Protein AF-0000000081718770 (afdb_homodimer)

InterPro domains:
  IPR002347 Short-chain dehydrogenase/reductase SDR [PF00106] (48-237)
  IPR002347 Short-chain dehydrogenase/reductase SDR [PR00080] (124-135)
  IPR002347 Short-chain dehydrogenase/reductase SDR [PR00080] (177-185)
  IPR002347 Short-chain dehydrogenase/reductase SDR [PR00080] (197-216)
  IPR002347 Short-chain dehydrogenase/reductase SDR [PR00081] (49-66)
  IPR002347 Short-chain dehydrogenase/reductase SDR [PR00081] (124-135)
  IPR002347 Short-chain dehydrogenase/reductase SDR [PR00081] (171-187)
  IPR002347 Short-chain dehydrogenase/reductase SDR [PR00081] (197-216)
  IPR002347 Short-chain dehydrogenase/reductase SDR [PR00081] (217-234)
  IPR020904 Short-chain dehydrogenase/reductase, conserved site [PS00061] (184-212)
  IPR036291 NAD(P)-binding domain superfamily [SSF51735] (41-308)

Solvent-accessible surface area (backbone atoms only — not comparable to full-atom values): 33842 Å² total; per-residue (Å²): 95,68,60,60,52,54,51,36,47,65,46,39,48,61,53,48,50,52,50,44,67,65,45,46,59,63,50,52,52,49,51,52,52,50,47,53,51,26,60,76,62,40,56,79,49,53,71,35,31,35,39,32,30,32,20,50,45,38,53,30,30,35,36,46,35,48,43,7,54,51,28,14,25,39,37,39,24,25,68,52,53,72,46,29,51,53,43,42,52,53,13,39,74,48,42,17,80,43,66,46,73,42,70,37,49,52,58,39,64,69,40,28,47,46,54,48,48,51,40,33,71,72,68,72,49,37,33,32,40,34,40,44,40,65,64,41,44,50,48,50,77,87,72,44,85,42,74,74,40,53,51,57,40,42,34,31,37,29,48,14,41,50,45,39,46,61,65,39,45,72,47,20,49,78,56,57,9,33,38,38,39,55,47,29,40,45,27,72,42,72,49,72,36,24,41,65,34,24,13,24,24,19,17,38,50,39,34,51,56,18,44,40,39,68,49,47,86,44,38,45,54,22,42,31,26,39,54,54,44,47,29,55,57,65,50,11,41,27,28,36,57,83,48,39,82,42,81,36,58,66,57,28,41,49,69,52,35,79,53,58,35,40,56,31,66,61,48,24,47,51,50,52,51,38,53,36,38,59,36,59,67,43,52,42,63,59,36,60,53,46,55,52,53,42,43,72,76,37,42,66,58,50,38,50,51,42,27,51,33,58,53,36,55,90,38,92,81,41,21,46,30,35,50,52,29,64,71,64,61,41,50,72,69,27,39,48,67,60,53,79,55,62,80,77,74,81,134,97,68,59,60,52,54,51,35,48,65,46,39,47,61,51,49,51,54,50,42,67,64,44,46,59,62,50,52,51,49,50,52,53,50,48,51,52,26,60,75,62,40,57,79,49,54,72,35,31,36,39,31,31,32,20,49,45,40,54,28,30,34,37,45,36,48,43,7,54,51,28,14,23,38,37,37,24,25,69,53,52,73,45,29,51,52,42,42,53,52,14,40,72,48,42,17,81,41,67,48,72,43,68,37,50,52,57,38,64,70,40,28,46,48,54,48,49,51,40,32,72,73,68,71,49,39,34,35,40,33,40,45,40,66,64,42,43,48,50,51,78,86,71,44,84,44,73,74,41,53,51,57,39,42,36,32,36,29,46,13,42,51,47,41,46,61,67,38,45,72,46,19,49,76,57,57,10,35,37,38,38,56,47,29,40,46,28,72,41,71,49,72,37,24,42,64,36,22,12,25,24,19,17,38,50,40,35,51,56,17,44,41,38,68,50,46,86,45,38,44,53,22,41,31,26,39,55,54,44,47,28,56,55,65,53,11,40,28,28,36,58,83,48,39,81,42,80,36,58,67,58,26,44,49,68,51,34,76,52,58,34,40,56,32,65,60,50,22,47,51,49,52,53,37,54,36,37,60,37,60,66,43,53,44,62,58,36,60,53,46,55,52,53,42,44,71,75,37,42,67,59,49,39,50,52,41,26,52,34,59,52,37,55,89,38,93,82,40,21,46,29,34,51,51,27,64,72,65,60,41,52,73,69,29,40,48,66,60,53,79,54,62,81,77,74,82,132

Foldseek 3Di:
DVVVVVVCVVCVPVVVVVVCVVCVVVVVVVVVVLLVVLLVVFAQQAAAEEEFEPLLWFLNLLLLQLSLLSHHEYEYEEQDQVSQVVSQVNSVVSHHPYYDYQHAALLDLVRLLVSLVVSCVVSVAHAEYELDWAAFAFAAPVPQPDPVLCVVRLSRLPVSLVSNCVNRVVRNLVNLHEYEREAAPLLQAPAGRRVSNNVSSVNSLVVVVVVCVVCPSSYFYEYEHEYAEDIQVLLAFHQYSNNDTDRDNLVSCLRCQLAAYHYSNVVSNVSVSCRSSRPRYHYPPPVSCVVNVCCVPPVVVSVVVNCQARPDDPDNSGGNSSVVCVVPVSCVVRYDPCSVPPPDDDD/DVVVVVVCVVCVPVVVVVVCVVCVVVVVVVVVVLLVVLLVVFAQQAAAEEEFEPLLWFLNLLLLQLSLLSHHEYEYEEQDQVSQVVSQVNSVVSHHPYYDYQHAALLDLVRLLVSLVVSCVVSVAHAEYELDWAAFAFAAPVPQPDPVLCVVRLSRLPVSLVSNCVNRVVRNLVNLHEYEREAAPLLQQPAGRRVSSNVSSVNSLVVQVVVCVVCPSSYFYEYEHEYAEDIQVLLAFHQYSNNDTDRDNLVSCLRCQLAAYHYSNVVSNVRVSCRRSRPRYHYPPPVSCVVNVCCVPPVVVSVVVNCQARPDDDDNSGGNSSVVCVVPVSCVVRYDPCSVPPPDDDD

Structure (mmCIF, N/CA/C/O backbone):
data_AF-0000000081718770-model_v1
#
loop_
_entity.id
_entity.type
_entity.pdbx_description
1 polymer '11-beta-hydroxysteroid dehydrogenase 1B-like'
#
loop_
_atom_site.group_PDB
_atom_site.id
_atom_site.type_symbol
_atom_site.label_atom_id
_atom_site.label_alt_id
_atom_site.label_comp_id
_atom_site.label_asym_id
_atom_site.label_entity_id
_atom_site.label_seq_id
_atom_site.pdbx_PDB_ins_code
_atom_site.Cartn_x
_atom_site.Cartn_y
_atom_site.Cartn_z
_atom_site.occupancy
_atom_site.B_iso_or_equiv
_atom_site.auth_seq_id
_atom_site.auth_comp_id
_atom_site.auth_asym_id
_atom_site.auth_atom_id
_atom_site.pdbx_PDB_model_num
ATOM 1 N N . MET A 1 1 ? -22.578 -15.117 -18 1 65.56 1 MET A N 1
ATOM 2 C CA . MET A 1 1 ? -21.812 -14.219 -17.156 1 65.56 1 MET A CA 1
ATOM 3 C C . MET A 1 1 ? -20.484 -13.867 -17.812 1 65.56 1 MET A C 1
ATOM 5 O O . MET A 1 1 ? -20.078 -12.703 -17.812 1 65.56 1 MET A O 1
ATOM 9 N N . ASP A 1 2 ? -20.125 -14.836 -18.656 1 78.31 2 ASP A N 1
ATOM 10 C CA . ASP A 1 2 ? -18.875 -14.609 -19.375 1 78.31 2 ASP A CA 1
ATOM 11 C C . ASP A 1 2 ? -19.078 -13.672 -20.562 1 78.31 2 ASP A C 1
ATOM 13 O O . ASP A 1 2 ? -18.172 -12.922 -20.938 1 78.31 2 ASP A O 1
ATOM 17 N N . LEU A 1 3 ? -20.344 -13.602 -20.922 1 82.81 3 LEU A N 1
ATOM 18 C CA . LEU A 1 3 ? -20.641 -12.773 -22.094 1 82.81 3 LEU A CA 1
ATOM 19 C C . LEU A 1 3 ? -20.547 -11.297 -21.75 1 82.81 3 LEU A C 1
ATOM 21 O O . LEU A 1 3 ? -20 -10.5 -22.516 1 82.81 3 LEU A O 1
ATOM 25 N N . ILE A 1 4 ? -21.047 -10.984 -20.594 1 87.81 4 ILE A N 1
ATOM 26 C CA . ILE A 1 4 ? -21.047 -9.594 -20.156 1 87.81 4 ILE A CA 1
ATOM 27 C C . ILE A 1 4 ? -19.609 -9.086 -20.047 1 87.81 4 ILE A C 1
ATOM 29 O O . ILE A 1 4 ? -19.297 -7.973 -20.469 1 87.81 4 ILE A O 1
ATOM 33 N N . HIS A 1 5 ? -18.75 -9.898 -19.547 1 90.75 5 HIS A N 1
ATOM 34 C CA . HIS A 1 5 ? -17.359 -9.5 -19.406 1 90.75 5 HIS A CA 1
ATOM 35 C C . HIS A 1 5 ? -16.672 -9.383 -20.766 1 90.75 5 HIS A C 1
ATOM 37 O O . HIS A 1 5 ? -15.844 -8.5 -20.969 1 90.75 5 HIS A O 1
ATOM 43 N N . GLY A 1 6 ? -17.078 -10.289 -21.688 1 91 6 GLY A N 1
ATOM 44 C CA . GLY A 1 6 ? -16.578 -10.156 -23.047 1 91 6 GLY A CA 1
ATOM 45 C C . GLY A 1 6 ? -16.953 -8.844 -23.688 1 91 6 GLY A C 1
ATOM 46 O O . GLY A 1 6 ? -16.109 -8.188 -24.312 1 91 6 GLY A O 1
ATOM 47 N N . ILE A 1 7 ? -18.219 -8.414 -23.484 1 92.25 7 ILE A N 1
ATOM 48 C CA . ILE A 1 7 ? -18.734 -7.168 -24.047 1 92.25 7 ILE A CA 1
ATOM 49 C C . ILE A 1 7 ? -18.031 -5.98 -23.391 1 92.25 7 ILE A C 1
ATOM 51 O O . ILE A 1 7 ? -17.578 -5.062 -24.078 1 92.25 7 ILE A O 1
ATOM 55 N N . LEU A 1 8 ? -17.859 -6.066 -22.109 1 93 8 LEU A N 1
ATOM 56 C CA . LEU A 1 8 ? -17.25 -4.965 -21.375 1 93 8 LEU A CA 1
ATOM 57 C C . LEU A 1 8 ? -15.766 -4.844 -21.734 1 93 8 LEU A C 1
ATOM 59 O O . LEU A 1 8 ? -15.234 -3.732 -21.812 1 93 8 LEU A O 1
ATOM 63 N N . ASN A 1 9 ? -15.102 -5.949 -21.953 1 93.69 9 ASN A N 1
ATOM 64 C CA . ASN A 1 9 ? -13.695 -5.934 -22.328 1 93.69 9 ASN A CA 1
ATOM 65 C C . ASN A 1 9 ? -13.477 -5.207 -23.656 1 93.69 9 ASN A C 1
ATOM 67 O O . ASN A 1 9 ? -12.438 -4.59 -23.875 1 93.69 9 ASN A O 1
ATOM 71 N N . ILE A 1 10 ? -14.461 -5.223 -24.484 1 93.5 10 ILE A N 1
ATOM 72 C CA . ILE A 1 10 ? -14.352 -4.609 -25.812 1 93.5 10 ILE A CA 1
ATOM 73 C C . ILE A 1 10 ? -14.805 -3.152 -25.734 1 93.5 10 ILE A C 1
ATOM 75 O O . ILE A 1 10 ? -14.148 -2.27 -26.297 1 93.5 10 ILE A O 1
ATOM 79 N N . LEU A 1 11 ? -15.844 -2.871 -24.953 1 93.88 11 LEU A N 1
ATOM 80 C CA . LEU A 1 11 ? -16.516 -1.575 -25.031 1 93.88 11 LEU A CA 1
ATOM 81 C C . LEU A 1 11 ? -15.992 -0.622 -23.969 1 93.88 11 LEU A C 1
ATOM 83 O O . LEU A 1 11 ? -15.906 0.586 -24.203 1 93.88 11 LEU A O 1
ATOM 87 N N . ALA A 1 12 ? -15.664 -1.146 -22.812 1 93.31 12 ALA A N 1
ATOM 88 C CA . ALA A 1 12 ? -15.359 -0.288 -21.672 1 93.31 12 ALA A CA 1
ATOM 89 C C . ALA A 1 12 ? -14.117 0.554 -21.922 1 93.31 12 ALA A C 1
ATOM 91 O O . ALA A 1 12 ? -14.109 1.762 -21.672 1 93.31 12 ALA A O 1
ATOM 92 N N . PRO A 1 13 ? -13.047 -0.018 -22.469 1 92.44 13 PRO A N 1
ATOM 93 C CA . PRO A 1 13 ? -11.828 0.778 -22.641 1 92.44 13 PRO A CA 1
ATOM 94 C C . PRO A 1 13 ? -12.008 1.94 -23.609 1 92.44 13 PRO A C 1
ATOM 96 O O . PRO A 1 13 ? -11.766 3.096 -23.25 1 92.44 13 PRO A O 1
ATOM 99 N N . PRO A 1 14 ? -12.562 1.724 -24.844 1 94.12 14 PRO A N 1
ATOM 100 C CA . PRO A 1 14 ? -12.734 2.869 -25.75 1 94.12 14 PRO A CA 1
ATOM 101 C C . PRO A 1 14 ? -13.781 3.857 -25.25 1 94.12 14 PRO A C 1
ATOM 103 O O . PRO A 1 14 ? -13.625 5.07 -25.422 1 94.12 14 PRO A O 1
ATOM 106 N N . LEU A 1 15 ? -14.859 3.369 -24.656 1 95.38 15 LEU A N 1
ATOM 107 C CA . LEU A 1 15 ? -15.883 4.262 -24.109 1 95.38 15 LEU A CA 1
ATOM 108 C C . LEU A 1 15 ? -15.312 5.121 -22.984 1 95.38 15 LEU A C 1
ATOM 110 O O . LEU A 1 15 ? -15.609 6.312 -22.906 1 95.38 15 LEU A O 1
ATOM 114 N N . SER A 1 16 ? -14.523 4.504 -22.141 1 94.69 16 SER A N 1
ATOM 115 C CA . SER A 1 16 ? -13.875 5.238 -21.062 1 94.69 16 SER A CA 1
ATOM 116 C C . SER A 1 16 ? -12.945 6.316 -21.609 1 94.69 16 SER A C 1
ATOM 118 O O . SER A 1 16 ? -12.914 7.438 -21.094 1 94.69 16 SER A O 1
ATOM 120 N N . LEU A 1 17 ? -12.211 5.949 -22.641 1 93.75 17 LEU A N 1
ATOM 121 C CA . LEU A 1 17 ? -11.297 6.906 -23.25 1 93.75 17 LEU A CA 1
ATOM 122 C C . LEU A 1 17 ? -12.055 8.094 -23.828 1 93.75 17 LEU A C 1
ATOM 124 O O . LEU A 1 17 ? -11.648 9.242 -23.625 1 93.75 17 LEU A O 1
ATOM 128 N N . ILE A 1 18 ? -13.148 7.832 -24.5 1 95.94 18 ILE A N 1
ATOM 129 C CA . ILE A 1 18 ? -13.961 8.883 -25.094 1 95.94 18 ILE A CA 1
ATOM 130 C C . ILE A 1 18 ? -14.531 9.781 -24 1 95.94 18 ILE A C 1
ATOM 132 O O . ILE A 1 18 ? -14.461 11.008 -24.094 1 95.94 18 ILE A O 1
ATOM 136 N N . LEU A 1 19 ? -15.039 9.172 -22.953 1 95.31 19 LEU A N 1
ATOM 137 C CA . LEU A 1 19 ? -15.602 9.93 -21.844 1 95.31 19 LEU A CA 1
ATOM 138 C C . LEU A 1 19 ? -14.523 10.781 -21.172 1 95.31 19 LEU A C 1
ATOM 140 O O . LEU A 1 19 ? -14.781 11.93 -20.797 1 95.31 19 LEU A O 1
ATOM 144 N N . MET A 1 20 ? -13.375 10.234 -21 1 94.5 20 MET A N 1
ATOM 145 C CA . MET A 1 20 ? -12.273 10.969 -20.391 1 94.5 20 MET A CA 1
ATOM 146 C C . MET A 1 20 ? -11.898 12.18 -21.234 1 94.5 20 MET A C 1
ATOM 148 O O . MET A 1 20 ? -11.617 13.258 -20.703 1 94.5 20 MET A O 1
ATOM 152 N N . LEU A 1 21 ? -11.867 11.977 -22.562 1 94.19 21 LEU A N 1
ATOM 153 C CA . LEU A 1 21 ? -11.508 13.07 -23.453 1 94.19 21 LEU A CA 1
ATOM 154 C C . LEU A 1 21 ? -12.516 14.211 -23.344 1 94.19 21 LEU A C 1
ATOM 156 O O . LEU A 1 21 ? -12.148 15.383 -23.5 1 94.19 21 LEU A O 1
ATOM 160 N N . TYR A 1 22 ? -13.734 13.883 -23 1 94.94 22 TYR A N 1
ATOM 161 C CA . TYR A 1 22 ? -14.773 14.898 -22.859 1 94.94 22 TYR A CA 1
ATOM 162 C C . TYR A 1 22 ? -14.742 15.523 -21.469 1 94.94 22 TYR A C 1
ATOM 164 O O . TYR A 1 22 ? -15.016 16.719 -21.312 1 94.94 22 TYR A O 1
ATOM 172 N N . ILE A 1 23 ? -14.359 14.758 -20.516 1 95.44 23 ILE A N 1
ATOM 173 C CA . ILE A 1 23 ? -14.5 15.18 -19.125 1 95.44 23 ILE A CA 1
ATOM 174 C C . ILE A 1 23 ? -13.227 15.898 -18.688 1 95.44 23 ILE A C 1
ATOM 176 O O . ILE A 1 23 ? -13.281 16.859 -17.906 1 95.44 23 ILE A O 1
ATOM 180 N N . ILE A 1 24 ? -12.078 15.539 -19.141 1 94.75 24 ILE A N 1
ATOM 181 C CA . ILE A 1 24 ? -10.797 15.977 -18.609 1 94.75 24 ILE A CA 1
ATOM 182 C C . ILE A 1 24 ? -10.648 17.484 -18.797 1 94.75 24 ILE A C 1
ATOM 184 O O . ILE A 1 24 ? -10.273 18.203 -17.859 1 94.75 24 ILE A O 1
ATOM 188 N N . PRO A 1 25 ? -11 18.031 -20 1 94.81 25 PRO A N 1
ATOM 189 C CA . PRO A 1 25 ? -10.789 19.469 -20.172 1 94.81 25 PRO A CA 1
ATOM 190 C C . PRO A 1 25 ? -11.602 20.297 -19.172 1 94.81 25 PRO A C 1
ATOM 192 O O . PRO A 1 25 ? -11.039 21.109 -18.438 1 94.81 25 PRO A O 1
ATOM 195 N N . PRO A 1 26 ? -12.93 20.109 -19.062 1 95.62 26 PRO A N 1
ATOM 196 C CA . PRO A 1 26 ? -13.648 20.891 -18.062 1 95.62 26 PRO A CA 1
ATOM 197 C C . PRO A 1 26 ? -13.211 20.562 -16.641 1 95.62 26 PRO A C 1
ATOM 199 O O . PRO A 1 26 ? -13.242 21.438 -15.758 1 95.62 26 PRO A O 1
ATOM 202 N N . TYR A 1 27 ? -12.836 19.344 -16.406 1 95.62 27 TYR A N 1
ATOM 203 C CA . TYR A 1 27 ? -12.344 18.922 -15.109 1 95.62 27 TYR A CA 1
ATOM 204 C C . TYR A 1 27 ? -11.07 19.672 -14.734 1 95.62 27 TYR A C 1
ATOM 206 O O . TYR A 1 27 ? -10.945 20.172 -13.617 1 95.62 27 TYR A O 1
ATOM 214 N N . MET A 1 28 ? -10.172 19.844 -15.641 1 95.06 28 ME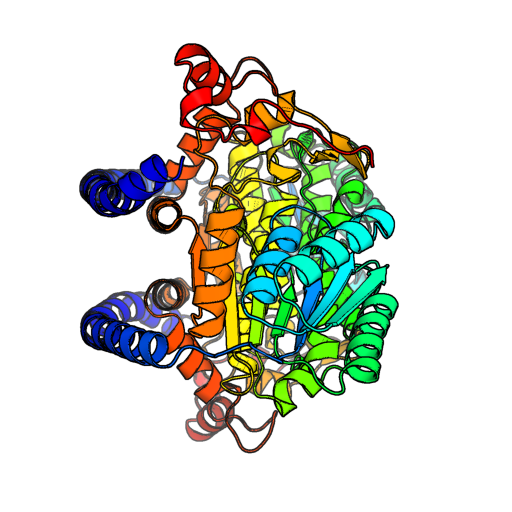T A N 1
ATOM 215 C CA . MET A 1 28 ? -8.922 20.547 -15.414 1 95.06 28 MET A CA 1
ATOM 216 C C . MET A 1 28 ? -9.18 22.047 -15.188 1 95.06 28 MET A C 1
ATOM 218 O O . MET A 1 28 ? -8.516 22.672 -14.367 1 95.06 28 MET A O 1
ATOM 222 N N . LEU A 1 29 ? -10.117 22.578 -15.945 1 95.56 29 LEU A N 1
ATOM 223 C CA . LEU A 1 29 ? -10.5 23.969 -15.734 1 95.56 29 LEU A CA 1
ATOM 224 C C . LEU A 1 29 ? -11.078 24.188 -14.344 1 95.56 29 LEU A C 1
ATOM 226 O O . LEU A 1 29 ? -10.727 25.141 -13.656 1 95.56 29 LEU A O 1
ATOM 230 N N . PHE A 1 30 ? -11.914 23.297 -13.977 1 95.12 30 PHE A N 1
ATOM 231 C CA . PHE A 1 30 ? -12.508 23.375 -12.648 1 95.12 30 PHE A CA 1
ATOM 232 C C . PHE A 1 30 ? -11.438 23.297 -11.57 1 95.12 30 PHE A C 1
ATOM 234 O O . PHE A 1 30 ? -11.461 24.062 -10.609 1 95.12 30 PHE A O 1
ATOM 241 N N . LYS A 1 31 ? -10.555 22.438 -11.719 1 94.62 31 LYS A N 1
ATOM 242 C CA . LYS A 1 31 ? -9.484 22.266 -10.75 1 94.62 31 LYS A CA 1
ATOM 243 C C . LYS A 1 31 ? -8.633 23.531 -10.633 1 94.62 31 LYS A C 1
ATOM 245 O O . LYS A 1 31 ? -8.211 23.906 -9.539 1 94.62 31 LYS A O 1
ATOM 250 N N . PHE A 1 32 ? -8.375 24.062 -11.766 1 95.81 32 PHE A N 1
ATOM 251 C CA . PHE A 1 32 ? -7.574 25.266 -11.805 1 95.81 32 PHE A CA 1
ATOM 252 C C . PHE A 1 32 ? -8.289 26.422 -11.094 1 95.81 32 PHE A C 1
ATOM 254 O O . PHE A 1 32 ? -7.695 27.109 -10.258 1 95.81 32 PHE A O 1
ATOM 261 N N . LEU A 1 33 ? -9.539 26.609 -11.367 1 96.44 33 LEU A N 1
ATOM 262 C CA . LEU A 1 33 ? -10.32 27.656 -10.734 1 96.44 33 LEU A CA 1
ATOM 263 C C . LEU A 1 33 ? -10.453 27.406 -9.234 1 96.44 33 LEU A C 1
ATOM 265 O O . LEU A 1 33 ? -10.367 28.344 -8.43 1 96.44 33 LEU A O 1
ATOM 269 N N . HIS A 1 34 ? -10.711 26.188 -8.953 1 95.25 34 HIS A N 1
ATOM 270 C CA . HIS A 1 34 ? -10.812 25.797 -7.547 1 95.25 34 HIS A CA 1
ATOM 271 C C . HIS A 1 34 ? -9.508 26.062 -6.805 1 95.25 34 HIS A C 1
ATOM 273 O O . HIS A 1 34 ? -9.523 26.5 -5.648 1 95.25 34 HIS A O 1
ATOM 279 N N . PHE A 1 35 ? -8.461 25.812 -7.434 1 95.56 35 PHE A N 1
ATOM 280 C CA . PHE A 1 35 ? -7.145 26.094 -6.871 1 95.56 35 PHE A CA 1
ATOM 281 C C . PHE A 1 35 ? -6.98 27.578 -6.59 1 95.56 35 PHE A C 1
ATOM 283 O O . PHE A 1 35 ? -6.484 27.953 -5.527 1 95.56 35 PHE A O 1
ATOM 290 N N . ILE A 1 36 ? -7.352 28.375 -7.492 1 96.5 36 ILE A N 1
ATOM 291 C CA . ILE A 1 36 ? -7.238 29.812 -7.34 1 96.5 36 ILE A CA 1
ATOM 292 C C . ILE A 1 36 ? -8.086 30.281 -6.156 1 96.5 36 ILE A C 1
ATOM 294 O O . ILE A 1 36 ? -7.613 31.047 -5.309 1 96.5 36 ILE A O 1
ATOM 298 N N . ILE A 1 37 ? -9.25 29.812 -6.094 1 96.56 37 ILE A N 1
ATOM 299 C CA . ILE A 1 37 ? -10.172 30.219 -5.043 1 96.56 37 ILE A CA 1
ATOM 300 C C . ILE A 1 37 ? -9.641 29.781 -3.684 1 96.56 37 ILE A C 1
ATOM 302 O O . ILE A 1 37 ? -9.609 30.562 -2.736 1 96.56 37 ILE A O 1
ATOM 306 N N . ARG A 1 38 ? -9.195 28.562 -3.594 1 95.56 38 ARG A N 1
ATOM 307 C CA . ARG A 1 38 ? -8.688 28.031 -2.332 1 95.56 38 ARG A CA 1
ATOM 308 C C . ARG A 1 38 ? -7.402 28.734 -1.916 1 95.56 38 ARG A C 1
ATOM 310 O O . ARG A 1 38 ? -7.137 28.906 -0.723 1 95.56 38 ARG A O 1
ATOM 317 N N . SER A 1 39 ? -6.621 29.094 -2.951 1 96.25 39 SER A N 1
ATOM 318 C CA . SER A 1 39 ? -5.398 29.828 -2.662 1 96.25 39 SER A CA 1
ATOM 319 C C . SER A 1 39 ? -5.707 31.203 -2.078 1 96.25 39 SER A C 1
ATOM 321 O O . SER A 1 39 ? -5.012 31.672 -1.178 1 96.25 39 SER A O 1
ATOM 323 N N . MET A 1 40 ? -6.738 31.828 -2.574 1 96.69 40 MET A N 1
ATOM 324 C CA . MET A 1 40 ? -7.152 33.156 -2.113 1 96.69 40 MET A CA 1
ATOM 325 C C . MET A 1 40 ? -7.758 33.062 -0.716 1 96.69 40 MET A C 1
ATOM 327 O O . MET A 1 40 ? -7.625 34 0.075 1 96.69 40 MET A O 1
ATOM 331 N N . PHE A 1 41 ? -8.359 31.938 -0.379 1 96.62 41 PHE A N 1
ATOM 332 C CA . PHE A 1 41 ? -9.062 31.797 0.894 1 96.62 41 PHE A CA 1
ATOM 333 C C . PHE A 1 41 ? -8.391 30.75 1.772 1 96.62 41 PHE A C 1
ATOM 335 O O . PHE A 1 41 ? -9.07 30.031 2.5 1 96.62 41 PHE A O 1
ATOM 342 N N . SER A 1 42 ? -7.125 30.641 1.65 1 97.62 42 SER A N 1
ATOM 343 C CA . SER A 1 42 ? -6.367 29.656 2.42 1 97.62 42 SER A CA 1
ATOM 344 C C . SER A 1 42 ? -6.613 29.828 3.916 1 97.62 42 SER A C 1
ATOM 346 O O . SER A 1 42 ? -6.738 30.953 4.41 1 97.62 42 SER A O 1
ATOM 348 N N . GLU A 1 43 ? -6.613 28.781 4.602 1 98.25 43 GLU A N 1
ATOM 349 C CA . GLU A 1 43 ? -6.938 28.75 6.023 1 98.25 43 GLU A CA 1
ATOM 350 C C . GLU A 1 43 ? -5.879 29.484 6.848 1 98.25 43 GLU A C 1
ATOM 352 O O . GLU A 1 43 ? -4.68 29.297 6.633 1 98.25 43 GLU A O 1
ATOM 357 N N . ASN A 1 44 ? -6.312 30.359 7.699 1 98.5 44 ASN A N 1
ATOM 358 C CA . ASN A 1 44 ? -5.449 30.938 8.727 1 98.5 44 ASN A CA 1
ATOM 359 C C . ASN A 1 44 ? -5.352 30.031 9.953 1 98.5 44 ASN A C 1
ATOM 361 O O . ASN A 1 44 ? -6.344 29.812 10.648 1 98.5 44 ASN A O 1
ATOM 365 N N . VAL A 1 45 ? -4.148 29.578 10.336 1 98.62 45 VAL A N 1
ATOM 366 C CA . VAL A 1 45 ? -4.02 28.562 11.375 1 98.62 45 VAL A CA 1
ATOM 367 C C . VAL A 1 45 ? -3.641 29.219 12.703 1 98.62 45 VAL A C 1
ATOM 369 O O . VAL A 1 45 ? -3.365 28.531 13.688 1 98.62 45 VAL A O 1
ATOM 372 N N . ALA A 1 46 ? -3.578 30.531 12.68 1 98.75 46 ALA A N 1
ATOM 373 C CA . ALA A 1 46 ? -3.281 31.234 13.938 1 98.75 46 ALA A CA 1
ATOM 374 C C . ALA A 1 46 ? -4.281 30.844 15.023 1 98.75 46 ALA A C 1
ATOM 376 O O . ALA A 1 46 ? -5.492 30.922 14.812 1 98.75 46 ALA A O 1
ATOM 377 N N . GLY A 1 47 ? -3.756 30.375 16.094 1 98.62 47 GLY A N 1
ATOM 378 C CA . GLY A 1 47 ? -4.578 30 17.234 1 98.62 47 GLY A CA 1
ATOM 379 C C . GLY A 1 47 ? -5.16 28.609 17.125 1 98.62 47 GLY A C 1
ATOM 380 O O . GLY A 1 47 ? -5.707 28.078 18.094 1 98.62 47 GLY A O 1
ATOM 381 N N . LYS A 1 48 ? -5.047 28 16.031 1 98.75 48 LYS A N 1
ATOM 382 C CA . LYS A 1 48 ? -5.582 26.656 15.836 1 98.75 48 LYS A CA 1
ATOM 383 C C . LYS A 1 48 ? -4.652 25.609 16.438 1 98.75 48 LYS A C 1
ATOM 385 O O . LYS A 1 48 ? -3.486 25.891 16.703 1 98.75 48 LYS A O 1
ATOM 390 N N . VAL A 1 49 ? -5.168 24.438 16.703 1 98.94 49 VAL A N 1
ATOM 391 C CA . VAL A 1 49 ? -4.414 23.391 17.375 1 98.94 49 VAL A CA 1
ATOM 392 C C . VAL A 1 49 ? -3.984 22.328 16.375 1 98.94 49 VAL A C 1
ATOM 394 O O . VAL A 1 49 ? -4.824 21.719 15.703 1 98.94 49 VAL A O 1
ATOM 397 N N . ILE A 1 50 ? -2.705 22.109 16.281 1 98.94 50 ILE A N 1
ATOM 398 C CA . ILE A 1 50 ? -2.109 21.156 15.359 1 98.94 50 ILE A CA 1
ATOM 399 C C . ILE A 1 50 ? -1.417 20.047 16.141 1 98.94 50 ILE A C 1
ATOM 401 O O . ILE A 1 50 ? -0.551 20.312 16.984 1 98.94 50 ILE A O 1
ATOM 405 N N . LEU A 1 51 ? -1.817 18.828 15.953 1 98.94 51 LEU A N 1
ATOM 406 C CA . LEU A 1 51 ? -1.155 17.641 16.5 1 98.94 51 LEU A CA 1
ATOM 407 C C . LEU A 1 51 ? -0.206 17.031 15.477 1 98.94 51 LEU A C 1
ATOM 409 O O . LEU A 1 51 ? -0.625 16.672 14.383 1 98.94 51 LEU A O 1
ATOM 413 N N . ILE A 1 52 ? 1.062 16.938 15.766 1 98.94 52 ILE A N 1
ATOM 414 C CA . ILE A 1 52 ? 2.072 16.438 14.844 1 98.94 52 ILE A CA 1
ATOM 415 C C . ILE A 1 52 ? 2.756 15.211 15.453 1 98.94 52 ILE A C 1
ATOM 417 O O . ILE A 1 52 ? 3.34 15.289 16.531 1 98.94 52 ILE A O 1
ATOM 421 N N . THR A 1 53 ? 2.691 14.102 14.789 1 98.81 53 THR A N 1
ATOM 422 C CA . THR A 1 53 ? 3.445 12.922 15.203 1 98.81 53 THR A CA 1
ATOM 423 C C . THR A 1 53 ? 4.809 12.883 14.516 1 98.81 53 THR A C 1
ATOM 425 O O . THR A 1 53 ? 4.969 13.406 13.414 1 98.81 53 THR A O 1
ATOM 428 N N . GLY A 1 54 ? 5.773 12.195 15.172 1 98 54 GLY A N 1
ATOM 429 C CA . GLY A 1 54 ? 7.129 12.211 14.641 1 98 54 GLY A CA 1
ATOM 430 C C . GLY A 1 54 ? 7.727 13.602 14.57 1 98 54 GLY A C 1
ATOM 431 O O . GLY A 1 54 ? 8.328 13.977 13.562 1 98 54 GLY A O 1
ATOM 432 N N . ALA A 1 55 ? 7.543 14.359 15.602 1 98.25 55 ALA A N 1
ATOM 433 C CA . ALA A 1 55 ? 7.844 15.789 15.57 1 98.25 55 ALA A CA 1
ATOM 434 C C . ALA A 1 55 ? 9.258 16.062 16.062 1 98.25 55 ALA A C 1
ATOM 436 O O . ALA A 1 55 ? 9.688 17.219 16.109 1 98.25 55 ALA A O 1
ATOM 437 N N . SER A 1 56 ? 10.055 15.062 16.328 1 95.56 56 SER A N 1
ATOM 438 C CA . SER A 1 56 ? 11.328 15.281 17 1 95.56 56 SER A CA 1
ATOM 439 C C . SER A 1 56 ? 12.453 15.492 15.984 1 95.56 56 SER A C 1
ATOM 441 O O . SER A 1 56 ? 13.586 15.812 16.375 1 95.56 56 SER A O 1
ATOM 443 N N . SER A 1 57 ? 12.234 15.273 14.703 1 92.88 57 SER A N 1
ATOM 444 C CA . SER A 1 57 ? 13.273 15.453 13.703 1 92.88 57 SER A CA 1
ATOM 445 C C . SER A 1 57 ? 12.68 15.562 12.305 1 92.88 57 SER A C 1
ATOM 447 O O . SER A 1 57 ? 11.469 15.398 12.117 1 92.88 57 SER A O 1
ATOM 449 N N . GLY A 1 58 ? 13.492 16.016 11.398 1 93.94 58 GLY A N 1
ATOM 450 C CA . GLY A 1 58 ? 13.164 15.953 9.984 1 93.94 58 GLY A CA 1
ATOM 451 C C . GLY A 1 58 ? 11.961 16.812 9.617 1 93.94 58 GLY A C 1
ATOM 452 O O . GLY A 1 58 ? 11.898 17.984 9.969 1 93.94 58 GLY A O 1
ATOM 453 N N . ILE A 1 59 ? 11.125 16.234 8.875 1 96.75 59 ILE A N 1
ATOM 454 C CA . ILE A 1 59 ? 9.961 16.938 8.344 1 96.75 59 ILE A CA 1
ATOM 455 C C . ILE A 1 59 ? 9.055 17.375 9.492 1 96.75 59 ILE A C 1
ATOM 457 O O . ILE A 1 59 ? 8.602 18.516 9.539 1 96.75 59 ILE A O 1
ATOM 461 N N . GLY A 1 60 ? 8.82 16.484 10.508 1 98.31 60 GLY A N 1
ATOM 462 C CA . GLY A 1 60 ? 7.953 16.781 11.641 1 98.31 60 GLY A CA 1
ATOM 463 C C . GLY A 1 60 ? 8.422 17.984 12.445 1 98.31 60 GLY A C 1
ATOM 464 O O . GLY A 1 60 ? 7.617 18.844 12.82 1 98.31 60 GLY A O 1
ATOM 465 N N . GLU A 1 61 ? 9.703 18.016 12.648 1 98.12 61 GLU A N 1
ATOM 466 C CA . GLU A 1 61 ? 10.328 19.125 13.352 1 98.12 61 GLU A CA 1
ATOM 467 C C . GLU A 1 61 ? 10.078 20.453 12.633 1 98.12 61 GLU A C 1
ATOM 469 O O . GLU A 1 61 ? 9.672 21.438 13.25 1 98.12 61 GLU A O 1
ATOM 474 N N . HIS A 1 62 ? 10.242 20.453 11.391 1 98.38 62 HIS A N 1
ATOM 475 C CA . HIS A 1 62 ? 10.148 21.688 10.625 1 98.38 62 HIS A CA 1
ATOM 476 C C . HIS A 1 62 ? 8.703 22.047 10.328 1 98.38 62 HIS A C 1
ATOM 478 O O . HIS A 1 62 ? 8.383 23.219 10.078 1 98.38 62 HIS A O 1
ATOM 484 N N . LEU A 1 63 ? 7.844 21.031 10.328 1 98.88 63 LEU A N 1
ATOM 485 C CA . LEU A 1 63 ? 6.422 21.359 10.305 1 98.88 63 LEU A CA 1
ATOM 486 C C . LEU A 1 63 ? 6.008 22.094 11.562 1 98.88 63 LEU A C 1
ATOM 488 O O . LEU A 1 63 ? 5.23 23.062 11.5 1 98.88 63 LEU A O 1
ATOM 492 N N . ALA A 1 64 ? 6.539 21.625 12.711 1 98.88 64 ALA A N 1
ATOM 493 C CA . ALA A 1 64 ? 6.27 22.328 13.961 1 98.88 64 ALA A CA 1
ATOM 494 C C . ALA A 1 64 ? 6.707 23.781 13.891 1 98.88 64 ALA A C 1
ATOM 496 O O . ALA A 1 64 ? 5.977 24.672 14.312 1 98.88 64 ALA A O 1
ATOM 497 N N . TYR A 1 65 ? 7.902 24.031 13.305 1 98.88 65 TYR A N 1
ATOM 498 C CA . TYR A 1 65 ? 8.422 25.391 13.18 1 98.88 65 TYR A CA 1
ATOM 499 C C . TYR A 1 65 ? 7.539 26.234 12.258 1 98.88 65 TYR A C 1
ATOM 501 O O . TYR A 1 65 ? 7.219 27.375 12.578 1 98.88 65 TYR A O 1
ATOM 509 N N . GLU A 1 66 ? 7.141 25.625 11.133 1 98.88 66 GLU A N 1
ATOM 510 C CA . GLU A 1 66 ? 6.34 26.359 10.156 1 98.88 66 GLU A CA 1
ATOM 511 C C . GLU A 1 66 ? 4.969 26.719 10.727 1 98.88 66 GLU A C 1
ATOM 513 O O . GLU A 1 66 ? 4.5 27.844 10.586 1 98.88 66 GLU A O 1
ATOM 518 N N . TYR A 1 67 ? 4.277 25.781 11.375 1 98.88 67 TYR A N 1
ATOM 519 C CA . TYR A 1 67 ? 3 26.047 12.023 1 98.88 67 TYR A CA 1
ATOM 520 C C . TYR A 1 67 ? 3.162 27.078 13.141 1 98.88 67 TYR A C 1
ATOM 522 O O . TYR A 1 67 ? 2.303 27.938 13.32 1 98.88 67 TYR A O 1
ATOM 530 N N . GLY A 1 68 ? 4.25 26.953 13.891 1 98.81 68 GLY A N 1
ATOM 531 C CA . GLY A 1 68 ? 4.547 27.922 14.93 1 98.81 68 GLY A CA 1
ATOM 532 C C . GLY A 1 68 ? 4.68 29.344 14.406 1 98.81 68 GLY A C 1
ATOM 533 O O . GLY A 1 68 ? 4.094 30.281 14.961 1 98.81 68 GLY A O 1
ATOM 534 N N . ARG A 1 69 ? 5.445 29.5 13.32 1 98.75 69 ARG A N 1
ATOM 535 C CA . ARG A 1 69 ? 5.633 30.797 12.68 1 98.75 69 ARG A CA 1
ATOM 536 C C . ARG A 1 69 ? 4.293 31.406 12.289 1 98.75 69 ARG A C 1
ATOM 538 O O . ARG A 1 69 ? 4.145 32.625 12.281 1 98.75 69 ARG A O 1
ATOM 545 N N . ARG A 1 70 ? 3.33 30.562 12.086 1 98.75 70 ARG A N 1
ATOM 546 C CA . ARG A 1 70 ? 2.018 31.016 11.641 1 98.75 70 ARG A CA 1
ATOM 547 C C . ARG A 1 70 ? 1.062 31.188 12.812 1 98.75 70 ARG A C 1
ATOM 549 O O . ARG A 1 70 ? -0.129 31.438 12.625 1 98.75 70 ARG A O 1
ATOM 556 N N . GLY A 1 71 ? 1.564 30.938 13.984 1 98.81 71 GLY A N 1
ATOM 557 C CA . GLY A 1 71 ? 0.827 31.281 15.188 1 98.81 71 GLY A CA 1
ATOM 558 C C . GLY A 1 71 ? -0.056 30.156 15.688 1 98.81 71 GLY A C 1
ATOM 559 O O . GLY A 1 71 ? -0.997 30.391 16.453 1 98.81 71 GLY A O 1
ATOM 560 N N . ALA A 1 72 ? 0.184 28.953 15.297 1 98.88 72 ALA A N 1
ATOM 561 C CA . ALA A 1 72 ? -0.627 27.812 15.719 1 98.88 72 ALA A CA 1
ATOM 562 C C . ALA A 1 72 ? -0.205 27.312 17.094 1 98.88 72 ALA A C 1
ATOM 564 O O . ALA A 1 72 ? 0.923 27.547 17.531 1 98.88 72 ALA A O 1
ATOM 565 N N . ARG A 1 73 ? -1.119 26.703 17.828 1 98.94 73 ARG A N 1
ATOM 566 C CA . ARG A 1 73 ? -0.83 25.938 19.031 1 98.94 73 ARG A CA 1
ATOM 567 C C . ARG A 1 73 ? -0.488 24.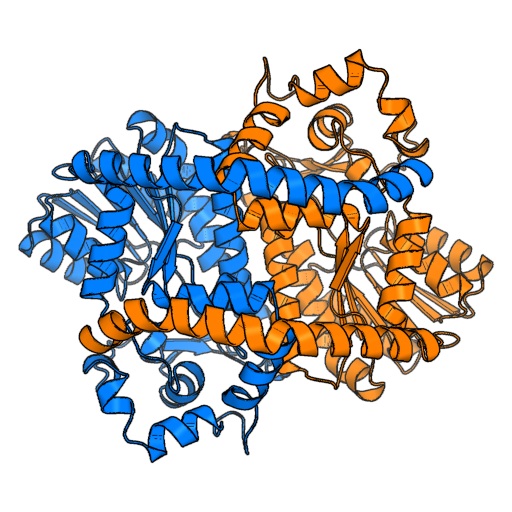484 18.688 1 98.94 73 ARG A C 1
ATOM 569 O O . ARG A 1 73 ? -1.093 23.891 17.797 1 98.94 73 ARG A O 1
ATOM 576 N N . LEU A 1 74 ? 0.499 23.953 19.391 1 98.94 74 LEU A N 1
ATOM 577 C CA . LEU A 1 74 ? 1.062 22.703 18.891 1 98.94 74 LEU A CA 1
ATOM 578 C C . LEU A 1 74 ? 1.057 21.625 19.969 1 98.94 74 LEU A C 1
ATOM 580 O O . LEU A 1 74 ? 1.354 21.906 21.141 1 98.94 74 LEU A O 1
ATOM 584 N N . ALA A 1 75 ? 0.63 20.453 19.656 1 98.94 75 ALA A N 1
ATOM 585 C CA . ALA A 1 75 ? 0.899 19.219 20.391 1 98.94 75 ALA A CA 1
ATOM 586 C C . ALA A 1 75 ? 1.896 18.344 19.641 1 98.94 75 ALA A C 1
ATOM 588 O O . ALA A 1 75 ? 1.593 17.828 18.547 1 98.94 75 ALA A O 1
ATOM 589 N N . LEU A 1 76 ? 3.086 18.188 20.172 1 98.94 76 LEU A N 1
ATOM 590 C CA . LEU A 1 76 ? 4.176 17.484 19.516 1 98.94 76 LEU A CA 1
ATOM 591 C C . LEU A 1 76 ? 4.379 16.094 20.125 1 98.94 76 LEU A C 1
ATOM 593 O O . LEU A 1 76 ? 4.551 15.969 21.328 1 98.94 76 LEU A O 1
ATOM 597 N N . VAL A 1 77 ? 4.367 15.078 19.266 1 98.81 77 VAL A N 1
ATOM 598 C CA . VAL A 1 77 ? 4.438 13.695 19.719 1 98.81 77 VAL A CA 1
ATOM 599 C C . VAL A 1 77 ? 5.645 13.008 19.094 1 98.81 77 VAL A C 1
ATOM 601 O O . VAL A 1 77 ? 5.844 13.078 17.875 1 98.81 77 VAL A O 1
ATOM 604 N N . ALA A 1 78 ? 6.41 12.352 19.797 1 98.12 78 ALA A N 1
ATOM 605 C CA . ALA A 1 78 ? 7.512 11.484 19.391 1 98.12 78 ALA A CA 1
ATOM 606 C C . ALA A 1 78 ? 8.023 10.656 20.578 1 98.12 78 ALA A C 1
ATOM 608 O O . ALA A 1 78 ? 7.559 10.82 21.703 1 98.12 78 ALA A O 1
ATOM 609 N N . ARG A 1 79 ? 8.953 9.805 20.344 1 94 79 ARG A N 1
ATOM 610 C CA . ARG A 1 79 ? 9.461 8.922 21.391 1 94 79 ARG A CA 1
ATOM 611 C C . ARG A 1 79 ? 10.562 9.602 22.188 1 94 79 ARG A C 1
ATOM 613 O O . ARG A 1 79 ? 10.727 9.336 23.391 1 94 79 ARG A O 1
ATOM 620 N N . ARG A 1 80 ? 11.32 10.531 21.516 1 91.38 80 ARG A N 1
ATOM 621 C CA . ARG A 1 80 ? 12.477 11.148 22.156 1 91.38 80 ARG A CA 1
ATOM 622 C C . ARG A 1 80 ? 12.086 12.445 22.859 1 91.38 80 ARG A C 1
ATOM 624 O O . ARG A 1 80 ? 12.055 13.516 22.25 1 91.38 80 ARG A O 1
ATOM 631 N N . GLU A 1 81 ? 11.969 12.32 24.109 1 95.44 81 GLU A N 1
ATOM 632 C CA . GLU A 1 81 ? 11.406 13.414 24.906 1 95.44 81 GLU A CA 1
ATOM 633 C C . GLU A 1 81 ? 12.305 14.648 24.859 1 95.44 81 GLU A C 1
ATOM 635 O O . GLU A 1 81 ? 11.82 15.766 24.672 1 95.44 81 GLU A O 1
ATOM 640 N N . ASN A 1 82 ? 13.586 14.422 25.016 1 96.56 82 ASN A N 1
ATOM 641 C CA . ASN A 1 82 ? 14.508 15.547 25.047 1 96.56 82 ASN A CA 1
ATOM 642 C C . ASN A 1 82 ? 14.5 16.312 23.734 1 96.56 82 ASN A C 1
ATOM 644 O O . ASN A 1 82 ? 14.5 17.547 23.719 1 96.56 82 ASN A O 1
ATOM 648 N N . ARG A 1 83 ? 14.469 15.625 22.641 1 95.81 83 ARG A N 1
ATOM 649 C CA . ARG A 1 83 ? 14.414 16.266 21.328 1 95.81 83 ARG A CA 1
ATOM 650 C C . ARG A 1 83 ? 13.094 17.016 21.141 1 95.81 83 ARG A C 1
ATOM 652 O O . ARG A 1 83 ? 13.055 18.062 20.5 1 95.81 83 ARG A O 1
ATOM 659 N N . LEU A 1 84 ? 12.062 16.438 21.688 1 97.38 84 LEU A N 1
ATOM 660 C CA . LEU A 1 84 ? 10.742 17.062 21.578 1 97.38 84 LEU A CA 1
ATOM 661 C C . LEU A 1 84 ? 10.727 18.422 22.281 1 97.38 84 LEU A C 1
ATOM 663 O O . LEU A 1 84 ? 10.141 19.375 21.781 1 97.38 84 LEU A O 1
ATOM 667 N N . LYS A 1 85 ? 11.344 18.406 23.406 1 97.94 85 LYS A N 1
ATOM 668 C CA . LYS A 1 85 ? 11.391 19.641 24.188 1 97.94 85 LYS A CA 1
ATOM 669 C C . LYS A 1 85 ? 12.172 20.734 23.453 1 97.94 85 LYS A C 1
ATOM 671 O O . LYS A 1 85 ? 11.789 21.906 23.484 1 97.94 85 LYS A O 1
ATOM 676 N N . GLU A 1 86 ? 13.234 20.312 22.828 1 98.12 86 GLU A N 1
ATOM 677 C CA . GLU A 1 86 ? 14.008 21.25 22.016 1 98.12 86 GLU A CA 1
ATOM 678 C C . GLU A 1 86 ? 13.172 21.828 20.875 1 98.12 86 GLU A C 1
ATOM 680 O O . GLU A 1 86 ? 13.203 23.031 20.625 1 98.12 86 GLU A O 1
ATOM 685 N N . VAL A 1 87 ? 12.445 20.984 20.219 1 98.56 87 VAL A N 1
ATOM 686 C CA . VAL A 1 87 ? 11.594 21.406 19.109 1 98.56 87 VAL A CA 1
ATOM 687 C C . VAL A 1 87 ? 10.508 22.344 19.625 1 98.56 87 VAL A C 1
ATOM 689 O O . VAL A 1 87 ? 10.195 23.359 19 1 98.56 87 VAL A O 1
ATOM 692 N N . ALA A 1 88 ? 9.961 22.031 20.781 1 98.75 88 ALA A N 1
ATOM 693 C CA . ALA A 1 88 ? 8.914 22.844 21.375 1 98.75 88 ALA A CA 1
ATOM 694 C C . ALA A 1 88 ? 9.422 24.25 21.688 1 98.75 88 ALA A C 1
ATOM 696 O O . ALA A 1 88 ? 8.75 25.25 21.406 1 98.75 88 ALA A O 1
ATOM 697 N N . THR A 1 89 ? 10.617 24.328 22.234 1 98.69 89 THR A N 1
ATOM 698 C CA . THR A 1 89 ? 11.227 25.609 22.562 1 98.69 89 THR A CA 1
ATOM 699 C C . THR A 1 89 ? 11.438 26.453 21.312 1 98.69 89 THR A C 1
ATOM 701 O O . THR A 1 89 ? 11.109 27.641 21.297 1 98.69 89 THR A O 1
ATOM 704 N N . THR A 1 90 ? 11.961 25.812 20.328 1 98.69 90 THR A N 1
ATOM 705 C CA . THR A 1 90 ? 12.227 26.516 19.062 1 98.69 90 THR A CA 1
ATOM 706 C C . THR A 1 90 ? 10.922 26.969 18.422 1 98.69 90 THR A C 1
ATOM 708 O O . THR A 1 90 ? 10.844 28.078 17.875 1 98.69 90 THR A O 1
ATOM 711 N N . ALA A 1 91 ? 9.891 26.141 18.453 1 98.75 91 ALA A N 1
ATOM 712 C CA . ALA A 1 91 ? 8.594 26.484 17.875 1 98.75 91 ALA A CA 1
ATOM 713 C C . ALA A 1 91 ? 7.984 27.688 18.594 1 98.75 91 ALA A C 1
ATOM 715 O O . ALA A 1 91 ? 7.398 28.562 17.953 1 98.75 91 ALA A O 1
ATOM 716 N N . LYS A 1 92 ? 8.094 27.734 19.922 1 98.62 92 LYS A N 1
ATOM 717 C CA . LYS A 1 92 ? 7.617 28.891 20.688 1 98.62 92 LYS A CA 1
ATOM 718 C C . LYS A 1 92 ? 8.359 30.156 20.297 1 98.62 92 LYS A C 1
ATOM 720 O O . LYS A 1 92 ? 7.75 31.219 20.141 1 98.62 92 LYS A O 1
ATOM 725 N N . SER A 1 93 ? 9.625 29.984 20.109 1 98.5 93 SER A N 1
ATOM 726 C CA . SER A 1 93 ? 10.438 31.125 19.719 1 98.5 93 SER A CA 1
ATOM 727 C C . SER A 1 93 ? 10.047 31.641 18.328 1 98.5 93 SER A C 1
ATOM 729 O O . SER A 1 93 ? 10.203 32.812 18.031 1 98.5 93 SER A O 1
ATOM 731 N N . HIS A 1 94 ? 9.516 30.781 17.484 1 98 94 HIS A N 1
ATOM 732 C CA . HIS A 1 94 ? 9.102 31.156 16.141 1 98 94 HIS A CA 1
ATOM 733 C C . HIS A 1 94 ? 7.738 31.844 16.141 1 98 94 HIS A C 1
ATOM 735 O O . HIS A 1 94 ? 7.367 32.5 15.18 1 98 94 HIS A O 1
ATOM 741 N N . GLY A 1 95 ? 6.965 31.578 17.297 1 98.31 95 GLY A N 1
ATOM 742 C CA . GLY A 1 95 ? 5.719 32.312 17.344 1 98.31 95 GLY A CA 1
ATOM 743 C C . GLY A 1 95 ? 4.551 31.5 17.844 1 98.31 95 GLY A C 1
ATOM 744 O O . GLY A 1 95 ? 3.439 32 18 1 98.31 95 GLY A O 1
ATOM 745 N N . SER A 1 96 ? 4.746 30.234 18.141 1 98.81 96 SER A N 1
ATOM 746 C CA . SER A 1 96 ? 3.66 29.422 18.688 1 98.81 96 SER A CA 1
ATOM 747 C C . SER A 1 96 ? 3.25 29.906 20.062 1 98.81 96 SER A C 1
ATOM 749 O O . SER A 1 96 ? 4.086 30 20.969 1 98.81 96 SER A O 1
ATOM 751 N N . PRO A 1 97 ? 2.012 30.188 20.266 1 98.69 97 PRO A N 1
ATOM 752 C CA . PRO A 1 97 ? 1.595 30.703 21.562 1 98.69 97 PRO A CA 1
ATOM 753 C C . PRO A 1 97 ? 1.623 29.641 22.656 1 98.69 97 PRO A C 1
ATOM 755 O O . PRO A 1 97 ? 1.708 29.969 23.844 1 98.69 97 PRO A O 1
ATOM 758 N N . ASP A 1 98 ? 1.479 28.391 22.297 1 98.69 98 ASP A N 1
ATOM 759 C CA . ASP A 1 98 ? 1.448 27.297 23.266 1 98.69 98 ASP A CA 1
ATOM 760 C C . ASP A 1 98 ? 1.857 25.984 22.625 1 98.69 98 ASP A C 1
ATOM 762 O O . ASP A 1 98 ? 1.378 25.641 21.531 1 98.69 98 ASP A O 1
ATOM 766 N N . VAL A 1 99 ? 2.797 25.312 23.234 1 98.88 99 VAL A N 1
ATOM 767 C CA . VAL A 1 99 ? 3.279 24.016 22.734 1 98.88 99 VAL A CA 1
ATOM 768 C C . VAL A 1 99 ? 3.336 23.016 23.875 1 98.88 99 VAL A C 1
ATOM 770 O O . VAL A 1 99 ? 3.916 23.281 24.938 1 98.88 99 VAL A O 1
ATOM 773 N N . ILE A 1 100 ? 2.754 21.844 23.688 1 98.81 100 ILE A N 1
ATOM 774 C CA . ILE A 1 100 ? 2.939 20.766 24.641 1 98.81 100 ILE A CA 1
ATOM 775 C C . ILE A 1 100 ? 3.68 19.609 23.969 1 98.81 100 ILE A C 1
ATOM 777 O O . ILE A 1 100 ? 3.564 19.406 22.75 1 98.81 100 ILE A O 1
ATOM 781 N N . THR A 1 101 ? 4.484 18.922 24.719 1 98.75 101 THR A N 1
ATOM 782 C CA . THR A 1 101 ? 5.211 17.734 24.266 1 98.75 101 THR A CA 1
ATOM 783 C C . THR A 1 101 ? 4.66 16.469 24.906 1 98.75 101 THR A C 1
ATOM 785 O O . THR A 1 101 ? 4.406 16.453 26.109 1 98.75 101 THR A O 1
ATOM 788 N N . ILE A 1 102 ? 4.398 15.461 24.141 1 98.75 102 ILE A N 1
ATOM 789 C CA . ILE A 1 102 ? 3.832 14.211 24.625 1 98.75 102 ILE A CA 1
ATOM 790 C C . ILE A 1 102 ? 4.676 13.039 24.141 1 98.75 102 ILE A C 1
ATOM 792 O O . ILE A 1 102 ? 4.469 12.531 23.047 1 98.75 102 ILE A O 1
ATOM 796 N N . PRO A 1 103 ? 5.613 12.539 24.984 1 98.5 103 PRO A N 1
ATOM 797 C CA . PRO A 1 103 ? 6.344 11.328 24.594 1 98.5 103 PRO A CA 1
ATOM 798 C C . PRO A 1 103 ? 5.426 10.125 24.391 1 98.5 103 PRO A C 1
ATOM 800 O O . PRO A 1 103 ? 4.637 9.789 25.281 1 98.5 103 PRO A O 1
ATOM 803 N N . ALA A 1 104 ? 5.477 9.547 23.188 1 98.5 104 ALA A N 1
ATOM 804 C CA . ALA A 1 104 ? 4.602 8.414 22.891 1 98.5 104 ALA A CA 1
ATOM 805 C C . ALA A 1 104 ? 5.105 7.637 21.688 1 98.5 104 ALA A C 1
ATOM 807 O O . ALA A 1 104 ? 5.938 8.133 20.922 1 98.5 104 ALA A O 1
ATOM 808 N N . ASP A 1 105 ? 4.703 6.402 21.594 1 98.25 105 ASP A N 1
ATOM 809 C CA . ASP A 1 105 ? 4.941 5.504 20.469 1 98.25 105 ASP A CA 1
ATOM 810 C C . ASP A 1 105 ? 3.664 5.277 19.672 1 98.25 105 ASP A C 1
ATOM 812 O O . ASP A 1 105 ? 2.719 4.656 20.156 1 98.25 105 ASP A O 1
ATOM 816 N N . VAL A 1 106 ? 3.717 5.727 18.406 1 98.19 106 VAL A N 1
ATOM 817 C CA . VAL A 1 106 ? 2.494 5.723 17.609 1 98.19 106 VAL A CA 1
ATOM 818 C C . VAL A 1 106 ? 2.094 4.281 17.297 1 98.19 106 VAL A C 1
ATOM 820 O O . VAL A 1 106 ? 0.963 4.023 16.875 1 98.19 106 VAL A O 1
ATOM 823 N N . SER A 1 107 ? 3.035 3.311 17.391 1 96.88 107 SER A N 1
ATOM 824 C CA . SER A 1 107 ? 2.713 1.916 17.109 1 96.88 107 SER A CA 1
ATOM 825 C C . SER A 1 107 ? 1.889 1.302 18.234 1 96.88 107 SER A C 1
ATOM 827 O O . SER A 1 107 ? 1.361 0.196 18.094 1 96.88 107 SER A O 1
ATOM 829 N N . ILE A 1 108 ? 1.793 1.962 19.375 1 97.75 108 ILE A N 1
ATOM 830 C CA . ILE A 1 108 ? 1.026 1.502 20.531 1 97.75 108 ILE A CA 1
ATOM 831 C C . ILE A 1 108 ? -0.327 2.207 20.562 1 97.75 108 ILE A C 1
ATOM 833 O O . ILE A 1 108 ? -0.398 3.416 20.797 1 97.75 108 ILE A O 1
ATOM 837 N N . VAL A 1 109 ? -1.394 1.484 20.438 1 96.94 109 VAL A N 1
ATOM 838 C CA . VAL A 1 109 ? -2.746 2.01 20.297 1 96.94 109 VAL A CA 1
ATOM 839 C C . VAL A 1 109 ? -3.104 2.869 21.5 1 96.94 109 VAL A C 1
ATOM 841 O O . VAL A 1 109 ? -3.678 3.951 21.359 1 96.94 109 VAL A O 1
ATOM 844 N N . LYS A 1 110 ? -2.799 2.424 22.688 1 97.75 110 LYS A N 1
ATOM 845 C CA . LYS A 1 110 ? -3.113 3.158 23.906 1 97.75 110 LYS A CA 1
ATOM 846 C C . LYS A 1 110 ? -2.402 4.508 23.938 1 97.75 110 LYS A C 1
ATOM 848 O O . LYS A 1 110 ? -2.939 5.488 24.469 1 97.75 110 LYS A O 1
ATOM 853 N N . ASP A 1 111 ? -1.197 4.559 23.438 1 98.62 111 ASP A N 1
ATOM 854 C CA . ASP A 1 111 ? -0.465 5.816 23.344 1 98.62 111 ASP A CA 1
ATOM 855 C C . ASP A 1 111 ? -1.166 6.793 22.406 1 98.62 111 ASP A C 1
ATOM 857 O O . ASP A 1 111 ? -1.229 7.992 22.672 1 98.62 111 ASP A O 1
ATOM 861 N N . CYS A 1 112 ? -1.657 6.27 21.281 1 98.56 112 CYS A N 1
ATOM 862 C CA . CYS A 1 112 ? -2.359 7.109 20.312 1 98.56 112 CYS A CA 1
ATOM 863 C C . CYS A 1 112 ? -3.588 7.754 20.953 1 98.56 112 CYS A C 1
ATOM 865 O O . CYS A 1 112 ? -3.811 8.953 20.797 1 98.56 112 CYS A O 1
ATOM 867 N N . LYS A 1 113 ? -4.312 6.922 21.641 1 98.44 113 LYS A N 1
ATOM 868 C CA . LYS A 1 113 ? -5.465 7.477 22.344 1 98.44 113 LYS A CA 1
ATOM 869 C C . LYS A 1 113 ? -5.035 8.516 23.375 1 98.44 113 LYS A C 1
ATOM 871 O O . LYS A 1 113 ? -5.652 9.57 23.5 1 98.44 113 LYS A O 1
ATOM 876 N N . ARG A 1 114 ? -4.031 8.188 24.094 1 98.69 114 ARG A N 1
ATOM 877 C CA . ARG A 1 114 ? -3.555 9.031 25.188 1 98.69 114 ARG A CA 1
ATOM 878 C C . ARG A 1 114 ? -3.119 10.398 24.672 1 98.69 114 ARG A C 1
ATOM 880 O O . ARG A 1 114 ? -3.49 11.422 25.25 1 98.69 114 ARG A O 1
ATOM 887 N N . PHE A 1 115 ? -2.307 10.461 23.594 1 98.69 115 PHE A N 1
ATOM 888 C CA . PHE A 1 115 ? -1.796 11.766 23.203 1 98.69 115 PHE A CA 1
ATOM 889 C C . PHE A 1 115 ? -2.883 12.586 22.516 1 98.69 115 PHE A C 1
ATOM 891 O O . PHE A 1 115 ? -2.824 13.82 22.5 1 98.69 115 PHE A O 1
ATOM 898 N N . VAL A 1 116 ? -3.908 11.945 21.891 1 98.88 116 VAL A N 1
ATOM 899 C CA . VAL A 1 116 ? -5.055 12.695 21.391 1 98.88 116 VAL A CA 1
ATOM 900 C C . VAL A 1 116 ? -5.848 13.281 22.547 1 98.88 116 VAL A C 1
ATOM 902 O O . VAL A 1 116 ? -6.207 14.461 22.531 1 98.88 116 VAL A O 1
ATOM 905 N N . ASP A 1 117 ? -6.07 12.445 23.594 1 98.81 117 ASP A N 1
ATOM 906 C CA . ASP A 1 117 ? -6.805 12.891 24.766 1 98.81 117 ASP A CA 1
ATOM 907 C C . ASP A 1 117 ? -6.086 14.047 25.453 1 98.81 117 ASP A C 1
ATOM 909 O O . ASP A 1 117 ? -6.719 15.023 25.859 1 98.81 117 ASP A O 1
ATOM 913 N N . LEU A 1 118 ? -4.812 13.938 25.625 1 98.88 118 LEU A N 1
ATOM 914 C CA . LEU A 1 118 ? -4.031 14.992 26.266 1 98.88 118 LEU A CA 1
ATOM 915 C C . LEU A 1 118 ? -4.121 16.297 25.469 1 98.88 118 LEU A C 1
ATOM 917 O O . LEU A 1 118 ? -4.188 17.375 26.047 1 98.88 118 LEU A O 1
ATOM 921 N N . THR A 1 119 ? -4.066 16.156 24.125 1 98.88 119 THR A N 1
ATOM 922 C CA . THR A 1 119 ? -4.199 17.312 23.25 1 98.88 119 THR A CA 1
ATOM 923 C C . THR A 1 119 ? -5.551 18 23.469 1 98.88 119 THR A C 1
ATOM 925 O O . THR A 1 119 ? -5.613 19.219 23.641 1 98.88 119 THR A O 1
ATOM 928 N N . ILE A 1 120 ? -6.602 17.234 23.531 1 98.81 120 ILE A N 1
ATOM 929 C CA . ILE A 1 120 ? -7.953 17.766 23.688 1 98.81 120 ILE A CA 1
ATOM 930 C C . ILE A 1 120 ? -8.117 18.359 25.078 1 98.81 120 ILE A C 1
ATOM 932 O O . ILE A 1 120 ? -8.711 19.422 25.25 1 98.81 120 ILE A O 1
ATOM 936 N N . ASN A 1 121 ? -7.66 17.609 26.047 1 98.69 121 ASN A N 1
ATOM 937 C CA . ASN A 1 121 ? -7.773 18.078 27.422 1 98.69 121 ASN A CA 1
ATOM 938 C C . ASN A 1 121 ? -7.062 19.422 27.625 1 98.69 121 ASN A C 1
ATOM 940 O O . ASN A 1 121 ? -7.527 20.281 28.375 1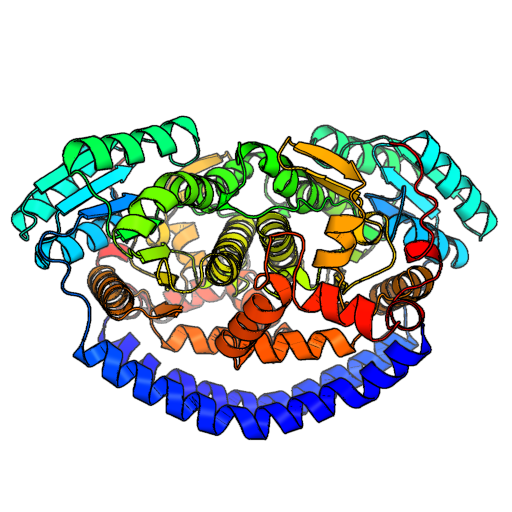 98.69 121 ASN A O 1
ATOM 944 N N . HIS A 1 122 ? -5.965 19.641 26.969 1 98.81 122 HIS A N 1
ATOM 945 C CA . HIS A 1 122 ? -5.16 20.844 27.141 1 98.81 122 HIS A CA 1
ATOM 946 C C . HIS A 1 122 ? -5.727 22 26.328 1 98.81 122 HIS A C 1
ATOM 948 O O . HIS A 1 122 ? -5.809 23.125 26.828 1 98.81 122 HIS A O 1
ATOM 954 N N . PHE A 1 123 ? -6.078 21.75 25.078 1 98.75 123 PHE A N 1
ATOM 955 C CA . PHE A 1 123 ? -6.395 22.844 24.172 1 98.75 123 PHE A CA 1
ATOM 956 C C . PHE A 1 123 ? -7.902 22.969 23.969 1 98.75 123 PHE A C 1
ATOM 958 O O . PHE A 1 123 ? -8.391 23.984 23.484 1 98.75 123 PHE A O 1
ATOM 965 N N . GLY A 1 124 ? -8.68 21.875 24.188 1 98.44 124 GLY A N 1
ATOM 966 C CA . GLY A 1 124 ? -10.125 21.859 24.031 1 98.44 124 GLY A CA 1
ATOM 967 C C . GLY A 1 124 ? -10.578 21.594 22.609 1 98.44 124 GLY A C 1
ATOM 968 O O . GLY A 1 124 ? -11.781 21.547 22.328 1 98.44 124 GLY A O 1
ATOM 969 N N . ARG A 1 125 ? -9.617 21.5 21.703 1 98.25 125 ARG A N 1
ATOM 970 C CA . ARG A 1 125 ? -9.953 21.281 20.297 1 98.25 125 ARG A CA 1
ATOM 971 C C . ARG A 1 125 ? -8.773 20.688 19.531 1 98.25 125 ARG A C 1
ATOM 973 O O . ARG A 1 125 ? -7.656 20.625 20.047 1 98.25 125 ARG A O 1
ATOM 980 N N . LEU A 1 126 ? -9.016 20.234 18.312 1 98.81 126 LEU A N 1
ATOM 981 C CA . LEU A 1 126 ? -8.031 19.75 17.344 1 98.81 126 LEU A CA 1
ATOM 982 C C . LEU A 1 126 ? -8.406 20.156 15.93 1 98.81 126 LEU A C 1
ATOM 984 O O . LEU A 1 126 ? -9.461 19.75 15.422 1 98.81 126 LEU A O 1
ATOM 988 N N . ASP A 1 127 ? -7.52 20.906 15.305 1 98.88 127 ASP A N 1
ATOM 989 C CA . ASP A 1 127 ? -7.848 21.438 13.992 1 98.88 127 ASP A CA 1
ATOM 990 C C . ASP A 1 127 ? -7.121 20.672 12.883 1 98.88 127 ASP A C 1
ATOM 992 O O . ASP A 1 127 ? -7.688 20.438 11.82 1 98.88 127 ASP A O 1
ATOM 996 N N . HIS A 1 128 ? -5.844 20.359 13.094 1 98.94 128 HIS A N 1
ATOM 997 C CA . HIS A 1 128 ? -5.066 19.578 12.141 1 98.94 128 HIS A CA 1
ATOM 998 C C . HIS A 1 128 ? -4.398 18.391 12.812 1 98.94 128 HIS A C 1
ATOM 1000 O O . HIS A 1 128 ? -3.857 18.516 13.914 1 98.94 128 HIS A O 1
ATOM 1006 N N . LEU A 1 129 ? -4.48 17.266 12.203 1 98.94 129 LEU A N 1
ATOM 1007 C CA . LEU A 1 129 ? -3.666 16.109 12.531 1 98.94 129 LEU A CA 1
ATOM 1008 C C . LEU A 1 129 ? -2.611 15.859 11.453 1 98.94 129 LEU A C 1
ATOM 1010 O O . LEU A 1 129 ? -2.947 15.672 10.281 1 98.94 129 LEU A O 1
ATOM 1014 N N . VAL A 1 130 ? -1.377 15.945 11.828 1 98.94 130 VAL A N 1
ATOM 1015 C CA . VAL A 1 130 ? -0.284 15.641 10.906 1 98.94 130 VAL A CA 1
ATOM 1016 C C . VAL A 1 130 ? 0.318 14.281 11.258 1 98.94 130 VAL A C 1
ATOM 1018 O O . VAL A 1 130 ? 1.058 14.156 12.234 1 98.94 130 VAL A O 1
ATOM 1021 N N . ASN A 1 131 ? -0.013 13.32 10.492 1 98.81 131 ASN A N 1
ATOM 1022 C CA . ASN A 1 131 ? 0.61 12 10.602 1 98.81 131 ASN A CA 1
ATOM 1023 C C . ASN A 1 131 ? 1.951 11.953 9.875 1 98.81 131 ASN A C 1
ATOM 1025 O O . ASN A 1 131 ? 2 11.727 8.672 1 98.81 131 ASN A O 1
ATOM 1029 N N . ASN A 1 132 ? 3.027 12.055 10.625 1 98.44 132 ASN A N 1
ATOM 1030 C CA . ASN A 1 132 ? 4.355 12.195 10.031 1 98.44 132 ASN A CA 1
ATOM 1031 C C . ASN A 1 132 ? 5.312 11.125 10.547 1 98.44 132 ASN A C 1
ATOM 1033 O O . ASN A 1 132 ? 6.336 10.844 9.914 1 98.44 132 ASN A O 1
ATOM 1037 N N . ALA A 1 133 ? 5.008 10.484 11.695 1 96.94 133 ALA A N 1
ATOM 1038 C CA . ALA A 1 133 ? 5.898 9.477 12.258 1 96.94 133 ALA A CA 1
ATOM 1039 C C . ALA A 1 133 ? 6.156 8.352 11.258 1 96.94 133 ALA A C 1
ATOM 1041 O O . ALA A 1 133 ? 5.238 7.906 10.562 1 96.94 133 ALA A O 1
ATOM 1042 N N . GLY A 1 134 ? 7.406 7.949 11.141 1 94.31 134 GLY A N 1
ATOM 1043 C CA . GLY A 1 134 ? 7.742 6.883 10.211 1 94.31 134 GLY A CA 1
ATOM 1044 C C . GLY A 1 134 ? 9.18 6.406 10.344 1 94.31 134 GLY A C 1
ATOM 1045 O O . GLY A 1 134 ? 10.023 7.109 10.898 1 94.31 134 GLY A O 1
ATOM 1046 N N . VAL A 1 135 ? 9.445 5.246 9.906 1 93 135 VAL A N 1
ATOM 1047 C CA . VAL A 1 135 ? 10.781 4.66 9.852 1 93 135 VAL A CA 1
ATOM 1048 C C . VAL A 1 135 ? 11.031 4.062 8.469 1 93 135 VAL A C 1
ATOM 1050 O O . VAL A 1 135 ? 10.094 3.74 7.746 1 93 135 VAL A O 1
ATOM 1053 N N . VAL A 1 136 ? 12.266 3.953 8.164 1 91.75 136 VAL A N 1
ATOM 1054 C CA . VAL A 1 136 ? 12.656 3.426 6.859 1 91.75 136 VAL A CA 1
ATOM 1055 C C . VAL A 1 136 ? 13.562 2.211 7.047 1 91.75 136 VAL A C 1
ATOM 1057 O O . VAL A 1 136 ? 14.742 2.352 7.363 1 91.75 136 VAL A O 1
ATOM 1060 N N . PRO A 1 137 ? 13.07 1.082 6.863 1 89.75 137 PRO A N 1
ATOM 1061 C CA . PRO A 1 137 ? 13.961 -0.075 6.793 1 89.75 137 PRO A CA 1
ATOM 1062 C C . PRO A 1 137 ? 14.711 -0.164 5.465 1 89.75 137 PRO A C 1
ATOM 1064 O O . PRO A 1 137 ? 14.133 0.098 4.406 1 89.75 137 PRO A O 1
ATOM 1067 N N . ILE A 1 138 ? 15.93 -0.534 5.508 1 87.12 138 ILE A N 1
ATOM 1068 C CA . ILE A 1 138 ? 16.719 -0.684 4.289 1 87.12 138 ILE A CA 1
ATOM 1069 C C . ILE A 1 138 ? 17.375 -2.066 4.262 1 87.12 138 ILE A C 1
ATOM 1071 O O . ILE A 1 138 ? 17.844 -2.557 5.289 1 87.12 138 ILE A O 1
ATOM 1075 N N . GLY A 1 139 ? 17.344 -2.672 3.158 1 85.81 139 GLY A N 1
ATOM 1076 C CA . GLY A 1 139 ? 17.969 -3.961 2.936 1 85.81 139 GLY A CA 1
ATOM 1077 C C . GLY A 1 139 ? 17.391 -4.715 1.751 1 85.81 139 GLY A C 1
ATOM 1078 O O . GLY A 1 139 ? 16.234 -4.516 1.387 1 85.81 139 GLY A O 1
ATOM 1079 N N . LEU A 1 140 ? 18.25 -5.508 1.162 1 86.69 140 LEU A N 1
ATOM 1080 C CA . LEU A 1 140 ? 17.734 -6.406 0.131 1 86.69 140 LEU A CA 1
ATOM 1081 C C . LEU A 1 140 ? 16.922 -7.535 0.747 1 86.69 140 LEU A C 1
ATOM 1083 O O . LEU A 1 140 ? 17.312 -8.102 1.773 1 86.69 140 LEU A O 1
ATOM 1087 N N . PHE A 1 141 ? 15.859 -7.859 0.123 1 89.38 141 PHE A N 1
ATOM 1088 C CA . PHE A 1 141 ? 14.914 -8.828 0.652 1 89.38 141 PHE A CA 1
ATOM 1089 C C . PHE A 1 141 ? 15.586 -10.172 0.894 1 89.38 141 PHE A C 1
ATOM 1091 O O . PHE A 1 141 ? 15.477 -10.75 1.979 1 89.38 141 PHE A O 1
ATOM 1098 N N . GLU A 1 142 ? 16.406 -10.555 0.001 1 86.56 142 GLU A N 1
ATOM 1099 C CA . GLU A 1 142 ? 17.016 -11.875 0.059 1 86.56 142 GLU A CA 1
ATOM 1100 C C . GLU A 1 142 ? 18.141 -11.914 1.101 1 86.56 142 GLU A C 1
ATOM 1102 O O . GLU A 1 142 ? 18.547 -12.992 1.53 1 86.56 142 GLU A O 1
ATOM 1107 N N . HIS A 1 143 ? 18.578 -10.742 1.46 1 84.12 143 HIS A N 1
ATOM 1108 C CA . HIS A 1 143 ? 19.719 -10.703 2.365 1 84.12 143 HIS A CA 1
ATOM 1109 C C . HIS A 1 143 ? 19.281 -10.422 3.797 1 84.12 143 HIS A C 1
ATOM 1111 O O . HIS A 1 143 ? 20.125 -10.32 4.699 1 84.12 143 HIS A O 1
ATOM 1117 N N . THR A 1 144 ? 18.062 -10.328 3.9 1 85.81 144 THR A N 1
ATOM 1118 C CA . THR A 1 144 ? 17.531 -10.164 5.242 1 85.81 144 THR A CA 1
ATOM 1119 C C . THR A 1 144 ? 17.641 -11.461 6.039 1 85.81 144 THR A C 1
ATOM 1121 O O . THR A 1 144 ? 17.375 -12.539 5.512 1 85.81 144 THR A O 1
ATOM 1124 N N . THR A 1 145 ? 18.094 -11.391 7.242 1 83.81 145 THR A N 1
ATOM 1125 C CA . THR A 1 145 ? 18.266 -12.586 8.055 1 83.81 145 THR A CA 1
ATOM 1126 C C . THR A 1 145 ? 16.938 -13.008 8.695 1 83.81 145 THR A C 1
ATOM 1128 O O . THR A 1 145 ? 16.656 -14.195 8.805 1 83.81 145 THR A O 1
ATOM 1131 N N . ASP A 1 146 ? 16.25 -11.961 9.148 1 90.81 146 ASP A N 1
ATOM 1132 C CA . ASP A 1 146 ? 14.953 -12.172 9.789 1 90.81 146 ASP A CA 1
ATOM 1133 C C . ASP A 1 146 ? 13.93 -11.148 9.32 1 90.81 146 ASP A C 1
ATOM 1135 O O . ASP A 1 146 ? 13.938 -10 9.773 1 90.81 146 ASP A O 1
ATOM 1139 N N . THR A 1 147 ? 13.016 -11.602 8.562 1 88.25 147 THR A N 1
ATOM 1140 C CA . THR A 1 147 ? 12.039 -10.703 7.953 1 88.25 147 THR A CA 1
ATOM 1141 C C . THR A 1 147 ? 11.141 -10.078 9.016 1 88.25 147 THR A C 1
ATOM 1143 O O . THR A 1 147 ? 10.555 -9.016 8.797 1 88.25 147 THR A O 1
ATOM 1146 N N . THR A 1 148 ? 10.977 -10.75 10.141 1 91.5 148 THR A N 1
ATOM 1147 C CA . THR A 1 148 ? 10.102 -10.242 11.195 1 91.5 148 THR A CA 1
ATOM 1148 C C . THR A 1 148 ? 10.656 -8.953 11.781 1 91.5 148 THR A C 1
ATOM 1150 O O . THR A 1 148 ? 9.93 -8.203 12.438 1 91.5 148 THR A O 1
ATOM 1153 N N . ASN A 1 149 ? 11.938 -8.727 11.508 1 90.44 149 ASN A N 1
ATOM 1154 C CA . ASN A 1 149 ? 12.57 -7.504 11.984 1 90.44 149 ASN A CA 1
ATOM 1155 C C . ASN A 1 149 ? 11.992 -6.27 11.297 1 90.44 149 ASN A C 1
ATOM 1157 O O . ASN A 1 149 ? 12.188 -5.145 11.758 1 90.44 149 ASN A O 1
ATOM 1161 N N . PHE A 1 150 ? 11.266 -6.469 10.266 1 90.56 150 PHE A N 1
ATOM 1162 C CA . PHE A 1 150 ? 10.758 -5.34 9.492 1 90.56 150 PHE A CA 1
ATOM 1163 C C . PHE A 1 150 ? 9.289 -5.074 9.82 1 90.56 150 PHE A C 1
ATOM 1165 O O . PHE A 1 150 ? 8.711 -4.09 9.359 1 90.56 150 PHE A O 1
ATOM 1172 N N . ALA A 1 151 ? 8.695 -5.914 10.656 1 90.12 151 ALA A N 1
ATOM 1173 C CA . ALA A 1 151 ? 7.289 -5.789 11.008 1 90.12 151 ALA A CA 1
ATOM 1174 C C . ALA A 1 151 ? 6.996 -4.422 11.625 1 90.12 151 ALA A C 1
ATOM 1176 O O . ALA A 1 151 ? 5.949 -3.828 11.367 1 90.12 151 ALA A O 1
ATOM 1177 N N . PRO A 1 152 ? 7.918 -3.828 12.375 1 92.25 152 PRO A N 1
ATOM 1178 C CA . PRO A 1 152 ? 7.656 -2.525 12.992 1 92.25 152 PRO A CA 1
ATOM 1179 C C . PRO A 1 152 ? 7.402 -1.425 11.961 1 92.25 152 PRO A C 1
ATOM 1181 O O . PRO A 1 152 ? 6.789 -0.404 12.281 1 92.25 152 PRO A O 1
ATOM 1184 N N . THR A 1 153 ? 7.941 -1.639 10.742 1 94.88 153 THR A N 1
ATOM 1185 C CA . THR A 1 153 ? 7.738 -0.638 9.703 1 94.88 153 THR A CA 1
ATOM 1186 C C . THR A 1 153 ? 6.25 -0.404 9.461 1 94.88 153 THR A C 1
ATOM 1188 O O . THR A 1 153 ? 5.797 0.742 9.398 1 94.88 153 THR A O 1
ATOM 1191 N N . MET A 1 154 ? 5.441 -1.516 9.367 1 96.88 154 MET A N 1
ATOM 1192 C CA . MET A 1 154 ? 3.998 -1.405 9.156 1 96.88 154 MET A CA 1
ATOM 1193 C C . MET A 1 154 ? 3.307 -0.888 10.414 1 96.88 154 MET A C 1
ATOM 1195 O O . MET A 1 154 ? 2.344 -0.124 10.328 1 96.88 154 MET A O 1
ATOM 1199 N N . ASP A 1 155 ? 3.803 -1.286 11.586 1 96.56 155 ASP A N 1
ATOM 1200 C CA . ASP A 1 155 ? 3.23 -0.863 12.859 1 96.56 155 ASP A CA 1
ATOM 1201 C C . ASP A 1 155 ? 3.328 0.651 13.031 1 96.56 155 ASP A C 1
ATOM 1203 O O . ASP A 1 155 ? 2.361 1.298 13.438 1 96.56 155 ASP A O 1
ATOM 1207 N N . ILE A 1 156 ? 4.445 1.152 12.664 1 97 156 ILE A N 1
ATOM 1208 C CA . ILE A 1 156 ? 4.719 2.566 12.891 1 97 156 ILE A CA 1
ATOM 1209 C C . ILE A 1 156 ? 4.141 3.396 11.75 1 97 156 ILE A C 1
ATOM 1211 O O . ILE A 1 156 ? 3.33 4.297 11.969 1 97 156 ILE A O 1
ATOM 1215 N N . ASN A 1 157 ? 4.523 3.068 10.516 1 98.06 157 ASN A N 1
ATOM 1216 C CA . ASN A 1 157 ? 4.176 3.895 9.367 1 98.06 157 ASN A CA 1
ATOM 1217 C C . ASN A 1 157 ? 2.684 3.824 9.055 1 98.06 157 ASN A C 1
ATOM 1219 O O . ASN A 1 157 ? 2.053 4.848 8.789 1 98.06 157 ASN A O 1
ATOM 1223 N N . PHE A 1 158 ? 2.137 2.637 9.117 1 98.31 158 PHE A N 1
ATOM 1224 C CA . PHE A 1 158 ? 0.759 2.453 8.672 1 98.31 158 PHE A CA 1
ATOM 1225 C C . PHE A 1 158 ? -0.201 2.496 9.859 1 98.31 158 PHE A C 1
ATOM 1227 O O . PHE A 1 158 ? -1.06 3.377 9.93 1 98.31 158 PHE A O 1
ATOM 1234 N N . TRP A 1 159 ? -0.045 1.547 10.797 1 98 159 TRP A N 1
ATOM 1235 C CA . TRP A 1 159 ? -0.994 1.442 11.898 1 98 159 TRP A CA 1
ATOM 1236 C C . TRP A 1 159 ? -0.924 2.672 12.797 1 98 159 TRP A C 1
ATOM 1238 O O . TRP A 1 159 ? -1.946 3.135 13.312 1 98 159 TRP A O 1
ATOM 1248 N N . GLY A 1 160 ? 0.273 3.182 13.016 1 98.25 160 GLY A N 1
ATOM 1249 C CA . GLY A 1 160 ? 0.403 4.422 13.766 1 98.25 160 GLY A CA 1
ATOM 1250 C C . GLY A 1 160 ? -0.433 5.551 13.195 1 98.25 160 GLY A C 1
ATOM 1251 O O . GLY A 1 160 ? -1.092 6.277 13.945 1 98.25 160 GLY A O 1
ATOM 1252 N N . SER A 1 161 ? -0.411 5.707 11.875 1 98.31 161 SER A N 1
ATOM 1253 C CA . SER A 1 161 ? -1.221 6.719 11.203 1 98.31 161 SER A CA 1
ATOM 1254 C C . SER A 1 161 ? -2.709 6.422 11.352 1 98.31 161 SER A C 1
ATOM 1256 O O . SER A 1 161 ? -3.508 7.328 11.594 1 98.31 161 SER A O 1
ATOM 1258 N N . ALA A 1 162 ? -3.084 5.156 11.227 1 97.81 162 ALA A N 1
ATOM 1259 C CA . ALA A 1 162 ? -4.484 4.746 11.305 1 97.81 162 ALA A CA 1
ATOM 1260 C C . ALA A 1 162 ? -5.051 4.977 12.703 1 97.81 162 ALA A C 1
ATOM 1262 O O . ALA A 1 162 ? -6.137 5.543 12.852 1 97.81 162 ALA A O 1
ATOM 1263 N N . TYR A 1 163 ? -4.324 4.535 13.734 1 97.81 163 TYR A N 1
ATOM 1264 C CA . TYR A 1 163 ? -4.793 4.66 15.109 1 97.81 163 TYR A CA 1
ATOM 1265 C C . TYR A 1 163 ? -4.965 6.125 15.5 1 97.81 163 TYR A C 1
ATOM 1267 O O . TYR A 1 163 ? -6 6.512 16.047 1 97.81 163 TYR A O 1
ATOM 1275 N N . CYS A 1 164 ? -3.932 6.895 15.148 1 98.19 164 CYS A N 1
ATOM 1276 C CA . CYS A 1 164 ? -3.992 8.32 15.438 1 98.19 164 CYS A CA 1
ATOM 1277 C C . CYS A 1 164 ? -5.211 8.961 14.781 1 98.19 164 CYS A C 1
ATOM 1279 O O . CYS A 1 164 ? -5.906 9.766 15.406 1 98.19 164 CYS A O 1
ATOM 1281 N N . THR A 1 165 ? -5.395 8.625 13.617 1 98.38 165 THR A N 1
ATOM 1282 C CA . THR A 1 165 ? -6.508 9.164 12.836 1 98.38 165 THR A CA 1
ATOM 1283 C C . THR A 1 165 ? -7.84 8.773 13.477 1 98.38 165 THR A C 1
ATOM 1285 O O . THR A 1 165 ? -8.727 9.617 13.625 1 98.38 165 THR A O 1
ATOM 1288 N N . TYR A 1 166 ? -7.977 7.527 13.867 1 97.5 166 TYR A N 1
ATOM 1289 C CA . TYR A 1 166 ? -9.211 7.008 14.445 1 97.5 166 TYR A CA 1
ATOM 1290 C C . TYR A 1 166 ? -9.633 7.82 15.664 1 97.5 166 TYR A C 1
ATOM 1292 O O . TYR A 1 166 ? -10.766 8.289 15.742 1 97.5 166 TYR A O 1
ATOM 1300 N N . PHE A 1 167 ? -8.75 8.062 16.531 1 98.12 167 PHE A N 1
ATOM 1301 C CA . PHE A 1 167 ? -9.062 8.742 17.797 1 98.12 167 PHE A CA 1
ATOM 1302 C C . PHE A 1 167 ? -9.258 10.234 17.578 1 98.12 167 PHE A C 1
ATOM 1304 O O . PHE A 1 167 ? -9.875 10.914 18.391 1 98.12 167 PHE A O 1
ATOM 1311 N N . SER A 1 168 ? -8.727 10.766 16.469 1 98.56 168 SER A N 1
ATOM 1312 C CA . SER A 1 168 ? -8.773 12.203 16.219 1 98.56 168 SER A CA 1
ATOM 1313 C C . SER A 1 168 ? -10.047 12.594 15.469 1 98.56 168 SER A C 1
ATOM 1315 O O . SER A 1 168 ? -10.492 13.742 15.539 1 98.56 168 SER A O 1
ATOM 1317 N N . ILE A 1 169 ? -10.664 11.648 14.734 1 97.75 169 ILE A N 1
ATOM 1318 C CA . ILE A 1 169 ? -11.742 11.906 13.797 1 97.75 169 ILE A CA 1
ATOM 1319 C C . ILE A 1 169 ? -12.883 12.633 14.508 1 97.75 169 ILE A C 1
ATOM 1321 O O . ILE A 1 169 ? -13.359 13.672 14.031 1 97.75 169 ILE A O 1
ATOM 1325 N N . PRO A 1 170 ? -13.312 12.172 15.742 1 96.88 170 PRO A N 1
ATOM 1326 C CA . PRO A 1 170 ? -14.445 12.867 16.375 1 96.88 170 PRO A CA 1
ATOM 1327 C C . PRO A 1 170 ? -14.141 14.328 16.688 1 96.88 170 PRO A C 1
ATOM 1329 O O . PRO A 1 170 ? -15.031 15.18 16.609 1 96.88 170 PRO A O 1
ATOM 1332 N N . HIS A 1 171 ? -12.961 14.656 16.969 1 98.19 171 HIS A N 1
ATOM 1333 C CA . HIS A 1 171 ? -12.57 16.016 17.344 1 98.19 171 HIS A CA 1
ATOM 1334 C C . HIS A 1 171 ? -12.352 16.875 16.094 1 98.19 171 HIS A C 1
ATOM 1336 O O . HIS A 1 171 ? -12.68 18.062 16.094 1 98.19 171 HIS A O 1
ATOM 1342 N N . LEU A 1 172 ? -11.781 16.281 15.039 1 98.38 172 LEU A N 1
ATOM 1343 C CA . LEU A 1 172 ? -11.57 16.984 13.781 1 98.38 172 LEU A CA 1
ATOM 1344 C C . LEU A 1 172 ? -12.906 17.359 13.148 1 98.38 172 LEU A C 1
ATOM 1346 O O . LEU A 1 172 ? -13.031 18.453 12.57 1 98.38 172 LEU A O 1
ATOM 1350 N N . ARG A 1 173 ? -13.805 16.469 13.25 1 96.12 173 ARG A N 1
ATOM 1351 C CA . ARG A 1 173 ? -15.117 16.703 12.648 1 96.12 173 ARG A CA 1
ATOM 1352 C C . ARG A 1 173 ? -15.781 17.922 13.258 1 96.12 173 ARG A C 1
ATOM 1354 O O . ARG A 1 173 ? -16.422 18.703 12.555 1 96.12 173 ARG A O 1
ATOM 1361 N N . LYS A 1 174 ? -15.617 18.125 14.57 1 96 174 LYS A N 1
ATOM 1362 C CA . LYS A 1 174 ? -16.219 19.25 15.281 1 96 174 LYS A CA 1
ATOM 1363 C C . LYS A 1 174 ? -15.672 20.594 14.773 1 96 174 LYS A C 1
ATOM 1365 O O . LYS A 1 174 ? -16.375 21.609 14.805 1 96 174 LYS A O 1
ATOM 1370 N N . CYS A 1 175 ? -14.469 20.562 14.234 1 95.19 175 CYS A N 1
ATOM 1371 C CA . CYS A 1 175 ? -13.781 21.797 13.867 1 95.19 175 CYS A CA 1
ATOM 1372 C C . CYS A 1 175 ? -13.641 21.891 12.352 1 95.19 175 CYS A C 1
ATOM 1374 O O . CYS A 1 175 ? -12.969 22.797 11.844 1 95.19 175 CYS A O 1
ATOM 1376 N N . LYS A 1 176 ? -14.305 20.906 11.617 1 95.25 176 LYS A N 1
ATOM 1377 C CA . LYS A 1 176 ? -14.047 20.828 10.188 1 95.25 176 LYS A CA 1
ATOM 1378 C C . LYS A 1 176 ? -12.555 20.859 9.891 1 95.25 176 LYS A C 1
ATOM 1380 O O . LYS A 1 176 ? -12.094 21.656 9.07 1 95.25 176 LYS A O 1
ATOM 1385 N N . GLY A 1 177 ? -11.891 20.016 10.656 1 98.12 177 GLY A N 1
ATOM 1386 C CA . GLY A 1 177 ? -10.43 20.016 10.641 1 98.12 177 GLY A CA 1
ATOM 1387 C C . GLY A 1 177 ? -9.852 19.266 9.453 1 98.12 177 GLY A C 1
ATOM 1388 O O . GLY A 1 177 ? -10.555 19.016 8.469 1 98.12 177 GLY A O 1
ATOM 1389 N N . LYS A 1 178 ? -8.484 19.109 9.461 1 98.56 178 LYS A N 1
ATOM 1390 C CA . LYS A 1 178 ? -7.766 18.516 8.344 1 98.56 178 LYS A CA 1
ATOM 1391 C C . LYS A 1 178 ? -6.781 17.453 8.82 1 98.56 178 LYS A C 1
ATOM 1393 O O . LYS A 1 178 ? -6.277 17.531 9.945 1 98.56 178 LYS A O 1
ATOM 1398 N N . ILE A 1 179 ? -6.633 16.484 8.016 1 98.81 179 ILE A N 1
ATOM 1399 C CA . ILE A 1 179 ? -5.594 15.477 8.203 1 98.81 179 ILE A CA 1
ATOM 1400 C C . ILE A 1 179 ? -4.516 15.633 7.137 1 98.81 179 ILE A C 1
ATOM 1402 O O . ILE A 1 179 ? -4.824 15.727 5.945 1 98.81 179 ILE A O 1
ATOM 1406 N N . ILE A 1 180 ? -3.305 15.797 7.508 1 98.94 180 ILE A N 1
ATOM 1407 C CA . ILE A 1 180 ? -2.145 15.773 6.625 1 98.94 180 ILE A CA 1
ATOM 1408 C C . ILE A 1 180 ? -1.397 14.453 6.793 1 98.94 180 ILE A C 1
ATOM 1410 O O . ILE A 1 180 ? -0.846 14.172 7.859 1 98.94 180 ILE A O 1
ATOM 1414 N N . ALA A 1 181 ? -1.436 13.633 5.801 1 98.69 181 ALA A N 1
ATOM 1415 C CA . ALA A 1 181 ? -0.757 12.344 5.82 1 98.69 181 ALA A CA 1
ATOM 1416 C C . ALA A 1 181 ? 0.577 12.414 5.082 1 98.69 181 ALA A C 1
ATOM 1418 O O . ALA A 1 181 ? 0.609 12.555 3.857 1 98.69 181 ALA A O 1
ATOM 1419 N N . ILE A 1 182 ? 1.644 12.281 5.824 1 98.62 182 ILE A N 1
ATOM 1420 C CA . ILE A 1 182 ? 2.967 12.281 5.211 1 98.62 182 ILE A CA 1
ATOM 1421 C C . ILE A 1 182 ? 3.318 10.867 4.75 1 98.62 182 ILE A C 1
ATOM 1423 O O . ILE A 1 182 ? 3.797 10.055 5.543 1 98.62 182 ILE A O 1
ATOM 1427 N N . ALA A 1 183 ? 3.102 10.648 3.51 1 98.06 183 ALA A N 1
ATOM 1428 C CA . ALA A 1 183 ? 3.506 9.391 2.889 1 98.06 183 ALA A CA 1
ATOM 1429 C C . ALA A 1 183 ? 4.902 9.5 2.281 1 98.06 183 ALA A C 1
ATOM 1431 O O . ALA A 1 183 ? 5.859 9.852 2.975 1 98.06 183 ALA A O 1
ATOM 1432 N N . SER A 1 184 ? 5.059 9.078 1.001 1 96.5 184 SER A N 1
ATOM 1433 C CA . SER A 1 184 ? 6.32 9.141 0.276 1 96.5 184 SER A CA 1
ATOM 1434 C C . SER A 1 184 ? 6.125 8.844 -1.206 1 96.5 184 SER A C 1
ATOM 1436 O O . SER A 1 184 ? 5.23 8.078 -1.577 1 96.5 184 SER A O 1
ATOM 1438 N N . ALA A 1 185 ? 6.973 9.453 -2.002 1 95.38 185 ALA A N 1
ATOM 1439 C CA . ALA A 1 185 ? 7.008 9.062 -3.408 1 95.38 185 ALA A CA 1
ATOM 1440 C C . ALA A 1 185 ? 7.375 7.586 -3.561 1 95.38 185 ALA A C 1
ATOM 1442 O O . ALA A 1 185 ? 6.977 6.934 -4.527 1 95.38 185 ALA A O 1
ATOM 1443 N N . ALA A 1 186 ? 8.008 7.066 -2.562 1 93.31 186 ALA A N 1
ATOM 1444 C CA . ALA A 1 186 ? 8.383 5.652 -2.557 1 93.31 186 ALA A CA 1
ATOM 1445 C C . ALA A 1 186 ? 7.145 4.762 -2.504 1 93.31 186 ALA A C 1
ATOM 1447 O O . ALA A 1 186 ? 7.223 3.564 -2.801 1 93.31 186 ALA A O 1
ATOM 1448 N N . GLY A 1 187 ? 6.031 5.297 -2.16 1 95.19 187 GLY A N 1
ATOM 1449 C CA . GLY A 1 187 ? 4.793 4.535 -2.137 1 95.19 187 GLY A CA 1
ATOM 1450 C C . GLY A 1 187 ? 4.305 4.148 -3.52 1 95.19 187 GLY A C 1
ATOM 1451 O O . GLY A 1 187 ? 3.457 3.268 -3.66 1 95.19 187 GLY A O 1
ATOM 1452 N N . TRP A 1 188 ? 4.828 4.879 -4.504 1 92.25 188 TRP A N 1
ATOM 1453 C CA . TRP A 1 188 ? 4.438 4.508 -5.859 1 92.25 188 TRP A CA 1
ATOM 1454 C C . TRP A 1 188 ? 5.66 4.348 -6.754 1 92.25 188 TRP A C 1
ATOM 1456 O O . TRP A 1 188 ? 5.551 3.879 -7.891 1 92.25 188 TRP A O 1
ATOM 1466 N N . LEU A 1 189 ? 6.801 4.684 -6.34 1 88.25 189 LEU A N 1
ATOM 1467 C CA . LEU A 1 189 ? 8.047 4.469 -7.074 1 88.25 189 LEU A CA 1
ATOM 1468 C C . LEU A 1 189 ? 8.789 3.252 -6.539 1 88.25 189 LEU A C 1
ATOM 1470 O O . LEU A 1 189 ? 9.188 3.229 -5.371 1 88.25 189 LEU A O 1
ATOM 1474 N N . PRO A 1 190 ? 8.945 2.328 -7.375 1 81.44 190 PRO A N 1
ATOM 1475 C CA . PRO A 1 190 ? 9.672 1.146 -6.898 1 81.44 190 PRO A CA 1
ATOM 1476 C C . PRO A 1 190 ? 11.172 1.392 -6.758 1 81.44 190 PRO A C 1
ATOM 1478 O O . PRO A 1 190 ? 11.875 1.536 -7.758 1 81.44 190 PRO A O 1
ATOM 1481 N N . ALA A 1 191 ? 11.68 1.613 -5.57 1 82.69 191 ALA A N 1
ATOM 1482 C CA . ALA A 1 191 ? 13.109 1.729 -5.277 1 82.69 191 ALA A CA 1
ATOM 1483 C C . ALA A 1 191 ? 13.617 0.495 -4.535 1 82.69 191 ALA A C 1
ATOM 1485 O O . ALA A 1 191 ? 13.039 0.082 -3.531 1 82.69 191 ALA A O 1
ATOM 1486 N N . PRO A 1 192 ? 14.664 -0.062 -5.055 1 86.31 192 PRO A N 1
ATOM 1487 C CA . PRO A 1 192 ? 15.164 -1.274 -4.398 1 86.31 192 PRO A CA 1
ATOM 1488 C C . PRO A 1 192 ? 15.648 -1.018 -2.975 1 86.31 192 PRO A C 1
ATOM 1490 O O . PRO A 1 192 ? 15.867 0.134 -2.592 1 86.31 192 PRO A O 1
ATOM 1493 N N . ARG A 1 193 ? 15.711 -2.037 -2.129 1 88.5 193 ARG A N 1
ATOM 1494 C CA . ARG A 1 193 ? 16.234 -2.059 -0.77 1 88.5 193 ARG A CA 1
ATOM 1495 C C . ARG A 1 193 ? 15.242 -1.452 0.215 1 88.5 193 ARG A C 1
ATOM 1497 O O . ARG A 1 193 ? 15.484 -1.445 1.424 1 88.5 193 ARG A O 1
ATOM 1504 N N . MET A 1 194 ? 14.172 -0.922 -0.299 1 91.31 194 MET A N 1
ATOM 1505 C CA . MET A 1 194 ? 13.188 -0.272 0.564 1 91.31 194 MET A CA 1
ATOM 1506 C C . MET A 1 194 ? 11.836 -0.964 0.467 1 91.31 194 MET A C 1
ATOM 1508 O O . MET A 1 194 ? 10.789 -0.32 0.6 1 91.31 194 MET A O 1
ATOM 1512 N N . LEU A 1 195 ? 11.875 -2.168 0.266 1 93.69 195 LEU A N 1
ATOM 1513 C CA . LEU A 1 195 ? 10.688 -2.953 -0.061 1 93.69 195 LEU A CA 1
ATOM 1514 C C . LEU A 1 195 ? 9.57 -2.699 0.947 1 93.69 195 LEU A C 1
ATOM 1516 O O . LEU A 1 195 ? 8.461 -2.322 0.568 1 93.69 195 LEU A O 1
ATOM 1520 N N . PHE A 1 196 ? 9.859 -2.863 2.209 1 94.81 196 PHE A N 1
ATOM 1521 C CA . PHE A 1 196 ? 8.82 -2.791 3.234 1 94.81 196 PHE A CA 1
ATOM 1522 C C . PHE A 1 196 ? 8.43 -1.343 3.506 1 94.81 196 PHE A C 1
ATOM 1524 O O . PHE A 1 196 ? 7.277 -1.057 3.836 1 94.81 196 PHE A O 1
ATOM 1531 N N . TYR A 1 197 ? 9.359 -0.424 3.391 1 95.44 197 TYR A N 1
ATOM 1532 C CA . TYR A 1 197 ? 9.031 0.995 3.471 1 95.44 197 TYR A CA 1
ATOM 1533 C C . TYR A 1 197 ? 8.055 1.392 2.367 1 95.44 197 TYR A C 1
ATOM 1535 O O . TYR A 1 197 ? 7.023 2.008 2.635 1 95.44 197 TYR A O 1
ATOM 1543 N N . ASN A 1 198 ? 8.43 1.024 1.084 1 97.12 198 ASN A N 1
ATOM 1544 C CA . ASN A 1 198 ? 7.586 1.327 -0.064 1 97.12 198 ASN A CA 1
ATOM 1545 C C . ASN A 1 198 ? 6.176 0.771 0.117 1 97.12 198 ASN A C 1
ATOM 1547 O O . ASN A 1 198 ? 5.191 1.47 -0.129 1 97.12 198 ASN A O 1
ATOM 1551 N N . ALA A 1 199 ? 6.121 -0.446 0.566 1 97.62 199 ALA A N 1
ATOM 1552 C CA . ALA A 1 199 ? 4.828 -1.09 0.791 1 97.62 199 ALA A CA 1
ATOM 1553 C C . ALA A 1 199 ? 4.027 -0.354 1.86 1 97.62 199 ALA A C 1
ATOM 1555 O O . ALA A 1 199 ? 2.824 -0.135 1.703 1 97.62 199 ALA A O 1
ATOM 1556 N N . SER A 1 200 ? 4.645 0.016 2.951 1 97.75 200 SER A N 1
ATOM 1557 C CA . SER A 1 200 ? 3.967 0.708 4.039 1 97.75 200 SER A CA 1
ATOM 1558 C C . SER A 1 200 ? 3.41 2.051 3.578 1 97.75 200 SER A C 1
ATOM 1560 O O . SER A 1 200 ? 2.293 2.426 3.943 1 97.75 200 SER A O 1
ATOM 1562 N N . LYS A 1 201 ? 4.188 2.762 2.791 1 98.31 201 LYS A N 1
ATOM 1563 C CA . LYS A 1 201 ? 3.758 4.082 2.342 1 98.31 201 LYS A CA 1
ATOM 1564 C C . LYS A 1 201 ? 2.684 3.971 1.263 1 98.31 201 LYS A C 1
ATOM 1566 O O . LYS A 1 201 ? 1.79 4.816 1.18 1 98.31 201 LYS A O 1
ATOM 1571 N N . ALA A 1 202 ? 2.762 2.898 0.47 1 98 202 ALA A N 1
ATOM 1572 C CA . ALA A 1 202 ? 1.651 2.623 -0.437 1 98 202 ALA A CA 1
ATOM 1573 C C . ALA A 1 202 ? 0.357 2.389 0.335 1 98 202 ALA A C 1
ATOM 1575 O O . ALA A 1 202 ? -0.705 2.879 -0.057 1 98 202 ALA A O 1
ATOM 1576 N N . ALA A 1 203 ? 0.46 1.66 1.385 1 98.19 203 ALA A N 1
ATOM 1577 C CA . ALA A 1 203 ? -0.693 1.4 2.242 1 98.19 203 ALA A CA 1
ATOM 1578 C C . ALA A 1 203 ? -1.236 2.695 2.838 1 98.19 203 ALA A C 1
ATOM 1580 O O . ALA A 1 203 ? -2.451 2.893 2.906 1 98.19 203 ALA A O 1
ATOM 1581 N N . VAL A 1 204 ? -0.365 3.574 3.244 1 98.44 204 VAL A N 1
ATOM 1582 C CA . VAL A 1 204 ? -0.762 4.855 3.822 1 98.44 204 VAL A CA 1
ATOM 1583 C C . VAL A 1 204 ? -1.51 5.684 2.781 1 98.44 204 VAL A C 1
ATOM 1585 O O . VAL A 1 204 ? -2.578 6.23 3.064 1 98.44 204 VAL A O 1
ATOM 1588 N N . ILE A 1 205 ? -0.961 5.789 1.594 1 97.94 205 ILE A N 1
ATOM 1589 C CA . ILE A 1 205 ? -1.603 6.539 0.519 1 97.94 205 ILE A CA 1
ATOM 1590 C C . ILE A 1 205 ? -3.018 6.008 0.295 1 97.94 205 ILE A C 1
ATOM 1592 O O . ILE A 1 205 ? -3.98 6.781 0.286 1 97.94 205 ILE A O 1
ATOM 1596 N N . THR A 1 206 ? -3.139 4.711 0.182 1 97.38 206 THR A N 1
ATOM 1597 C CA . THR A 1 206 ? -4.418 4.078 -0.113 1 97.38 206 THR A CA 1
ATOM 1598 C C . THR A 1 206 ? -5.391 4.258 1.051 1 97.38 206 THR A C 1
ATOM 1600 O O . THR A 1 206 ? -6.586 4.469 0.84 1 97.38 206 THR A O 1
ATOM 1603 N N . LEU A 1 207 ? -4.898 4.18 2.268 1 97 207 LEU A N 1
ATOM 1604 C CA . LEU A 1 207 ? -5.723 4.398 3.451 1 97 207 LEU A CA 1
ATOM 1605 C C . LEU A 1 207 ? -6.422 5.75 3.381 1 97 207 LEU A C 1
ATOM 1607 O O . LEU A 1 207 ? -7.645 5.832 3.541 1 97 207 LEU A O 1
ATOM 1611 N N . TYR A 1 208 ? -5.738 6.742 3.086 1 97.12 208 TYR A N 1
ATOM 1612 C CA . TYR A 1 208 ? -6.285 8.094 3.182 1 97.12 208 TYR A CA 1
ATOM 1613 C C . TYR A 1 208 ? -7.082 8.445 1.934 1 97.12 208 TYR A C 1
ATOM 1615 O O . TYR A 1 208 ? -8.016 9.25 1.995 1 97.12 208 TYR A O 1
ATOM 1623 N N . GLU A 1 209 ? -6.711 7.852 0.779 1 95.69 209 GLU A N 1
ATOM 1624 C CA . GLU A 1 209 ? -7.582 7.996 -0.383 1 95.69 209 GLU A CA 1
ATOM 1625 C C . GLU A 1 209 ? -8.977 7.438 -0.102 1 95.69 209 GLU A C 1
ATOM 1627 O O . GLU A 1 209 ? -9.984 8.055 -0.449 1 95.69 209 GLU A O 1
ATOM 1632 N N . ASN A 1 210 ? -8.984 6.273 0.519 1 94.56 210 ASN A N 1
ATOM 1633 C CA . ASN A 1 210 ? -10.258 5.648 0.847 1 94.56 210 ASN A CA 1
ATOM 1634 C C . ASN A 1 210 ? -10.992 6.41 1.949 1 94.56 210 ASN A C 1
ATOM 1636 O O . ASN A 1 210 ? -12.219 6.547 1.907 1 94.56 210 ASN A O 1
ATOM 1640 N N . LEU A 1 211 ? -10.242 6.867 2.877 1 95.12 211 LEU A N 1
ATOM 1641 C CA . LEU A 1 211 ? -10.844 7.602 3.984 1 95.12 211 LEU A CA 1
ATOM 1642 C C . LEU A 1 211 ? -11.5 8.883 3.49 1 95.12 211 LEU A C 1
ATOM 1644 O O . LEU A 1 211 ? -12.531 9.312 4.027 1 95.12 211 LEU A O 1
ATOM 1648 N N . ARG A 1 212 ? -10.906 9.531 2.51 1 93.69 212 ARG A N 1
ATOM 1649 C CA . ARG A 1 212 ? -11.5 10.727 1.925 1 93.69 212 ARG A CA 1
ATOM 1650 C C . ARG A 1 212 ? -12.891 10.445 1.38 1 93.69 212 ARG A C 1
ATOM 1652 O O . ARG A 1 212 ? -13.789 11.281 1.489 1 93.69 212 ARG A O 1
ATOM 1659 N N . THR A 1 213 ? -13.008 9.266 0.802 1 90.81 213 THR A N 1
ATOM 1660 C CA . THR A 1 213 ? -14.305 8.867 0.277 1 90.81 213 THR A CA 1
ATOM 1661 C C . THR A 1 213 ? -15.312 8.664 1.41 1 90.81 213 THR A C 1
ATOM 1663 O O . THR A 1 213 ? -16.484 9.031 1.286 1 90.81 213 THR A O 1
ATOM 1666 N N . GLU A 1 214 ? -14.883 8.164 2.482 1 91.25 214 GLU A N 1
ATOM 1667 C CA . GLU A 1 214 ? -15.773 7.84 3.594 1 91.25 214 GLU A CA 1
ATOM 1668 C C . GLU A 1 214 ? -16.156 9.094 4.367 1 91.25 214 GLU A C 1
ATOM 1670 O O . GLU A 1 214 ? -17.312 9.234 4.797 1 91.25 214 GLU A O 1
ATOM 1675 N N . LEU A 1 215 ? -15.172 10.008 4.531 1 91.69 215 LEU A N 1
ATOM 1676 C CA . LEU A 1 215 ? -15.406 11.172 5.379 1 91.69 215 LEU A CA 1
ATOM 1677 C C . LEU A 1 215 ? -16.031 12.312 4.582 1 91.69 215 LEU A C 1
ATOM 1679 O O . LEU A 1 215 ? -16.609 13.234 5.156 1 91.69 215 LEU A O 1
ATOM 1683 N N . GLY A 1 216 ? -15.867 12.305 3.283 1 87.19 216 GLY A N 1
ATOM 1684 C CA . GLY A 1 216 ? -16.391 13.375 2.455 1 87.19 216 GLY A CA 1
ATOM 1685 C C . GLY A 1 216 ? -15.789 14.727 2.77 1 87.19 216 GLY A C 1
ATOM 1686 O O . GLY A 1 216 ? -14.562 14.859 2.85 1 87.19 216 GLY A O 1
ATOM 1687 N N . ARG A 1 217 ? -16.641 15.695 2.955 1 86 217 ARG A N 1
ATOM 1688 C CA . ARG A 1 217 ? -16.172 17.062 3.117 1 86 217 ARG A CA 1
ATOM 1689 C C . ARG A 1 217 ? -16.109 17.453 4.59 1 86 217 ARG A C 1
ATOM 1691 O O . ARG A 1 217 ? -15.781 18.594 4.926 1 86 217 ARG A O 1
ATOM 1698 N N . ASP A 1 218 ? -16.312 16.531 5.422 1 90.81 218 ASP A N 1
ATOM 1699 C CA . ASP A 1 218 ? -16.312 16.797 6.855 1 90.81 218 ASP A CA 1
ATOM 1700 C C . ASP A 1 218 ? -14.914 17.109 7.363 1 90.81 218 ASP A C 1
ATOM 1702 O O . ASP A 1 218 ? -14.734 17.953 8.234 1 90.81 218 ASP A O 1
ATOM 1706 N N . ILE A 1 219 ? -14.008 16.422 6.918 1 96.62 219 ILE A N 1
ATOM 1707 C CA . ILE A 1 219 ? -12.594 16.531 7.27 1 96.62 219 ILE A CA 1
ATOM 1708 C C . ILE A 1 219 ? -11.75 16.562 6 1 96.62 219 ILE A C 1
ATOM 1710 O O . ILE A 1 219 ? -11.875 15.688 5.141 1 96.62 219 ILE A O 1
ATOM 1714 N N . GLY A 1 220 ? -10.977 17.656 5.824 1 97.38 220 GLY A N 1
ATOM 1715 C CA . GLY A 1 220 ? -10.062 17.703 4.691 1 97.38 220 GLY A CA 1
ATOM 1716 C C . GLY A 1 220 ? -8.883 16.75 4.844 1 97.38 220 GLY A C 1
ATOM 1717 O O . GLY A 1 220 ? -8.336 16.609 5.941 1 97.38 220 GLY A O 1
ATOM 1718 N N . ILE A 1 221 ? -8.523 16.094 3.773 1 97.94 221 ILE A N 1
ATOM 1719 C CA . ILE A 1 221 ? -7.379 15.195 3.818 1 97.94 221 ILE A CA 1
ATOM 1720 C C . ILE A 1 221 ? -6.391 15.555 2.709 1 97.94 221 ILE A C 1
ATOM 1722 O O . ILE A 1 221 ? -6.75 15.562 1.529 1 97.94 221 ILE A O 1
ATOM 1726 N N . THR A 1 222 ? -5.168 15.891 3.082 1 98.56 222 THR A N 1
ATOM 1727 C CA . THR A 1 222 ? -4.062 16.125 2.16 1 98.56 222 THR A CA 1
ATOM 1728 C C . THR A 1 222 ? -3.037 15 2.252 1 98.56 222 THR A C 1
ATOM 1730 O O . THR A 1 222 ? -2.479 14.742 3.322 1 98.56 222 THR A O 1
ATOM 1733 N N . ILE A 1 223 ? -2.852 14.297 1.177 1 98.38 223 ILE A N 1
ATOM 1734 C CA . ILE A 1 223 ? -1.837 13.25 1.099 1 98.38 223 ILE A CA 1
ATOM 1735 C C . ILE A 1 223 ? -0.551 13.82 0.506 1 98.38 223 ILE A C 1
ATOM 1737 O O . ILE A 1 223 ? -0.54 14.289 -0.635 1 98.38 223 ILE A O 1
ATOM 1741 N N . VAL A 1 224 ? 0.492 13.781 1.271 1 98.75 224 VAL A N 1
ATOM 1742 C CA . VAL A 1 224 ? 1.775 14.336 0.857 1 98.75 224 VAL A CA 1
ATOM 1743 C C . VAL A 1 224 ? 2.73 13.203 0.476 1 98.75 224 VAL A C 1
ATOM 1745 O O . VAL A 1 224 ? 2.912 12.258 1.239 1 98.75 224 VAL A O 1
ATOM 1748 N N . THR A 1 225 ? 3.281 13.281 -0.679 1 98 225 THR A N 1
ATOM 1749 C CA . THR A 1 225 ? 4.289 12.336 -1.133 1 98 225 THR A CA 1
ATOM 1750 C C . THR A 1 225 ? 5.613 13.039 -1.415 1 98 225 THR A C 1
ATOM 1752 O O . THR A 1 225 ? 5.887 13.422 -2.555 1 98 225 THR A O 1
ATOM 1755 N N . PRO A 1 226 ? 6.453 13.102 -0.396 1 96.75 226 PRO A N 1
ATOM 1756 C CA . PRO A 1 226 ? 7.758 13.742 -0.567 1 96.75 226 PRO A CA 1
ATOM 1757 C C . PRO A 1 226 ? 8.734 12.883 -1.36 1 96.75 226 PRO A C 1
ATOM 1759 O O . PRO A 1 226 ? 8.734 11.656 -1.228 1 96.75 226 PRO A O 1
ATOM 1762 N N . GLY A 1 227 ? 9.5 13.562 -2.17 1 93.56 227 GLY A N 1
ATOM 1763 C CA . GLY A 1 227 ? 10.727 12.938 -2.646 1 93.56 227 GLY A CA 1
ATOM 1764 C C . GLY A 1 227 ? 11.82 12.891 -1.598 1 93.56 227 GLY A C 1
ATOM 1765 O O . GLY A 1 227 ? 11.555 12.617 -0.425 1 93.56 227 GLY A O 1
ATOM 1766 N N . LEU A 1 228 ? 13.031 13.07 -2.01 1 90.19 228 LEU A N 1
ATOM 1767 C CA . LEU A 1 228 ? 14.125 13.125 -1.045 1 90.19 228 LEU A CA 1
ATOM 1768 C C . LEU A 1 228 ? 14.188 14.484 -0.362 1 90.19 228 LEU A C 1
ATOM 1770 O O . LEU A 1 228 ? 14.422 15.508 -1.017 1 90.19 228 LEU A O 1
ATOM 1774 N N . VAL A 1 229 ? 13.867 14.453 0.897 1 91.25 229 VAL A N 1
ATOM 1775 C CA . VAL A 1 229 ? 13.891 15.664 1.712 1 91.25 229 VAL A CA 1
ATOM 1776 C C . VAL A 1 229 ? 14.93 15.516 2.82 1 91.25 229 VAL A C 1
ATOM 1778 O O . VAL A 1 229 ? 15.094 14.438 3.389 1 91.25 229 VAL A O 1
ATOM 1781 N N . GLU A 1 230 ? 15.5 16.578 3.1 1 88.12 230 GLU A N 1
ATOM 1782 C CA . GLU A 1 230 ? 16.484 16.594 4.176 1 88.12 230 GLU A CA 1
ATOM 1783 C C . GLU A 1 230 ? 15.875 16.109 5.488 1 88.12 230 GLU A C 1
ATOM 1785 O O . GLU A 1 230 ? 14.891 16.656 5.969 1 88.12 230 GLU A O 1
ATOM 1790 N N . SER A 1 231 ? 16.391 15.031 6.023 1 87.62 231 SER A N 1
ATOM 1791 C CA . SER A 1 231 ? 15.922 14.391 7.25 1 87.62 231 SER A CA 1
ATOM 1792 C C . SER A 1 231 ? 16.938 13.375 7.766 1 87.62 231 SER A C 1
ATOM 1794 O O . SER A 1 231 ? 17.953 13.125 7.121 1 87.62 231 SER A O 1
ATOM 1796 N N . GLU A 1 232 ? 16.656 12.914 8.93 1 82.5 232 GLU A N 1
ATOM 1797 C CA . GLU A 1 232 ? 17.516 11.859 9.461 1 82.5 232 GLU A CA 1
ATOM 1798 C C . GLU A 1 232 ? 17.547 10.656 8.531 1 82.5 232 GLU A C 1
ATOM 1800 O O . GLU A 1 232 ? 18.578 9.984 8.414 1 82.5 232 GLU A O 1
ATOM 1805 N N . MET A 1 233 ? 16.5 10.469 7.879 1 79.81 233 MET A N 1
ATOM 1806 C CA . MET A 1 233 ? 16.422 9.367 6.93 1 79.81 233 MET A CA 1
ATOM 1807 C C . MET A 1 233 ? 17.406 9.555 5.781 1 79.81 233 MET A C 1
ATOM 1809 O O . MET A 1 233 ? 18.156 8.641 5.445 1 79.81 233 MET A O 1
ATOM 1813 N N . THR A 1 234 ? 17.438 10.727 5.223 1 81.5 234 THR A N 1
ATOM 1814 C CA . THR A 1 234 ? 18.312 11 4.09 1 81.5 234 THR A CA 1
ATOM 1815 C C . THR A 1 234 ? 19.75 11.219 4.555 1 81.5 234 THR A C 1
ATOM 1817 O O . THR A 1 234 ? 20.656 11.273 3.736 1 81.5 234 THR A O 1
ATOM 1820 N N . GLN A 1 235 ? 19.859 11.336 5.871 1 77.69 235 GLN A N 1
ATOM 1821 C CA . GLN A 1 235 ? 21.203 11.43 6.418 1 77.69 235 GLN A CA 1
ATOM 1822 C C . GLN A 1 235 ? 21.781 10.047 6.711 1 77.69 235 GLN A C 1
ATOM 1824 O O . GLN A 1 235 ? 22.953 9.914 7.043 1 77.69 235 GLN A O 1
ATOM 1829 N N . GLY A 1 236 ? 20.906 9.016 6.609 1 77.56 236 GLY A N 1
ATOM 1830 C CA . GLY A 1 236 ? 21.422 7.66 6.699 1 77.56 236 GLY A CA 1
ATOM 1831 C C . GLY A 1 236 ? 20.875 6.887 7.879 1 77.56 236 GLY A C 1
ATOM 1832 O O . GLY A 1 236 ? 21.391 5.828 8.234 1 77.56 236 GLY A O 1
ATOM 1833 N N . LYS A 1 237 ? 19.906 7.457 8.516 1 79.88 237 LYS A N 1
ATOM 1834 C CA . LYS A 1 237 ? 19.281 6.727 9.609 1 79.88 237 LYS A CA 1
ATOM 1835 C C . LYS A 1 237 ? 18.219 5.754 9.086 1 79.88 237 LYS A C 1
ATOM 1837 O O . LYS A 1 237 ? 17.234 6.172 8.469 1 79.88 237 LYS A O 1
ATOM 1842 N N . PHE A 1 238 ? 18.453 4.488 9.375 1 82.56 238 PHE A N 1
ATOM 1843 C CA . PHE A 1 238 ? 17.594 3.441 8.836 1 82.56 238 PHE A CA 1
ATOM 1844 C C . PHE A 1 238 ? 17.328 2.369 9.883 1 82.56 238 PHE A C 1
ATOM 1846 O O . PHE A 1 238 ? 18.062 2.266 10.875 1 82.56 238 PHE A O 1
ATOM 1853 N N . LEU A 1 239 ? 16.25 1.692 9.695 1 81.75 239 LEU A N 1
ATOM 1854 C CA . LEU A 1 239 ? 16.031 0.441 10.406 1 81.75 239 LEU A CA 1
ATOM 1855 C C . LEU A 1 239 ? 16.828 -0.697 9.781 1 81.75 239 LEU A C 1
ATOM 1857 O O . LEU A 1 239 ? 16.578 -1.062 8.625 1 81.75 239 LEU A O 1
ATOM 1861 N N . SER A 1 240 ? 17.734 -1.227 10.523 1 79.06 240 SER A N 1
ATOM 1862 C CA . SER A 1 240 ? 18.641 -2.244 9.992 1 79.06 240 SER A CA 1
ATOM 1863 C C . SER A 1 240 ? 17.938 -3.598 9.891 1 79.06 240 SER A C 1
ATOM 1865 O O . SER A 1 240 ? 16.812 -3.764 10.375 1 79.06 240 SER A O 1
ATOM 1867 N N . LYS A 1 241 ? 18.672 -4.562 9.328 1 79.94 241 LYS A N 1
ATOM 1868 C CA . LYS A 1 241 ? 18.188 -5.938 9.203 1 79.94 241 LYS A CA 1
ATOM 1869 C C . LYS A 1 241 ? 17.984 -6.578 10.57 1 79.94 241 LYS A C 1
ATOM 1871 O O . LYS A 1 241 ? 17.25 -7.559 10.695 1 79.94 241 LYS A O 1
ATOM 1876 N N . GLU A 1 242 ? 18.594 -6.027 11.578 1 79.31 242 GLU A N 1
ATOM 1877 C CA . GLU A 1 242 ? 18.484 -6.547 12.938 1 79.31 242 GLU A CA 1
ATOM 1878 C C . GLU A 1 242 ? 17.344 -5.852 13.695 1 79.31 242 GLU A C 1
ATOM 1880 O O . GLU A 1 242 ? 17.125 -6.137 14.875 1 79.31 242 GLU A O 1
ATOM 1885 N N . GLY A 1 243 ? 16.703 -4.984 13.008 1 77.88 243 GLY A N 1
ATOM 1886 C CA . GLY A 1 243 ? 15.57 -4.316 13.617 1 77.88 243 GLY A CA 1
ATOM 1887 C C . GLY A 1 243 ? 15.961 -3.166 14.523 1 77.88 243 GLY A C 1
ATOM 1888 O O . GLY A 1 243 ? 15.227 -2.818 15.453 1 77.88 243 GLY A O 1
ATOM 1889 N N . GLN A 1 244 ? 17.172 -2.682 14.297 1 82.12 244 GLN A N 1
ATOM 1890 C CA . GLN A 1 244 ? 17.656 -1.562 15.094 1 82.12 244 GLN A CA 1
ATOM 1891 C C . GLN A 1 244 ? 17.859 -0.317 14.242 1 82.12 244 GLN A C 1
ATOM 1893 O O . GLN A 1 244 ? 18.266 -0.414 13.078 1 82.12 244 GLN A O 1
ATOM 1898 N N . MET A 1 245 ? 17.547 0.734 14.875 1 83.31 245 MET A N 1
ATOM 1899 C CA . MET A 1 245 ? 17.859 1.989 14.195 1 83.31 245 MET A CA 1
ATOM 1900 C C . MET A 1 245 ? 19.359 2.223 14.148 1 83.31 245 MET A C 1
ATOM 1902 O O . MET A 1 245 ? 20.031 2.154 15.18 1 83.31 245 MET A O 1
ATOM 1906 N N . VAL A 1 246 ? 19.891 2.447 12.898 1 81.94 246 VAL A N 1
ATOM 1907 C CA . VAL A 1 246 ? 21.328 2.623 12.734 1 81.94 246 VAL A CA 1
ATOM 1908 C C . VAL A 1 246 ? 21.609 3.824 11.828 1 81.94 246 VAL A C 1
ATOM 1910 O O . VAL A 1 246 ? 20.734 4.258 11.078 1 81.94 246 VAL A O 1
ATOM 1913 N N . LEU A 1 247 ? 22.797 4.336 11.961 1 82 247 LEU A N 1
ATOM 1914 C CA . LEU A 1 247 ? 23.312 5.34 11.047 1 82 247 LEU A CA 1
ATOM 1915 C C . LEU A 1 247 ? 24.297 4.719 10.055 1 82 247 LEU A C 1
ATOM 1917 O O . LEU A 1 247 ? 25.328 4.184 10.453 1 82 247 LEU A O 1
ATOM 1921 N N . ASP A 1 248 ? 23.906 4.734 8.781 1 80.19 248 ASP A N 1
ATOM 1922 C CA . ASP A 1 248 ? 24.719 4.125 7.734 1 80.19 248 ASP A CA 1
ATOM 1923 C C . ASP A 1 248 ? 24.891 5.074 6.547 1 80.19 248 ASP A C 1
ATOM 1925 O O . ASP A 1 248 ? 24.047 5.094 5.645 1 80.19 248 ASP A O 1
ATOM 1929 N N . GLN A 1 249 ? 25.984 5.723 6.523 1 77 249 GLN A N 1
ATOM 1930 C CA . GLN A 1 249 ? 26.203 6.746 5.504 1 77 249 GLN A CA 1
ATOM 1931 C C . GLN A 1 249 ? 26.531 6.117 4.156 1 77 249 GLN A C 1
ATOM 1933 O O . GLN A 1 249 ? 26.234 6.684 3.104 1 77 249 GLN A O 1
ATOM 1938 N N . GLU A 1 250 ? 27.141 4.969 4.223 1 76.06 250 GLU A N 1
ATOM 1939 C CA . GLU A 1 250 ? 27.422 4.277 2.969 1 76.06 250 GLU A CA 1
ATOM 1940 C C . GLU A 1 250 ? 26.141 3.873 2.252 1 76.06 250 GLU A C 1
ATOM 1942 O O . GLU A 1 250 ? 26.016 4.062 1.04 1 76.06 250 GLU A O 1
ATOM 1947 N N . MET A 1 251 ? 25.297 3.381 3.047 1 76.88 251 MET A N 1
ATOM 1948 C CA . MET A 1 251 ? 24.016 2.979 2.475 1 76.88 251 MET A CA 1
ATOM 1949 C C . MET A 1 251 ? 23.219 4.195 2.006 1 76.88 251 MET A C 1
ATOM 1951 O O . MET A 1 251 ? 22.484 4.117 1.024 1 76.88 251 MET A O 1
ATOM 1955 N N . ARG A 1 252 ? 23.406 5.238 2.703 1 76.88 252 ARG A N 1
ATOM 1956 C CA . ARG A 1 252 ? 22.781 6.488 2.279 1 76.88 252 ARG A CA 1
ATOM 1957 C C . ARG A 1 252 ? 23.234 6.871 0.87 1 76.88 252 ARG A C 1
ATOM 1959 O O . ARG A 1 252 ? 22.406 7.227 0.028 1 76.88 252 ARG A O 1
ATOM 1966 N N . ASP A 1 253 ? 24.516 6.742 0.625 1 76.25 253 ASP A N 1
ATOM 1967 C CA . ASP A 1 253 ? 25.062 7.121 -0.675 1 76.25 253 ASP A CA 1
ATOM 1968 C C . ASP A 1 253 ? 24.562 6.184 -1.773 1 76.25 253 ASP A C 1
ATOM 1970 O O . ASP A 1 253 ? 24.484 6.574 -2.939 1 76.25 253 ASP A O 1
ATOM 1974 N N . VAL A 1 254 ? 24.234 5.035 -1.37 1 73.44 254 VAL A N 1
ATOM 1975 C CA . VAL A 1 254 ? 23.719 4.059 -2.32 1 73.44 254 VAL A CA 1
ATOM 1976 C C . VAL A 1 254 ? 22.25 4.383 -2.643 1 73.44 254 VAL A C 1
ATOM 1978 O O . VAL A 1 254 ? 21.844 4.336 -3.803 1 73.44 254 VAL A O 1
ATOM 1981 N N . GLN A 1 255 ? 21.547 4.746 -1.68 1 74.69 255 GLN A N 1
ATOM 1982 C CA . GLN A 1 255 ? 20.109 4.91 -1.82 1 74.69 255 GLN A CA 1
ATOM 1983 C C . GLN A 1 255 ? 19.766 6.289 -2.385 1 74.69 255 GLN A C 1
ATOM 1985 O O . GLN A 1 255 ? 18.906 6.41 -3.262 1 74.69 255 GLN A O 1
ATOM 1990 N N . VAL A 1 256 ? 20.312 7.383 -1.858 1 71.94 256 VAL A N 1
ATOM 1991 C CA . VAL A 1 256 ? 20.016 8.758 -2.248 1 71.94 256 VAL A CA 1
ATOM 1992 C C . VAL A 1 256 ? 20.703 9.086 -3.566 1 71.94 256 VAL A C 1
ATOM 1994 O O . VAL A 1 256 ? 20.125 9.742 -4.434 1 71.94 256 VAL A O 1
ATOM 1997 N N . SER A 1 257 ? 21.844 8.484 -3.826 1 71.94 257 SER A N 1
ATOM 1998 C CA . SER A 1 257 ? 22.672 8.477 -5.031 1 71.94 257 SER A CA 1
ATOM 1999 C C . SER A 1 257 ? 22.625 9.828 -5.738 1 71.94 257 SER A C 1
ATOM 2001 O O . SER A 1 257 ? 22.875 10.867 -5.125 1 71.94 257 SER A O 1
ATOM 2003 N N . VAL A 1 258 ? 22.062 9.93 -7.016 1 73.69 258 VAL A N 1
ATOM 2004 C CA . VAL A 1 258 ? 22.203 11.102 -7.871 1 73.69 258 VAL A CA 1
ATOM 2005 C C . VAL A 1 258 ? 20.938 11.938 -7.82 1 73.69 258 VAL A C 1
ATOM 2007 O O . VAL A 1 258 ? 20.781 12.906 -8.57 1 73.69 258 VAL A O 1
ATOM 2010 N N . MET A 1 259 ? 20.109 11.688 -6.879 1 82.31 259 MET A N 1
ATOM 2011 C CA . MET A 1 259 ? 18.859 12.43 -6.789 1 82.31 259 MET A CA 1
ATOM 2012 C C . MET A 1 259 ? 19.016 13.648 -5.883 1 82.31 259 MET A C 1
ATOM 2014 O O . MET A 1 259 ? 19.516 13.539 -4.766 1 82.31 259 MET A O 1
ATOM 2018 N N . PRO A 1 260 ? 18.562 14.773 -6.395 1 86.06 260 PRO A N 1
ATOM 2019 C CA . PRO A 1 260 ? 18.656 15.969 -5.547 1 86.06 260 PRO A CA 1
ATOM 2020 C C . PRO A 1 260 ? 17.781 15.883 -4.301 1 86.06 260 PRO A C 1
ATOM 2022 O O . PRO A 1 260 ? 16.672 15.352 -4.359 1 86.06 260 PRO A O 1
ATOM 2025 N N . ILE A 1 261 ? 18.328 16.422 -3.232 1 89.25 261 ILE A N 1
ATOM 2026 C CA . ILE A 1 261 ? 17.625 16.422 -1.953 1 89.25 261 ILE A CA 1
ATOM 2027 C C . ILE A 1 261 ? 17.016 17.797 -1.698 1 89.25 261 ILE A C 1
ATOM 2029 O O . ILE A 1 261 ? 17.703 18.812 -1.795 1 89.25 261 ILE A O 1
ATOM 2033 N N . ARG A 1 262 ? 15.734 17.875 -1.385 1 90.44 262 ARG A N 1
ATOM 2034 C CA . ARG A 1 262 ? 14.992 19.094 -1.12 1 90.44 262 ARG A CA 1
ATOM 2035 C C . ARG A 1 262 ? 15.25 19.594 0.301 1 90.44 262 ARG A C 1
ATOM 2037 O O . ARG A 1 262 ? 15.328 18.797 1.237 1 90.44 262 ARG A O 1
ATOM 2044 N N . SER A 1 263 ? 15.359 20.938 0.435 1 92.19 263 SER A N 1
ATOM 2045 C CA . SER A 1 263 ? 15.477 21.531 1.764 1 92.19 263 SER A CA 1
ATOM 2046 C C . SER A 1 263 ? 14.242 21.219 2.611 1 92.19 263 SER A C 1
ATOM 2048 O O . SER A 1 263 ? 13.109 21.344 2.135 1 92.19 263 SER A O 1
ATOM 2050 N N . VAL A 1 264 ? 14.484 20.844 3.877 1 94.56 264 VAL A N 1
ATOM 2051 C CA . VAL A 1 264 ? 13.383 20.469 4.762 1 94.56 264 VAL A CA 1
ATOM 2052 C C . VAL A 1 264 ? 12.539 21.703 5.082 1 94.56 264 VAL A C 1
ATOM 2054 O O . VAL A 1 264 ? 11.312 21.594 5.227 1 94.56 264 VAL A O 1
ATOM 2057 N N . THR A 1 265 ? 13.133 22.906 5.156 1 95.5 265 THR A N 1
ATOM 2058 C CA . THR A 1 265 ? 12.414 24.141 5.438 1 95.5 265 THR A CA 1
ATOM 2059 C C . THR A 1 265 ? 11.438 24.469 4.309 1 95.5 265 THR A C 1
ATOM 2061 O O . THR A 1 265 ? 10.273 24.797 4.559 1 95.5 265 THR A O 1
ATOM 2064 N N . GLU A 1 266 ? 11.914 24.297 3.074 1 95.12 266 GLU A N 1
ATOM 2065 C CA . GLU A 1 266 ? 11.062 24.578 1.924 1 95.12 266 GLU A CA 1
ATOM 2066 C C . GLU A 1 266 ? 9.969 23.531 1.774 1 95.12 266 GLU A C 1
ATOM 2068 O O . GLU A 1 266 ? 8.836 23.859 1.398 1 95.12 266 GLU A O 1
ATOM 2073 N N . ALA A 1 267 ? 10.352 22.328 2.074 1 96.19 267 ALA A N 1
ATOM 2074 C CA . ALA A 1 267 ? 9.352 21.266 2.018 1 96.19 267 ALA A CA 1
ATOM 2075 C C . ALA A 1 267 ? 8.25 21.484 3.051 1 96.19 267 ALA A C 1
ATOM 2077 O O . ALA A 1 267 ? 7.066 21.328 2.748 1 96.19 267 ALA A O 1
ATOM 2078 N N . ALA A 1 268 ? 8.609 21.812 4.277 1 98.19 268 ALA A N 1
ATOM 2079 C CA . ALA A 1 268 ? 7.645 22.062 5.348 1 98.19 268 ALA A CA 1
ATOM 2080 C C . ALA A 1 268 ? 6.703 23.203 4.984 1 98.19 268 ALA A C 1
ATOM 2082 O O . ALA A 1 268 ? 5.492 23.125 5.199 1 98.19 268 ALA A O 1
ATOM 2083 N N . LYS A 1 269 ? 7.273 24.281 4.43 1 98.19 269 LYS A N 1
ATOM 2084 C CA . LYS A 1 269 ? 6.469 25.422 3.992 1 98.19 269 LYS A CA 1
ATOM 2085 C C . LYS A 1 269 ? 5.445 24.984 2.939 1 98.19 269 LYS A C 1
ATOM 2087 O O . LYS A 1 269 ? 4.277 25.375 3.016 1 98.19 269 LYS A O 1
ATOM 2092 N N . ALA A 1 270 ? 5.898 24.203 1.955 1 98 270 ALA A N 1
ATOM 2093 C CA . ALA A 1 270 ? 5.012 23.734 0.895 1 98 270 ALA A CA 1
ATOM 2094 C C . ALA A 1 270 ? 3.896 22.859 1.461 1 98 270 ALA A C 1
ATOM 2096 O O . ALA A 1 270 ? 2.744 22.953 1.028 1 98 270 ALA A O 1
ATOM 2097 N N . ILE A 1 271 ? 4.227 22.047 2.434 1 98.75 271 ILE A N 1
ATOM 2098 C CA . ILE A 1 271 ? 3.27 21.109 3.029 1 98.75 271 ILE A CA 1
ATOM 2099 C C . ILE A 1 271 ? 2.201 21.891 3.789 1 98.75 271 ILE A C 1
ATOM 2101 O O . ILE A 1 271 ? 1.005 21.656 3.605 1 98.75 271 ILE A O 1
ATOM 2105 N N . VAL A 1 272 ? 2.582 22.859 4.605 1 98.88 272 VAL A N 1
ATOM 2106 C CA . VAL A 1 272 ? 1.617 23.625 5.379 1 98.88 272 VAL A CA 1
ATOM 2107 C C . VAL A 1 272 ? 0.76 24.469 4.438 1 98.88 272 VAL A C 1
ATOM 2109 O O . VAL A 1 272 ? -0.453 24.594 4.629 1 98.88 272 VAL A O 1
ATOM 2112 N N . ASN A 1 273 ? 1.383 25.094 3.35 1 98.75 273 ASN A N 1
ATOM 2113 C CA . ASN A 1 273 ? 0.614 25.828 2.35 1 98.75 273 ASN A CA 1
ATOM 2114 C C . ASN A 1 273 ? -0.464 24.953 1.718 1 98.75 273 ASN A C 1
ATOM 2116 O O . ASN A 1 273 ? -1.613 25.375 1.58 1 98.75 273 ASN A O 1
ATOM 2120 N N . SER A 1 274 ? -0.063 23.797 1.347 1 98.56 274 SER A N 1
ATOM 2121 C CA . SER A 1 274 ? -0.983 22.859 0.703 1 98.56 274 SER A CA 1
ATOM 2122 C C . SER A 1 274 ? -2.111 22.453 1.646 1 98.56 274 SER A C 1
ATOM 2124 O O . SER A 1 274 ? -3.275 22.391 1.241 1 98.56 274 SER A O 1
ATOM 2126 N N . ALA A 1 275 ? -1.727 22.156 2.893 1 98.31 275 ALA A N 1
ATOM 2127 C CA . ALA A 1 275 ? -2.717 21.797 3.902 1 98.31 275 ALA A CA 1
ATOM 2128 C C . ALA A 1 275 ? -3.719 22.922 4.117 1 98.31 275 ALA A C 1
ATOM 2130 O O . ALA A 1 275 ? -4.93 22.688 4.137 1 98.31 275 ALA A O 1
ATOM 2131 N N . CYS A 1 276 ? -3.23 24.141 4.262 1 98.56 276 CYS A N 1
ATOM 2132 C CA . CYS A 1 276 ? -4.074 25.312 4.5 1 98.56 276 CYS A CA 1
ATOM 2133 C C . CYS A 1 276 ? -4.977 25.594 3.303 1 98.56 276 CYS A C 1
ATOM 2135 O O . CYS A 1 276 ? -6.121 26.016 3.465 1 98.56 276 CYS A O 1
ATOM 2137 N N . ARG A 1 277 ? -4.473 25.359 2.117 1 97.88 277 ARG A N 1
ATOM 2138 C CA . ARG A 1 277 ? -5.258 25.547 0.901 1 97.88 277 ARG A CA 1
ATOM 2139 C C . ARG A 1 277 ? -6.316 24.453 0.764 1 97.88 277 ARG A C 1
ATOM 2141 O O . ARG A 1 277 ? -7.355 24.672 0.138 1 97.88 277 ARG A O 1
ATOM 2148 N N . GLY A 1 278 ? -6.035 23.281 1.32 1 97 278 GLY A N 1
ATOM 2149 C CA . GLY A 1 278 ? -6.969 22.156 1.257 1 97 278 GLY A CA 1
ATOM 2150 C C . GLY A 1 278 ? -6.746 21.266 0.055 1 97 278 GLY A C 1
ATOM 2151 O O . GLY A 1 278 ? -7.699 20.719 -0.506 1 97 278 GLY A O 1
ATOM 2152 N N . ASP A 1 279 ? -5.457 21.141 -0.409 1 97.19 279 ASP A N 1
ATOM 2153 C CA . ASP A 1 279 ? -5.141 20.266 -1.533 1 97.19 279 ASP A CA 1
ATOM 2154 C C . ASP A 1 279 ? -5.367 18.797 -1.17 1 97.19 279 ASP A C 1
ATOM 2156 O O . ASP A 1 279 ? -5.129 18.391 -0.031 1 97.19 279 ASP A O 1
ATOM 2160 N N . SER A 1 280 ? -5.758 18.031 -2.186 1 95.94 280 SER A N 1
ATOM 2161 C CA . SER A 1 280 ? -5.938 16.594 -1.959 1 95.94 280 SER A CA 1
ATOM 2162 C C . SER A 1 280 ? -4.602 15.867 -1.957 1 95.94 280 SER A C 1
ATOM 2164 O O . SER A 1 280 ? -4.418 14.898 -1.215 1 95.94 280 SER A O 1
ATOM 2166 N N . TYR A 1 281 ? -3.758 16.359 -2.879 1 97.12 281 TYR A N 1
ATOM 2167 C CA . TYR A 1 281 ? -2.443 15.734 -3.025 1 97.12 281 TYR A CA 1
ATOM 2168 C C . TYR A 1 281 ? -1.35 16.797 -3.1 1 97.12 281 TYR A C 1
ATOM 2170 O O . TYR A 1 281 ? -1.562 17.875 -3.65 1 97.12 281 TYR A O 1
ATOM 2178 N N . LEU A 1 282 ? -0.193 16.438 -2.549 1 98.06 282 LEU A N 1
ATOM 2179 C CA . LEU A 1 282 ? 1.017 17.234 -2.742 1 98.06 282 LEU A CA 1
ATOM 2180 C C . LEU A 1 282 ? 2.227 16.328 -2.959 1 98.06 282 LEU A C 1
ATOM 2182 O O . LEU A 1 282 ? 2.553 15.508 -2.104 1 98.06 282 LEU A O 1
ATOM 2186 N N . THR A 1 283 ? 2.768 16.359 -4.074 1 97.5 283 THR A N 1
ATOM 2187 C CA . THR A 1 283 ? 4.098 15.812 -4.301 1 97.5 283 THR A CA 1
ATOM 2188 C C . THR A 1 283 ? 5.156 16.906 -4.238 1 97.5 283 THR A C 1
ATOM 2190 O O . THR A 1 283 ? 5.055 17.922 -4.938 1 97.5 283 THR A O 1
ATOM 2193 N N . GLU A 1 284 ? 6.062 16.719 -3.389 1 95.25 284 GLU A N 1
ATOM 2194 C CA . GLU A 1 284 ? 7.07 17.734 -3.146 1 95.25 284 GLU A CA 1
ATOM 2195 C C . GLU A 1 284 ? 8.477 17.156 -3.199 1 95.25 284 GLU A C 1
ATOM 2197 O O . GLU A 1 284 ? 8.805 16.234 -2.451 1 95.25 284 GLU A O 1
ATOM 2202 N N . PRO A 1 285 ? 9.508 17.688 -4.082 1 95.25 285 PRO A N 1
ATOM 2203 C CA . PRO A 1 285 ? 9.266 18.719 -5.098 1 95.25 285 PRO A CA 1
ATOM 2204 C C . PRO A 1 285 ? 8.367 18.219 -6.23 1 95.25 285 PRO A C 1
ATOM 2206 O O . PRO A 1 285 ? 8.234 17.016 -6.441 1 95.25 285 PRO A O 1
ATOM 2209 N N . ALA A 1 286 ? 7.801 19.078 -6.914 1 95.56 286 ALA A N 1
ATOM 2210 C CA . ALA A 1 286 ? 6.738 18.781 -7.867 1 95.56 286 ALA A CA 1
ATOM 2211 C C . ALA A 1 286 ? 7.258 17.922 -9.016 1 95.56 286 ALA A C 1
ATOM 2213 O O . ALA A 1 286 ? 6.539 17.062 -9.531 1 95.56 286 ALA A O 1
ATOM 2214 N N . TRP A 1 287 ? 8.523 18.109 -9.391 1 94.81 287 TRP A N 1
ATOM 2215 C CA . TRP A 1 287 ? 9.055 17.438 -10.57 1 94.81 287 TRP A CA 1
ATOM 2216 C C . TRP A 1 287 ? 9.109 15.93 -10.367 1 94.81 287 TRP A C 1
ATOM 2218 O O . TRP A 1 287 ? 9.156 15.164 -11.336 1 94.81 287 TRP A O 1
ATOM 2228 N N . VAL A 1 288 ? 9.094 15.445 -9.164 1 95 288 VAL A N 1
ATOM 2229 C CA . VAL A 1 288 ? 9.141 14.023 -8.836 1 95 288 VAL A CA 1
ATOM 2230 C C . VAL A 1 288 ? 7.91 13.32 -9.398 1 95 288 VAL A C 1
ATOM 2232 O O . VAL A 1 288 ? 7.957 12.133 -9.711 1 95 288 VAL A O 1
ATOM 2235 N N . LYS A 1 289 ? 6.859 14.031 -9.625 1 94.5 289 LYS A N 1
ATOM 2236 C CA . LYS A 1 289 ? 5.613 13.477 -10.141 1 94.5 289 LYS A CA 1
ATOM 2237 C C . LYS A 1 289 ? 5.797 12.922 -11.555 1 94.5 289 LYS A C 1
ATOM 2239 O O . LYS A 1 289 ? 5.031 12.062 -11.992 1 94.5 289 LYS A O 1
ATOM 2244 N N . ALA A 1 290 ? 6.805 13.422 -12.25 1 93.88 290 ALA A N 1
ATOM 2245 C CA . ALA A 1 290 ? 7.098 12.898 -13.578 1 93.88 290 ALA A CA 1
ATOM 2246 C C . ALA A 1 290 ? 7.383 11.398 -13.523 1 93.88 290 ALA A C 1
ATOM 2248 O O . ALA A 1 290 ? 6.973 10.648 -14.414 1 93.88 290 ALA A O 1
ATOM 2249 N N . ALA A 1 291 ? 8.055 11.016 -12.461 1 92.75 291 ALA A N 1
ATOM 2250 C CA . ALA A 1 291 ? 8.383 9.609 -12.305 1 92.75 291 ALA A CA 1
ATOM 2251 C C . ALA A 1 291 ? 7.125 8.766 -12.117 1 92.75 291 ALA A C 1
ATOM 2253 O O . ALA A 1 291 ? 7.078 7.605 -12.539 1 92.75 291 ALA A O 1
ATOM 2254 N N . PHE A 1 292 ? 6.121 9.344 -11.547 1 94.25 292 PHE A N 1
ATOM 2255 C CA . PHE A 1 292 ? 4.848 8.656 -11.359 1 94.25 292 PHE A CA 1
ATOM 2256 C C . PHE A 1 292 ? 4.242 8.266 -12.695 1 94.25 292 PHE A C 1
ATOM 2258 O O . PHE A 1 292 ? 3.768 7.137 -12.867 1 94.25 292 PHE A O 1
ATOM 2265 N N . TYR A 1 293 ? 4.293 9.125 -13.633 1 93.62 293 TYR A N 1
ATOM 2266 C CA . TYR A 1 293 ? 3.711 8.852 -14.945 1 93.62 293 TYR A CA 1
ATOM 2267 C C . TYR A 1 293 ? 4.535 7.82 -15.703 1 93.62 293 TYR A C 1
ATOM 2269 O O . TYR A 1 293 ? 3.984 7.012 -16.453 1 93.62 293 TYR A O 1
ATOM 2277 N N . TRP A 1 294 ? 5.828 7.887 -15.5 1 93.62 294 TRP A N 1
ATOM 2278 C CA . TRP A 1 294 ? 6.656 6.844 -16.094 1 93.62 294 TRP A CA 1
ATOM 2279 C C . TRP A 1 294 ? 6.285 5.473 -15.539 1 93.62 294 TRP A C 1
ATOM 2281 O O . TRP A 1 294 ? 6.258 4.48 -16.266 1 93.62 294 TRP A O 1
ATOM 2291 N N . LYS A 1 295 ? 5.98 5.449 -14.266 1 93.62 295 LYS A N 1
ATOM 2292 C CA . LYS A 1 295 ? 5.574 4.207 -13.617 1 93.62 295 LYS A CA 1
ATOM 2293 C C . LYS A 1 295 ? 4.273 3.678 -14.211 1 93.62 295 LYS A C 1
ATOM 2295 O O . LYS A 1 295 ? 4.098 2.465 -14.352 1 93.62 295 LYS A O 1
ATOM 2300 N N . ILE A 1 296 ? 3.385 4.586 -14.531 1 92.94 296 ILE A N 1
ATOM 2301 C CA . ILE A 1 296 ? 2.057 4.211 -15 1 92.94 296 ILE A CA 1
ATOM 2302 C C . ILE A 1 296 ? 2.143 3.73 -16.453 1 92.94 296 ILE A C 1
ATOM 2304 O O . ILE A 1 296 ? 1.558 2.707 -16.812 1 92.94 296 ILE A O 1
ATOM 2308 N N . PHE A 1 297 ? 2.984 4.371 -17.266 1 92.88 297 PHE A N 1
ATOM 2309 C CA . PHE A 1 297 ? 2.908 4.137 -18.703 1 92.88 297 PHE A CA 1
ATOM 2310 C C . PHE A 1 297 ? 4.031 3.211 -19.156 1 92.88 297 PHE A C 1
ATOM 2312 O O . PHE A 1 297 ? 3.893 2.508 -20.156 1 92.88 297 PHE A O 1
ATOM 2319 N N . CYS A 1 298 ?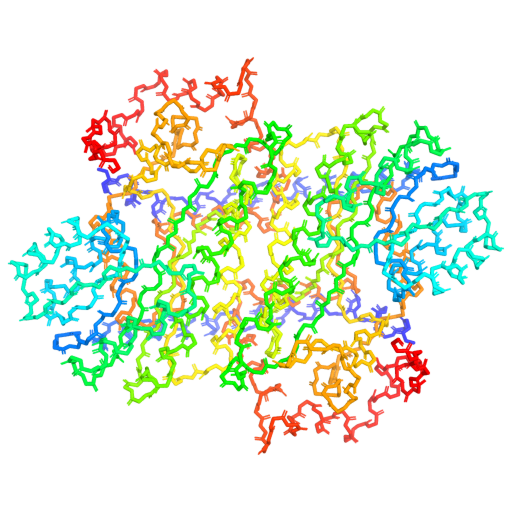 5.137 3.234 -18.422 1 93.12 298 CYS A N 1
ATOM 2320 C CA . CYS A 1 298 ? 6.289 2.43 -18.812 1 93.12 298 CYS A CA 1
ATOM 2321 C C . CYS A 1 298 ? 6.953 1.802 -17.594 1 93.12 298 CYS A C 1
ATOM 2323 O O . CYS A 1 298 ? 8.148 1.992 -17.359 1 93.12 298 CYS A O 1
ATOM 2325 N N . PRO A 1 299 ? 6.18 0.996 -16.891 1 91.75 299 PRO A N 1
ATOM 2326 C CA . PRO A 1 299 ? 6.711 0.466 -15.641 1 91.75 299 PRO A CA 1
ATOM 2327 C C . PRO A 1 299 ? 7.977 -0.365 -15.836 1 91.75 299 PRO A C 1
ATOM 2329 O O . PRO A 1 299 ? 8.898 -0.305 -15.016 1 91.75 299 PRO A O 1
ATOM 2332 N N . GLU A 1 300 ? 8.078 -1.112 -16.938 1 91.31 300 GLU A N 1
ATOM 2333 C CA . GLU A 1 300 ? 9.242 -1.971 -17.156 1 91.31 300 GLU A CA 1
ATOM 2334 C C . GLU A 1 300 ? 10.5 -1.144 -17.422 1 91.31 300 GLU A C 1
ATOM 2336 O O . GLU A 1 300 ? 11.602 -1.559 -17.062 1 91.31 300 GLU A O 1
ATOM 2341 N N . VAL A 1 301 ? 10.281 0.008 -18.062 1 89.81 301 VAL A N 1
ATOM 2342 C CA . VAL A 1 301 ? 11.406 0.899 -18.297 1 89.81 301 VAL A CA 1
ATOM 2343 C C . VAL A 1 301 ? 11.945 1.422 -16.969 1 89.81 301 VAL A C 1
ATOM 2345 O O . VAL A 1 301 ? 13.164 1.454 -16.766 1 89.81 301 VAL A O 1
ATOM 2348 N N . LEU A 1 302 ? 11.078 1.795 -16.156 1 89.38 302 LEU A N 1
ATOM 2349 C CA . LEU A 1 302 ? 11.484 2.297 -14.844 1 89.38 302 LEU A CA 1
ATOM 2350 C C . LEU A 1 302 ? 12.156 1.202 -14.023 1 89.38 30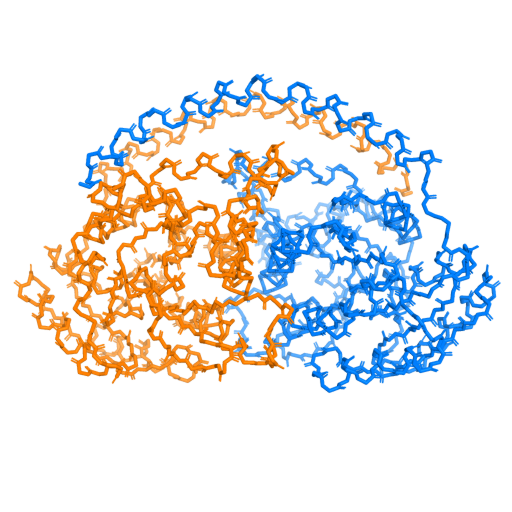2 LEU A C 1
ATOM 2352 O O . LEU A 1 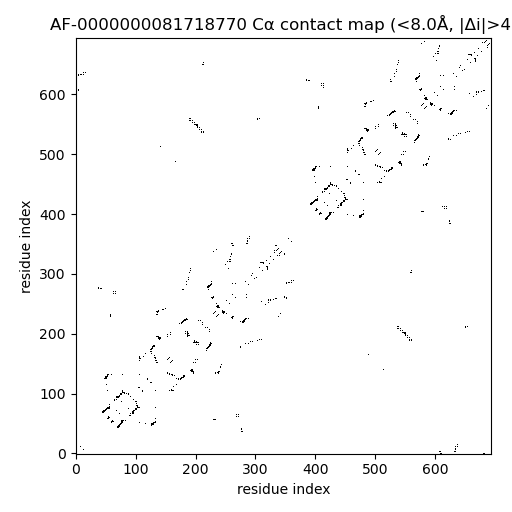302 ? 13.148 1.456 -13.336 1 89.38 302 LEU A O 1
ATOM 2356 N N . GLU A 1 303 ? 11.594 0.008 -14.047 1 88.88 303 GLU A N 1
ATOM 2357 C CA . GLU A 1 303 ? 12.18 -1.131 -13.344 1 88.88 303 GLU A CA 1
ATOM 2358 C C . GLU A 1 303 ? 13.594 -1.407 -13.828 1 88.88 303 GLU A C 1
ATOM 2360 O O . GLU A 1 303 ? 14.492 -1.653 -13.023 1 88.88 303 GLU A O 1
ATOM 2365 N N . PHE A 1 304 ? 13.742 -1.354 -15.086 1 87.94 304 PHE A N 1
ATOM 2366 C CA . PHE A 1 304 ? 15.055 -1.585 -15.68 1 87.94 304 PHE A CA 1
ATOM 2367 C C . PHE A 1 304 ? 16.047 -0.521 -15.234 1 87.94 304 PHE A C 1
ATOM 2369 O O . PHE A 1 304 ? 17.172 -0.84 -14.836 1 87.94 304 PHE A O 1
ATOM 2376 N N . CYS A 1 305 ? 15.656 0.736 -15.305 1 87.81 305 CYS A N 1
ATOM 2377 C CA . CYS A 1 305 ? 16.531 1.843 -14.914 1 87.81 305 CYS A CA 1
ATOM 2378 C C . CYS A 1 305 ? 16.906 1.737 -13.445 1 87.81 305 CYS A C 1
ATOM 2380 O O . CYS A 1 305 ? 18.078 1.936 -13.086 1 87.81 305 CYS A O 1
ATOM 2382 N N . ASN A 1 306 ? 15.984 1.401 -12.617 1 87.75 306 ASN A N 1
ATOM 2383 C CA . ASN A 1 306 ? 16.25 1.274 -11.188 1 87.75 306 ASN A CA 1
ATOM 2384 C C . ASN A 1 306 ? 17.219 0.131 -10.898 1 87.75 306 ASN A C 1
ATOM 2386 O O . ASN A 1 306 ? 18.125 0.276 -10.078 1 87.75 306 ASN A O 1
ATOM 2390 N N . ARG A 1 307 ? 17.016 -0.937 -11.523 1 86.88 307 ARG A N 1
ATOM 2391 C CA . ARG A 1 307 ? 17.922 -2.064 -11.32 1 86.88 307 ARG A CA 1
ATOM 2392 C C . ARG A 1 307 ? 19.328 -1.729 -11.797 1 86.88 307 ARG A C 1
ATOM 2394 O O . ARG A 1 307 ? 20.312 -2.018 -11.109 1 86.88 307 ARG A O 1
ATOM 2401 N N . TRP A 1 308 ? 19.359 -1.124 -12.922 1 86 308 TRP A N 1
ATOM 2402 C CA . TRP A 1 308 ? 20.641 -0.778 -13.508 1 86 308 TRP A CA 1
ATOM 2403 C C . TRP A 1 308 ? 21.391 0.213 -12.625 1 86 308 TRP A C 1
ATOM 2405 O O . TRP A 1 308 ? 22.594 0.043 -12.367 1 86 308 TRP A O 1
ATOM 2415 N N . LEU A 1 309 ? 20.719 1.151 -12.102 1 83.88 309 LEU A N 1
ATOM 2416 C CA . LEU A 1 309 ? 21.344 2.244 -11.375 1 83.88 309 LEU A CA 1
ATOM 2417 C C . LEU A 1 309 ? 21.594 1.853 -9.922 1 83.88 309 LEU A C 1
ATOM 2419 O O . LEU A 1 309 ? 22.625 2.219 -9.344 1 83.88 309 LEU A O 1
ATOM 2423 N N . LEU A 1 310 ? 20.703 1.051 -9.359 1 83.56 310 LEU A N 1
ATOM 2424 C CA . LEU A 1 310 ? 20.703 0.964 -7.906 1 83.56 310 LEU A CA 1
ATOM 2425 C C . LEU A 1 310 ? 21.109 -0.433 -7.445 1 83.56 310 LEU A C 1
ATOM 2427 O O . LEU A 1 310 ? 21.391 -0.64 -6.266 1 83.56 310 LEU A O 1
ATOM 2431 N N . ILE A 1 311 ? 21.094 -1.374 -8.32 1 80.38 311 ILE A N 1
ATOM 2432 C CA . ILE A 1 311 ? 21.422 -2.738 -7.918 1 80.38 311 ILE A CA 1
ATOM 2433 C C . ILE A 1 311 ? 22.688 -3.197 -8.617 1 80.38 311 ILE A C 1
ATOM 2435 O O . ILE A 1 311 ? 23.562 -3.811 -7.996 1 80.38 311 ILE A O 1
ATOM 2439 N N . SER A 1 312 ? 22.688 -2.799 -9.844 1 77.88 312 SER A N 1
ATOM 2440 C CA . SER A 1 312 ? 23.812 -3.289 -10.633 1 77.88 312 SER A CA 1
ATOM 2441 C C . SER A 1 312 ? 25.125 -2.666 -10.172 1 77.88 312 SER A C 1
ATOM 2443 O O . SER A 1 312 ? 25.125 -1.561 -9.625 1 77.88 312 SER A O 1
ATOM 2445 N N . GLY A 1 313 ? 26.141 -3.451 -10.008 1 72.38 313 GLY A N 1
ATOM 2446 C CA . GLY A 1 313 ? 27.469 -3.049 -9.562 1 72.38 313 GLY A CA 1
ATOM 2447 C C . GLY A 1 313 ? 28.297 -4.1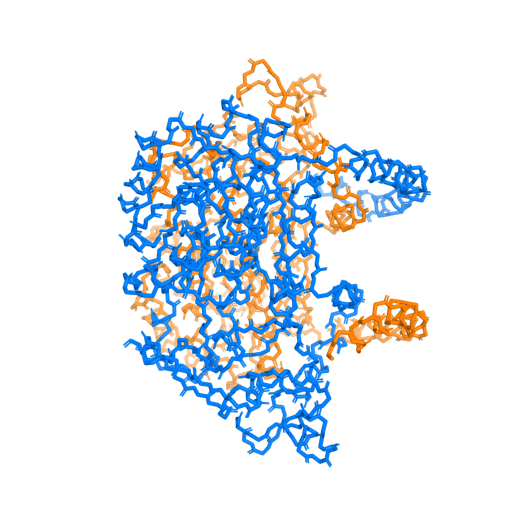99 -9.023 1 72.38 313 GLY A C 1
ATOM 2448 O O . GLY A 1 313 ? 27.859 -5.355 -9.078 1 72.38 313 GLY A O 1
ATOM 2449 N N . SER A 1 314 ? 29.328 -3.863 -8.594 1 70.81 314 SER A N 1
ATOM 2450 C CA . SER A 1 314 ? 30.266 -4.898 -8.164 1 70.81 314 SER A CA 1
ATOM 2451 C C . SER A 1 314 ? 29.859 -5.496 -6.824 1 70.81 314 SER A C 1
ATOM 2453 O O . SER A 1 314 ? 30.25 -6.621 -6.496 1 70.81 314 SER A O 1
ATOM 2455 N N . SER A 1 315 ? 29.141 -4.66 -6.043 1 73.25 315 SER A N 1
ATOM 2456 C CA . SER A 1 315 ? 28.641 -5.113 -4.75 1 73.25 315 SER A CA 1
ATOM 2457 C C . SER A 1 315 ? 27.391 -4.352 -4.34 1 73.25 315 SER A C 1
ATOM 2459 O O . SER A 1 315 ? 26.984 -3.408 -5.02 1 73.25 315 SER A O 1
ATOM 2461 N N . GLU A 1 316 ? 26.812 -4.785 -3.281 1 70.56 316 GLU A N 1
ATOM 2462 C CA . GLU A 1 316 ? 25.609 -4.129 -2.768 1 70.56 316 GLU A CA 1
ATOM 2463 C C . GLU A 1 316 ? 25.891 -2.672 -2.41 1 70.56 316 GLU A C 1
ATOM 2465 O O . GLU A 1 316 ? 24.984 -1.838 -2.432 1 70.56 316 GLU A O 1
ATOM 2470 N N . ARG A 1 317 ? 27.203 -2.383 -2.174 1 74.06 317 ARG A N 1
ATOM 2471 C CA . ARG A 1 317 ? 27.547 -1.036 -1.73 1 74.06 317 ARG A CA 1
ATOM 2472 C C . ARG A 1 317 ? 28.266 -0.263 -2.832 1 74.06 317 ARG A C 1
ATOM 2474 O O . ARG A 1 317 ? 28.719 0.863 -2.615 1 74.06 317 ARG A O 1
ATOM 2481 N N . ASP A 1 318 ? 28.406 -0.899 -3.934 1 77.19 318 ASP A N 1
ATOM 2482 C CA . ASP A 1 318 ? 29.062 -0.266 -5.066 1 77.19 318 ASP A CA 1
ATOM 2483 C C . ASP A 1 318 ? 28.172 -0.283 -6.309 1 77.19 318 ASP A C 1
ATOM 2485 O O . ASP A 1 318 ? 28.469 -0.983 -7.277 1 77.19 318 ASP A O 1
ATOM 2489 N N . THR A 1 319 ? 27.266 0.625 -6.277 1 75.75 319 THR A N 1
ATOM 2490 C CA . THR A 1 319 ? 26.297 0.706 -7.367 1 75.75 319 THR A CA 1
ATOM 2491 C C . THR A 1 319 ? 26.734 1.728 -8.406 1 75.75 319 THR A C 1
ATOM 2493 O O . THR A 1 319 ? 27.625 2.535 -8.156 1 75.75 319 THR A O 1
ATOM 2496 N N . ILE A 1 320 ? 26.156 1.663 -9.578 1 75.81 320 ILE A N 1
ATOM 2497 C CA . ILE A 1 320 ? 26.469 2.602 -10.656 1 75.81 320 ILE A CA 1
ATOM 2498 C C . ILE A 1 320 ? 26.109 4.02 -10.219 1 75.81 320 ILE A C 1
ATOM 2500 O O . ILE A 1 320 ? 26.844 4.969 -10.5 1 75.81 320 ILE A O 1
ATOM 2504 N N . SER A 1 321 ? 25.016 4.145 -9.508 1 75 321 SER A N 1
ATOM 2505 C CA . SER A 1 321 ? 24.562 5.461 -9.062 1 75 321 SER A CA 1
ATOM 2506 C C . SER A 1 321 ? 25.562 6.082 -8.094 1 75 321 SER A C 1
ATOM 2508 O O . SER A 1 321 ? 25.844 7.277 -8.164 1 75 321 SER A O 1
ATOM 2510 N N . LYS A 1 322 ? 26.031 5.273 -7.211 1 75.31 322 LYS A N 1
ATOM 2511 C CA . LYS A 1 322 ? 27.031 5.77 -6.273 1 75.31 322 LYS A CA 1
ATOM 2512 C C . LYS A 1 322 ? 28.312 6.203 -7.004 1 75.31 322 LYS A C 1
ATOM 2514 O O . LYS A 1 322 ? 28.906 7.23 -6.668 1 75.31 322 LYS A O 1
ATOM 2519 N N . LYS A 1 323 ? 28.672 5.395 -8.008 1 76.12 323 LYS A N 1
ATOM 2520 C CA . LYS A 1 323 ? 29.844 5.73 -8.797 1 76.12 323 LYS A CA 1
ATOM 2521 C C . LYS A 1 323 ? 29.672 7.055 -9.523 1 76.12 323 LYS A C 1
ATOM 2523 O O . LYS A 1 323 ? 30.594 7.875 -9.57 1 76.12 323 LYS A O 1
ATOM 2528 N N . LEU A 1 324 ? 28.5 7.227 -10.016 1 75.75 324 LEU A N 1
ATOM 2529 C CA . LEU A 1 324 ? 28.203 8.461 -10.734 1 75.75 324 LEU A CA 1
ATOM 2530 C C . LEU A 1 324 ? 28.25 9.664 -9.797 1 75.75 324 LEU A C 1
ATOM 2532 O O . LEU A 1 324 ? 28.719 10.742 -10.18 1 75.75 324 LEU A O 1
ATOM 2536 N N . LEU A 1 325 ? 27.797 9.484 -8.609 1 74.62 325 LEU A N 1
ATOM 2537 C CA . LEU A 1 325 ? 27.781 10.531 -7.594 1 74.62 325 LEU A CA 1
ATOM 2538 C C . LEU A 1 325 ? 29.203 10.984 -7.266 1 74.62 325 LEU A C 1
ATOM 2540 O O . LEU A 1 325 ? 29.453 12.172 -7.062 1 74.62 325 LEU A O 1
ATOM 2544 N N . HIS A 1 326 ? 30.094 10.07 -7.266 1 75.81 326 HIS A N 1
ATOM 2545 C CA . HIS A 1 326 ? 31.469 10.375 -6.879 1 75.81 326 HIS A CA 1
ATOM 2546 C C . HIS A 1 326 ? 32.281 10.914 -8.062 1 75.81 326 HIS A C 1
ATOM 2548 O O . HIS A 1 326 ? 33.219 11.68 -7.875 1 75.81 326 HIS A O 1
ATOM 2554 N N . LEU A 1 327 ? 31.938 10.484 -9.234 1 69.75 327 LEU A N 1
ATOM 2555 C CA . LEU A 1 327 ? 32.688 10.914 -10.414 1 69.75 327 LEU A CA 1
ATOM 2556 C C . LEU A 1 327 ? 32.438 12.398 -10.688 1 69.75 327 LEU A C 1
ATOM 2558 O O . LEU A 1 327 ? 33.375 13.109 -11.078 1 69.75 327 LEU A O 1
ATOM 2562 N N . SER A 1 328 ? 31.25 12.93 -10.531 1 64.38 328 SER A N 1
ATOM 2563 C CA . SER A 1 328 ? 30.938 14.258 -11.062 1 64.38 328 SER A CA 1
ATOM 2564 C C . SER A 1 328 ? 30.891 15.297 -9.945 1 64.38 328 SER A C 1
ATOM 2566 O O . SER A 1 328 ? 30.625 16.469 -10.195 1 64.38 328 SER A O 1
ATOM 2568 N N . ARG A 1 329 ? 31.484 14.984 -8.773 1 68.69 329 ARG A N 1
ATOM 2569 C CA . ARG A 1 329 ? 31.359 15.906 -7.648 1 68.69 329 ARG A CA 1
ATOM 2570 C C . ARG A 1 329 ? 29.938 16.438 -7.52 1 68.69 329 ARG A C 1
ATOM 2572 O O . ARG A 1 329 ? 29.719 17.609 -7.223 1 68.69 329 ARG A O 1
ATOM 2579 N N . LEU A 1 330 ? 28.953 15.727 -7.961 1 75.19 330 LEU A N 1
ATOM 2580 C CA . LEU A 1 330 ? 27.547 16.109 -8.023 1 75.19 330 LEU A CA 1
ATOM 2581 C C . LEU A 1 330 ? 26.969 16.266 -6.625 1 75.19 330 LEU A C 1
ATOM 2583 O O . LEU A 1 330 ? 25.969 16.984 -6.438 1 75.19 330 LEU A O 1
ATOM 2587 N N . LYS A 1 331 ? 27.656 15.727 -5.672 1 74.62 331 LYS A N 1
ATOM 2588 C CA . LYS A 1 331 ? 27.141 15.758 -4.305 1 74.62 331 LYS A CA 1
ATOM 2589 C C . LYS A 1 331 ? 26.953 17.188 -3.816 1 74.62 331 LYS A C 1
ATOM 2591 O O . LYS A 1 331 ? 25.984 17.484 -3.105 1 74.62 331 LYS A O 1
ATOM 2596 N N . THR A 1 332 ? 27.812 18.031 -4.242 1 73.94 332 THR A N 1
ATOM 2597 C CA . THR A 1 332 ? 27.781 19.422 -3.803 1 73.94 332 THR A CA 1
ATOM 2598 C C . THR A 1 332 ? 26.547 20.141 -4.363 1 73.94 332 THR A C 1
ATOM 2600 O O . THR A 1 332 ? 25.984 21.016 -3.711 1 73.94 332 THR A O 1
ATOM 2603 N N . TYR A 1 333 ? 26.094 19.641 -5.477 1 74.19 333 TYR A N 1
ATOM 2604 C CA . TYR A 1 333 ? 24.969 20.312 -6.121 1 74.19 333 TYR A CA 1
ATOM 2605 C C . TYR A 1 333 ? 23.656 19.625 -5.758 1 74.19 333 TYR A C 1
ATOM 2607 O O . TYR A 1 333 ? 22.594 20.266 -5.75 1 74.19 333 TYR A O 1
ATOM 2615 N N . LEU A 1 334 ? 23.797 18.406 -5.352 1 76.19 334 LEU A N 1
ATOM 2616 C CA . LEU A 1 334 ? 22.594 17.594 -5.211 1 76.19 334 LEU A CA 1
ATOM 2617 C C . LEU A 1 334 ? 22.156 17.531 -3.75 1 76.19 334 LEU A C 1
ATOM 2619 O O . LEU A 1 334 ? 20.969 17.328 -3.459 1 76.19 334 LEU A O 1
ATOM 2623 N N . TYR A 1 335 ? 23.156 17.734 -2.818 1 75.5 335 TYR A N 1
ATOM 2624 C CA . TYR A 1 335 ? 22.859 17.531 -1.404 1 75.5 335 TYR A CA 1
ATOM 2625 C C . TYR A 1 335 ? 23 18.844 -0.625 1 75.5 335 TYR A C 1
ATOM 2627 O O . TYR A 1 335 ? 23.984 19.562 -0.795 1 75.5 335 TYR A O 1
ATOM 2635 N N . PRO A 1 336 ? 22.016 19.094 0.24 1 71.75 336 PRO A N 1
ATOM 2636 C CA . PRO A 1 336 ? 22.234 20.219 1.152 1 71.75 336 PRO A CA 1
ATOM 2637 C C . PRO A 1 336 ? 23.391 19.984 2.113 1 71.75 336 PRO A C 1
ATOM 2639 O O . PRO A 1 336 ? 23.844 18.844 2.279 1 71.75 336 PRO A O 1
ATOM 2642 N N . GLU A 1 337 ? 23.844 21.094 2.652 1 73.19 337 GLU A N 1
ATOM 2643 C CA . GLU A 1 337 ? 25.016 21.047 3.525 1 73.19 337 GLU A CA 1
ATOM 2644 C C . GLU A 1 337 ? 24.797 20.094 4.695 1 73.19 337 GLU A C 1
ATOM 2646 O O . GLU A 1 337 ? 25.719 19.422 5.129 1 73.19 337 GLU A O 1
ATOM 2651 N N . SER A 1 338 ? 23.656 19.969 5.145 1 70.44 338 SER A N 1
ATOM 2652 C CA . SER A 1 338 ? 23.344 19.141 6.309 1 70.44 338 SER A CA 1
ATOM 2653 C C . SER A 1 338 ? 23.531 17.656 5.996 1 70.44 338 SER A C 1
ATOM 2655 O O . SER A 1 338 ? 23.734 16.844 6.902 1 70.44 338 SER A O 1
ATOM 2657 N N . ILE A 1 339 ? 23.375 17.344 4.789 1 71.25 339 ILE A N 1
ATOM 2658 C CA . ILE A 1 339 ? 23.531 15.945 4.379 1 71.25 339 ILE A CA 1
ATOM 2659 C C . ILE A 1 339 ? 25 15.648 4.098 1 71.25 339 ILE A C 1
ATOM 2661 O O . ILE A 1 339 ? 25.484 14.555 4.395 1 71.25 339 ILE A O 1
ATOM 2665 N N . ARG A 1 340 ? 25.75 16.672 3.504 1 71.12 340 ARG A N 1
ATOM 2666 C CA . ARG A 1 340 ? 27.172 16.5 3.178 1 71.12 340 ARG A CA 1
ATOM 2667 C C . ARG A 1 340 ? 28.016 16.391 4.445 1 71.12 340 ARG A C 1
ATOM 2669 O O . ARG A 1 340 ? 28.984 15.633 4.484 1 71.12 340 ARG A O 1
ATOM 2676 N N . ASN A 1 341 ? 27.438 17.125 5.461 1 69.06 341 ASN A N 1
ATOM 2677 C CA . ASN A 1 341 ? 28.078 17.125 6.766 1 69.06 341 ASN A CA 1
ATOM 2678 C C . ASN A 1 341 ? 27.078 16.875 7.891 1 69.06 341 ASN A C 1
ATOM 2680 O O . ASN A 1 341 ? 26.641 17.797 8.562 1 69.06 341 ASN A O 1
ATOM 2684 N N . PRO A 1 342 ? 26.781 15.539 7.949 1 63.66 342 PRO A N 1
ATOM 2685 C CA . PRO A 1 342 ? 25.703 15.25 8.898 1 63.66 342 PRO A CA 1
ATOM 2686 C C . PRO A 1 342 ? 26.109 15.469 10.352 1 63.66 342 PRO A C 1
ATOM 2688 O O . PRO A 1 342 ? 27.266 15.195 10.711 1 63.66 342 PRO A O 1
ATOM 2691 N N . ASN A 1 343 ? 25.484 16.312 11.055 1 58.94 343 ASN A N 1
ATOM 2692 C CA . ASN A 1 343 ? 25.594 16.406 12.508 1 58.94 343 ASN A CA 1
ATOM 2693 C C . ASN A 1 343 ? 24.531 15.57 13.211 1 58.94 343 ASN A C 1
ATOM 2695 O O . ASN A 1 343 ? 23.516 16.109 13.648 1 58.94 343 ASN A O 1
ATOM 2699 N N . LEU A 1 344 ? 24.594 14.305 13.086 1 59.09 344 LEU A N 1
ATOM 2700 C CA . LEU A 1 344 ? 23.562 13.391 13.523 1 59.09 344 LEU A CA 1
ATOM 2701 C C . LEU A 1 344 ? 23.5 13.312 15.047 1 59.09 344 LEU A C 1
ATOM 2703 O O . LEU A 1 344 ? 24.547 13.227 15.703 1 59.09 344 LEU A O 1
ATOM 2707 N N . LYS A 1 345 ? 22.359 13.617 15.547 1 55.12 345 LYS A N 1
ATOM 2708 C CA . LYS A 1 345 ? 22.172 13.555 17 1 55.12 345 LYS A CA 1
ATOM 2709 C C . LYS A 1 345 ? 22.062 12.109 17.469 1 55.12 345 LYS A C 1
ATOM 2711 O O . LYS A 1 345 ? 21.484 11.266 16.797 1 55.12 345 LYS A O 1
ATOM 2716 N N . PRO A 1 346 ? 22.922 11.75 18.438 1 53.44 346 PRO A N 1
ATOM 2717 C CA . PRO A 1 346 ? 22.875 10.383 18.969 1 53.44 346 PRO A CA 1
ATOM 2718 C C . PRO A 1 346 ? 21.469 9.945 19.359 1 53.44 346 PRO A C 1
ATOM 2720 O O . PRO A 1 346 ? 20.609 10.789 19.641 1 53.44 346 PRO A O 1
ATOM 2723 N N . ASN A 1 347 ? 21.094 8.555 19.047 1 50.09 347 ASN A N 1
ATOM 2724 C CA . ASN A 1 347 ? 19.828 7.973 19.453 1 50.09 347 ASN A CA 1
ATOM 2725 C C . ASN A 1 347 ? 19.547 8.203 20.938 1 50.09 347 ASN A C 1
ATOM 2727 O O . ASN A 1 347 ? 20.469 8.195 21.75 1 50.09 347 ASN A O 1
ATOM 2731 N N . MET B 1 1 ? 20.25 25 -3.555 1 65.12 1 MET B N 1
ATOM 2732 C CA . MET B 1 1 ? 19.578 23.719 -3.6 1 65.12 1 MET B CA 1
ATOM 2733 C C . MET B 1 1 ? 18.125 23.875 -4.039 1 65.12 1 MET B C 1
ATOM 2735 O O . MET B 1 1 ? 17.641 23.109 -4.879 1 65.12 1 MET B O 1
ATOM 2739 N N . ASP B 1 2 ? 17.688 25.094 -3.736 1 78.19 2 ASP B N 1
ATOM 2740 C CA . ASP B 1 2 ? 16.312 25.391 -4.125 1 78.19 2 ASP B CA 1
ATOM 2741 C C . ASP B 1 2 ? 16.219 25.734 -5.609 1 78.19 2 ASP B C 1
ATOM 2743 O O . ASP B 1 2 ? 15.203 25.469 -6.25 1 78.19 2 ASP B O 1
ATOM 2747 N N . LEU B 1 3 ? 17.406 26.062 -6.117 1 82.69 3 LEU B N 1
ATOM 2748 C CA . LEU B 1 3 ? 17.406 26.469 -7.52 1 82.69 3 LEU B CA 1
ATOM 2749 C C . LEU B 1 3 ? 17.25 25.266 -8.438 1 82.69 3 LEU B C 1
ATOM 2751 O O . LEU B 1 3 ? 16.5 25.312 -9.414 1 82.69 3 LEU B O 1
ATOM 2755 N N . ILE B 1 4 ? 17.922 24.234 -8.055 1 88 4 ILE B N 1
ATOM 2756 C CA . ILE B 1 4 ? 17.875 23.016 -8.875 1 88 4 ILE B CA 1
ATOM 2757 C C . ILE B 1 4 ? 16.438 22.5 -8.938 1 88 4 ILE B C 1
ATOM 2759 O O . ILE B 1 4 ? 15.961 22.094 -10 1 88 4 ILE B O 1
ATOM 2763 N N . HIS B 1 5 ? 15.766 22.547 -7.852 1 90.75 5 HIS B N 1
ATOM 2764 C CA . HIS B 1 5 ? 14.391 22.062 -7.82 1 90.75 5 HIS B CA 1
ATOM 2765 C C . HIS B 1 5 ? 13.469 22.984 -8.617 1 90.75 5 HIS B C 1
ATOM 2767 O O . HIS B 1 5 ? 12.539 22.516 -9.273 1 90.75 5 HIS B O 1
ATOM 2773 N N . GLY B 1 6 ? 13.781 24.297 -8.555 1 90.94 6 GLY B N 1
ATOM 2774 C CA . GLY B 1 6 ? 13.031 25.219 -9.391 1 90.94 6 GLY B CA 1
ATOM 2775 C C . GLY B 1 6 ? 13.172 24.922 -10.875 1 90.94 6 GLY B C 1
ATOM 2776 O O . GLY B 1 6 ? 12.18 24.922 -11.609 1 90.94 6 GLY B O 1
ATOM 2777 N N . ILE B 1 7 ? 14.398 24.594 -11.305 1 92.38 7 ILE B N 1
ATOM 2778 C CA . ILE B 1 7 ? 14.703 24.281 -12.695 1 92.38 7 ILE B CA 1
ATOM 2779 C C . ILE B 1 7 ? 14.023 22.969 -13.094 1 92.38 7 ILE B C 1
ATOM 2781 O O . ILE B 1 7 ? 13.383 22.891 -14.141 1 92.38 7 ILE B O 1
ATOM 2785 N N . LEU B 1 8 ? 14.102 22.031 -12.219 1 93 8 LEU B N 1
ATOM 2786 C CA . LEU B 1 8 ? 13.531 20.719 -12.508 1 93 8 LEU B CA 1
ATOM 2787 C C . LEU B 1 8 ? 12.008 20.781 -12.555 1 93 8 LEU B C 1
ATOM 2789 O O . LEU B 1 8 ? 11.375 20.109 -13.367 1 93 8 LEU B O 1
ATOM 2793 N N . ASN B 1 9 ? 11.406 21.594 -11.711 1 93.62 9 ASN B N 1
ATOM 2794 C CA . ASN B 1 9 ? 9.961 21.766 -11.703 1 93.62 9 ASN B CA 1
ATOM 2795 C C . ASN B 1 9 ? 9.445 22.312 -13.031 1 93.62 9 ASN B C 1
ATOM 2797 O O . ASN B 1 9 ? 8.336 21.984 -13.453 1 93.62 9 ASN B O 1
ATOM 2801 N N . ILE B 1 10 ? 10.266 23.047 -13.703 1 93.38 10 ILE B N 1
ATOM 2802 C CA . ILE B 1 10 ? 9.867 23.672 -14.961 1 93.38 10 ILE B CA 1
ATOM 2803 C C . ILE B 1 10 ? 10.195 22.734 -16.125 1 93.38 10 ILE B C 1
ATOM 2805 O O . ILE B 1 10 ? 9.383 22.562 -17.031 1 93.38 10 ILE B O 1
ATOM 2809 N N . LEU B 1 11 ? 11.344 22.031 -16.047 1 93.81 11 LEU B N 1
ATOM 2810 C CA . LEU B 1 11 ? 11.867 21.344 -17.219 1 93.81 11 LEU B CA 1
ATOM 2811 C C . LEU B 1 11 ? 11.461 19.875 -17.219 1 93.81 11 LEU B C 1
ATOM 2813 O O . LEU B 1 11 ? 11.227 19.281 -18.266 1 93.81 11 LEU B O 1
ATOM 2817 N N . ALA B 1 12 ? 11.398 19.281 -16.047 1 93.25 12 ALA B N 1
ATOM 2818 C CA . ALA B 1 12 ? 11.234 17.828 -15.961 1 93.25 12 ALA B CA 1
ATOM 2819 C C . ALA B 1 12 ? 9.898 17.391 -16.547 1 93.25 12 ALA B C 1
ATOM 2821 O O . ALA B 1 12 ? 9.828 16.438 -17.312 1 93.25 12 ALA B O 1
ATOM 2822 N N . PRO B 1 13 ? 8.805 18.078 -16.234 1 92.31 13 PRO B N 1
ATOM 2823 C CA . PRO B 1 13 ? 7.512 17.594 -16.719 1 92.31 13 PRO B CA 1
ATOM 2824 C C . PRO B 1 13 ? 7.41 17.641 -18.25 1 92.31 13 PRO B C 1
ATOM 2826 O O . PRO B 1 13 ? 7.145 16.609 -18.875 1 92.31 13 PRO B O 1
ATOM 2829 N N . PRO B 1 14 ? 7.742 18.781 -18.938 1 94 14 PRO B N 1
ATOM 2830 C CA . PRO B 1 14 ? 7.648 18.781 -20.406 1 94 14 PRO B CA 1
ATOM 2831 C C . PRO B 1 14 ? 8.68 17.859 -21.047 1 94 14 PRO B C 1
ATOM 2833 O O . PRO B 1 14 ? 8.383 17.203 -22.062 1 94 14 PRO B O 1
ATOM 2836 N N . LEU B 1 15 ? 9.875 17.797 -20.5 1 95.31 15 LEU B N 1
ATOM 2837 C CA . LEU B 1 15 ? 10.898 16.906 -21.047 1 95.31 15 LEU B CA 1
ATOM 2838 C C . LEU B 1 15 ? 10.461 15.445 -20.938 1 95.31 15 LEU B C 1
ATOM 2840 O O . LEU B 1 15 ? 10.672 14.656 -21.844 1 95.31 15 LEU B O 1
ATOM 2844 N N . SER B 1 16 ? 9.906 15.109 -19.797 1 94.69 16 SER B N 1
ATOM 2845 C CA . SER B 1 16 ? 9.398 13.758 -19.594 1 94.69 16 SER B CA 1
ATOM 2846 C C . SER B 1 16 ? 8.297 13.422 -20.578 1 94.69 16 SER B C 1
ATOM 2848 O O . SER B 1 16 ? 8.266 12.32 -21.125 1 94.69 16 SER B O 1
ATOM 2850 N N . LEU B 1 17 ? 7.422 14.375 -20.797 1 93.62 17 LEU B N 1
ATOM 2851 C CA . LEU B 1 17 ? 6.328 14.164 -21.734 1 93.62 17 LEU B CA 1
ATOM 2852 C C . LEU B 1 17 ? 6.867 13.93 -23.156 1 93.62 17 LEU B C 1
ATOM 2854 O O . LEU B 1 17 ? 6.406 13.023 -23.844 1 93.62 17 LEU B O 1
ATOM 2858 N N . ILE B 1 18 ? 7.844 14.703 -23.547 1 95.88 18 ILE B N 1
ATOM 2859 C CA . ILE B 1 18 ? 8.445 14.578 -24.875 1 95.88 18 ILE B CA 1
ATOM 2860 C C . ILE B 1 18 ? 9.125 13.219 -25 1 95.88 18 ILE B C 1
ATOM 2862 O O . ILE B 1 18 ? 8.938 12.508 -26 1 95.88 18 ILE B O 1
ATOM 2866 N N . LEU B 1 19 ? 9.859 12.844 -23.984 1 95.19 19 LEU B N 1
ATOM 2867 C CA . LEU B 1 19 ? 10.539 11.555 -23.984 1 95.19 19 LEU B CA 1
ATOM 2868 C C . LEU B 1 19 ? 9.539 10.406 -24.047 1 95.19 19 LEU B C 1
ATOM 2870 O O . LEU B 1 19 ? 9.758 9.422 -24.75 1 95.19 19 LEU B O 1
ATOM 2874 N N . MET B 1 20 ? 8.492 10.523 -23.312 1 94.44 20 MET B N 1
ATOM 2875 C CA . MET B 1 20 ? 7.461 9.492 -23.312 1 94.44 20 MET B CA 1
ATOM 2876 C C . MET B 1 20 ? 6.836 9.344 -24.703 1 94.44 20 MET B C 1
ATOM 2878 O O . MET B 1 20 ? 6.574 8.227 -25.141 1 94.44 20 MET B O 1
ATOM 2882 N N . LEU B 1 21 ? 6.59 10.484 -25.344 1 94.06 21 LEU B N 1
ATOM 2883 C CA . LEU B 1 21 ? 5.988 10.453 -26.672 1 94.06 21 LEU B CA 1
ATOM 2884 C C . LEU B 1 21 ? 6.891 9.734 -27.672 1 94.06 21 LEU B C 1
ATOM 2886 O O . LEU B 1 21 ? 6.406 9.078 -28.594 1 94.06 21 LEU B O 1
ATOM 2890 N N . TYR B 1 22 ? 8.18 9.789 -27.422 1 94.88 22 TYR B N 1
ATOM 2891 C CA . TYR B 1 22 ? 9.141 9.133 -28.297 1 94.88 22 TYR B CA 1
ATOM 2892 C C . TYR B 1 22 ? 9.297 7.664 -27.922 1 94.88 22 TYR B C 1
ATOM 2894 O O . TYR B 1 22 ? 9.5 6.812 -28.797 1 94.88 22 TYR B O 1
ATOM 2902 N N . ILE B 1 23 ? 9.164 7.387 -26.688 1 95.31 23 ILE B N 1
ATOM 2903 C CA . ILE B 1 23 ? 9.508 6.062 -26.188 1 95.31 23 ILE B CA 1
ATOM 2904 C C . ILE B 1 23 ? 8.281 5.156 -26.25 1 95.31 23 ILE B C 1
ATOM 2906 O O . ILE B 1 23 ? 8.398 3.959 -26.531 1 95.31 23 ILE B O 1
ATOM 2910 N N . ILE B 1 24 ? 7.109 5.641 -26.031 1 94.56 24 ILE B N 1
ATOM 2911 C CA . ILE B 1 24 ? 5.902 4.844 -25.828 1 94.56 24 ILE B CA 1
ATOM 2912 C C . ILE B 1 24 ? 5.602 4.023 -27.078 1 94.56 24 ILE B C 1
ATOM 2914 O O . ILE B 1 24 ? 5.34 2.822 -26.984 1 94.56 24 ILE B O 1
ATOM 2918 N N . PRO B 1 25 ? 5.695 4.629 -28.297 1 94.75 25 PRO B N 1
ATOM 2919 C CA . PRO B 1 25 ? 5.344 3.832 -29.469 1 94.75 25 PRO B CA 1
ATOM 2920 C C . PRO B 1 25 ? 6.246 2.613 -29.656 1 94.75 25 PRO B C 1
ATOM 2922 O O . PRO B 1 25 ? 5.758 1.482 -29.719 1 94.75 25 PRO B O 1
ATOM 2925 N N . PRO B 1 26 ? 7.582 2.768 -29.672 1 95.62 26 PRO B N 1
ATOM 2926 C CA . PRO B 1 26 ? 8.406 1.558 -29.781 1 95.62 26 PRO B CA 1
ATOM 2927 C C . PRO B 1 26 ? 8.25 0.632 -28.578 1 95.62 26 PRO B C 1
ATOM 2929 O O . PRO B 1 26 ? 8.359 -0.589 -28.719 1 95.62 26 PRO B O 1
ATOM 2932 N N . TYR B 1 27 ? 8.023 1.206 -27.438 1 95.62 27 TYR B N 1
ATOM 2933 C CA . TYR B 1 27 ? 7.801 0.421 -26.219 1 95.62 27 TYR B CA 1
ATOM 2934 C C . TYR B 1 27 ? 6.559 -0.454 -26.359 1 95.62 27 TYR B C 1
ATOM 2936 O O . TYR B 1 27 ? 6.59 -1.642 -26.031 1 95.62 27 TYR B O 1
ATOM 2944 N N . MET B 1 28 ? 5.504 0.065 -26.875 1 95.06 28 MET B N 1
ATOM 2945 C CA . MET B 1 28 ? 4.258 -0.673 -27.062 1 95.06 28 MET B CA 1
ATOM 2946 C C . MET B 1 28 ? 4.434 -1.765 -28.109 1 95.06 28 MET B C 1
ATOM 2948 O O . MET B 1 28 ? 3.875 -2.855 -27.984 1 95.06 28 MET B O 1
ATOM 2952 N N . LEU B 1 29 ? 5.184 -1.45 -29.156 1 95.62 29 LEU B N 1
ATOM 2953 C CA . LEU B 1 29 ? 5.48 -2.455 -30.172 1 95.62 29 LEU B CA 1
ATOM 2954 C C . LEU B 1 29 ? 6.285 -3.607 -29.578 1 95.62 29 LEU B C 1
ATOM 2956 O O . LEU B 1 29 ? 5.984 -4.777 -29.844 1 95.62 29 LEU B O 1
ATOM 2960 N N . PHE B 1 30 ? 7.227 -3.26 -28.828 1 95.12 30 PHE B N 1
ATOM 2961 C CA . PHE B 1 30 ? 8.039 -4.27 -28.156 1 95.12 30 PHE B CA 1
ATOM 2962 C C . PHE B 1 30 ? 7.188 -5.145 -27.25 1 95.12 30 PHE B C 1
ATOM 2964 O O . PHE B 1 30 ? 7.32 -6.371 -27.25 1 95.12 30 PHE B O 1
ATOM 2971 N N . LYS B 1 31 ? 6.367 -4.566 -26.531 1 94.69 31 LYS B N 1
ATOM 2972 C CA . LYS B 1 31 ? 5.5 -5.297 -25.609 1 94.69 31 LYS B CA 1
ATOM 2973 C C . LYS B 1 31 ? 4.586 -6.258 -26.359 1 94.69 31 LYS B C 1
ATOM 2975 O O . LYS B 1 31 ? 4.34 -7.379 -25.906 1 94.69 31 LYS B O 1
ATOM 2980 N N . PHE B 1 32 ? 4.094 -5.75 -27.422 1 95.81 32 PHE B N 1
ATOM 2981 C CA . PHE B 1 32 ? 3.199 -6.562 -28.234 1 95.81 32 PHE B CA 1
ATOM 2982 C C . PHE B 1 32 ? 3.934 -7.77 -28.812 1 95.81 32 PHE B C 1
ATOM 2984 O O . PHE B 1 32 ? 3.443 -8.898 -28.719 1 95.81 32 PHE B O 1
ATOM 2991 N N . LEU B 1 33 ? 5.094 -7.574 -29.344 1 96.62 33 LEU B N 1
ATOM 2992 C CA . LEU B 1 33 ? 5.895 -8.656 -29.906 1 96.62 33 LEU B CA 1
ATOM 2993 C C . LEU B 1 33 ? 6.312 -9.641 -28.812 1 96.62 33 LEU B C 1
ATOM 2995 O O . LEU B 1 33 ? 6.285 -10.852 -29.016 1 96.62 33 LEU B O 1
ATOM 2999 N N . HIS B 1 34 ? 6.707 -9.062 -27.75 1 95.38 34 HIS B N 1
ATOM 3000 C CA . HIS B 1 34 ? 7.094 -9.891 -26.609 1 95.38 34 HIS B CA 1
ATOM 3001 C C . HIS B 1 34 ? 5.922 -10.742 -26.125 1 95.38 34 HIS B C 1
ATOM 3003 O O . HIS B 1 34 ? 6.109 -11.898 -25.75 1 95.38 34 HIS B O 1
ATOM 3009 N N . PHE B 1 35 ? 4.797 -10.195 -26.125 1 95.62 35 PHE B N 1
ATOM 3010 C CA . PHE B 1 35 ? 3.586 -10.914 -25.766 1 95.62 35 PHE B CA 1
ATOM 3011 C C . PHE B 1 35 ? 3.35 -12.086 -26.719 1 95.62 35 PHE B C 1
ATOM 3013 O O . PHE B 1 35 ? 3.025 -13.195 -26.266 1 95.62 35 PHE B O 1
ATOM 3020 N N . ILE B 1 36 ? 3.492 -11.859 -27.953 1 96.69 36 ILE B N 1
ATOM 3021 C CA . ILE B 1 36 ? 3.287 -12.898 -28.953 1 96.69 36 ILE B CA 1
ATOM 3022 C C . ILE B 1 36 ? 4.289 -14.031 -28.734 1 96.69 36 ILE B C 1
ATOM 3024 O O . ILE B 1 36 ? 3.916 -15.203 -28.719 1 96.69 36 ILE B O 1
ATOM 3028 N N . ILE B 1 37 ? 5.473 -13.68 -28.547 1 96.75 37 ILE B N 1
ATOM 3029 C CA . ILE B 1 37 ? 6.535 -14.664 -28.375 1 96.75 37 ILE B CA 1
ATOM 3030 C C . ILE B 1 37 ? 6.289 -15.484 -27.109 1 96.75 37 ILE B C 1
ATOM 3032 O O . ILE B 1 37 ? 6.355 -16.719 -27.141 1 96.75 37 ILE B O 1
ATOM 3036 N N . ARG B 1 38 ? 5.977 -14.828 -26.047 1 95.69 38 ARG B N 1
ATOM 3037 C CA . ARG B 1 38 ? 5.746 -15.508 -24.766 1 95.69 38 ARG B CA 1
ATOM 3038 C C . ARG B 1 38 ? 4.504 -16.391 -24.844 1 95.69 38 ARG B C 1
ATOM 3040 O O . ARG B 1 38 ? 4.438 -17.438 -24.188 1 95.69 38 ARG B O 1
ATOM 3047 N N . SER B 1 39 ? 3.51 -15.875 -25.609 1 96.38 39 SER B N 1
ATOM 3048 C CA . SER B 1 39 ? 2.299 -16.672 -25.781 1 96.38 39 SER B CA 1
ATOM 3049 C C . SER B 1 39 ? 2.592 -17.953 -26.547 1 96.38 39 SER B C 1
ATOM 3051 O O . SER B 1 39 ? 2.027 -19.016 -26.234 1 96.38 39 SER B O 1
ATOM 3053 N N . MET B 1 40 ? 3.469 -17.875 -27.5 1 96.81 40 MET B N 1
ATOM 3054 C CA . MET B 1 40 ? 3.844 -19.031 -28.328 1 96.81 40 MET B CA 1
ATOM 3055 C C . MET B 1 40 ? 4.691 -20 -27.516 1 96.81 40 MET B C 1
ATOM 3057 O O . MET B 1 40 ? 4.629 -21.219 -27.75 1 96.81 40 MET B O 1
ATOM 3061 N N . PHE B 1 41 ? 5.426 -19.5 -26.531 1 96.69 41 PHE B N 1
ATOM 3062 C CA . PHE B 1 41 ? 6.348 -20.344 -25.781 1 96.69 41 PHE B CA 1
ATOM 3063 C C . PHE B 1 41 ? 5.938 -20.422 -24.312 1 96.69 41 PHE B C 1
ATOM 3065 O O . PHE B 1 41 ? 6.793 -20.469 -23.438 1 96.69 41 PHE B O 1
ATOM 3072 N N . SER B 1 42 ? 4.695 -20.359 -24.094 1 97.62 42 SER B N 1
ATOM 3073 C CA . SER B 1 42 ? 4.172 -20.391 -22.719 1 97.62 42 SER B CA 1
ATOM 3074 C C . SER B 1 42 ? 4.66 -21.641 -21.984 1 97.62 42 SER B C 1
ATOM 3076 O O . SER B 1 42 ? 4.781 -22.719 -22.578 1 97.62 42 SER B O 1
ATOM 3078 N N . GLU B 1 43 ? 4.871 -21.516 -20.766 1 98.25 43 GLU B N 1
ATOM 3079 C CA . GLU B 1 43 ? 5.441 -22.562 -19.922 1 98.25 43 GLU B CA 1
ATOM 3080 C C . GLU B 1 43 ? 4.488 -23.75 -19.797 1 98.25 43 GLU B C 1
ATOM 3082 O O . GLU B 1 43 ? 3.291 -23.562 -19.562 1 98.25 43 GLU B O 1
ATOM 3087 N N . ASN B 1 44 ? 4.98 -24.922 -20.031 1 98.56 44 ASN B N 1
ATOM 3088 C CA . ASN B 1 44 ? 4.266 -26.156 -19.703 1 98.56 44 ASN B CA 1
ATOM 3089 C C . ASN B 1 44 ? 4.469 -26.547 -18.234 1 98.56 44 ASN B C 1
ATOM 3091 O O . ASN B 1 44 ? 5.586 -26.844 -17.812 1 98.56 44 ASN B O 1
ATOM 3095 N N . VAL B 1 45 ? 3.4 -26.656 -17.438 1 98.62 45 VAL B N 1
ATOM 3096 C CA . VAL B 1 45 ? 3.551 -26.828 -15.992 1 98.62 45 VAL B CA 1
ATOM 3097 C C . VAL B 1 45 ? 3.359 -28.297 -15.625 1 98.62 45 VAL B C 1
ATOM 3099 O O . VAL B 1 45 ? 3.328 -28.641 -14.445 1 98.62 45 VAL B O 1
ATOM 3102 N N . ALA B 1 46 ? 3.184 -29.109 -16.641 1 98.75 46 ALA B N 1
ATOM 3103 C CA . ALA B 1 46 ? 3.059 -30.547 -16.344 1 98.75 46 ALA B CA 1
ATOM 3104 C C . ALA B 1 46 ? 4.266 -31.047 -15.57 1 98.75 46 ALA B C 1
ATOM 3106 O O . ALA B 1 46 ? 5.41 -30.828 -15.961 1 98.75 46 ALA B O 1
ATOM 3107 N N . GLY B 1 47 ? 3.984 -31.641 -14.469 1 98.62 47 GLY B N 1
ATOM 3108 C CA . GLY B 1 47 ? 5.027 -32.219 -13.625 1 98.62 47 GLY B CA 1
ATOM 3109 C C . GLY B 1 47 ? 5.695 -31.203 -12.727 1 98.62 47 GLY B C 1
ATOM 3110 O O . GLY B 1 47 ? 6.457 -31.562 -11.828 1 98.62 47 GLY B O 1
ATOM 3111 N N . LYS B 1 48 ? 5.441 -29.984 -12.906 1 98.69 48 LYS B N 1
ATOM 3112 C CA . LYS B 1 48 ? 6.047 -28.938 -12.086 1 98.69 48 LYS B CA 1
ATOM 3113 C C . LYS B 1 48 ? 5.336 -28.812 -10.742 1 98.69 48 LYS B C 1
ATOM 3115 O O . LYS B 1 48 ? 4.215 -29.297 -10.578 1 98.69 48 LYS B O 1
ATOM 3120 N N . VAL B 1 49 ? 5.988 -28.25 -9.773 1 98.94 49 VAL B N 1
ATOM 3121 C CA . VAL B 1 49 ? 5.465 -28.172 -8.414 1 98.94 49 VAL B CA 1
ATOM 3122 C C . VAL B 1 49 ? 4.957 -26.766 -8.125 1 98.94 49 VAL B C 1
ATOM 3124 O O . VAL B 1 49 ? 5.711 -25.797 -8.227 1 98.94 49 VAL B O 1
ATOM 3127 N N . ILE B 1 50 ? 3.705 -26.656 -7.797 1 98.94 50 ILE B N 1
ATOM 3128 C CA . ILE B 1 50 ? 3.039 -25.391 -7.512 1 98.94 50 ILE B CA 1
ATOM 3129 C C . ILE B 1 50 ? 2.598 -25.359 -6.051 1 98.94 50 ILE B C 1
ATOM 3131 O O . ILE B 1 50 ? 1.877 -26.25 -5.594 1 98.94 50 ILE B O 1
ATOM 3135 N N . LEU B 1 51 ? 3.066 -24.406 -5.301 1 98.94 51 LEU B N 1
ATOM 3136 C CA . LEU B 1 51 ? 2.617 -24.141 -3.938 1 98.94 51 LEU B CA 1
ATOM 3137 C C . LEU B 1 51 ? 1.555 -23.047 -3.918 1 98.94 51 LEU B C 1
ATOM 3139 O O . LEU B 1 51 ? 1.797 -21.938 -4.383 1 98.94 51 LEU B O 1
ATOM 3143 N N . ILE B 1 52 ? 0.373 -23.328 -3.445 1 98.94 52 ILE B N 1
ATOM 3144 C CA . ILE B 1 52 ? -0.74 -22.391 -3.438 1 98.94 52 ILE B CA 1
ATOM 3145 C C . ILE B 1 52 ? -1.199 -22.141 -2.002 1 98.94 52 ILE B C 1
ATOM 3147 O O . ILE B 1 52 ? -1.584 -23.078 -1.298 1 98.94 52 ILE B O 1
ATOM 3151 N N . THR B 1 53 ? -1.159 -20.922 -1.563 1 98.81 53 THR B N 1
ATOM 3152 C CA . THR B 1 53 ? -1.724 -20.562 -0.267 1 98.81 53 THR B CA 1
ATOM 3153 C C . THR B 1 53 ? -3.18 -20.125 -0.412 1 98.81 53 THR B C 1
ATOM 3155 O O . THR B 1 53 ? -3.582 -19.625 -1.464 1 98.81 53 THR B O 1
ATOM 3158 N N . GLY B 1 54 ? -3.949 -20.281 0.693 1 98 54 GLY B N 1
ATOM 3159 C CA . GLY B 1 54 ? -5.371 -20 0.596 1 98 54 GLY B CA 1
ATOM 3160 C C . GLY B 1 54 ? -6.086 -20.875 -0.41 1 98 54 GLY B C 1
ATOM 3161 O O . GLY B 1 54 ? -6.891 -20.391 -1.208 1 98 54 GLY B O 1
ATOM 3162 N N . ALA B 1 55 ? -5.789 -22.125 -0.395 1 98.31 55 ALA B N 1
ATOM 3163 C CA . ALA B 1 55 ? -6.211 -23.031 -1.465 1 98.31 55 ALA B CA 1
ATOM 3164 C C . ALA B 1 55 ? -7.531 -23.703 -1.123 1 98.31 55 ALA B C 1
ATOM 3166 O O . ALA B 1 55 ? -8.047 -24.516 -1.905 1 98.31 55 ALA B O 1
ATOM 3167 N N . SER B 1 56 ? -8.172 -23.359 -0.045 1 95.62 56 SER B N 1
ATOM 3168 C CA . SER B 1 56 ? -9.32 -24.125 0.427 1 95.62 56 SER B CA 1
ATOM 3169 C C . SER B 1 56 ? -10.625 -23.562 -0.148 1 95.62 56 SER B C 1
ATOM 3171 O O . SER B 1 56 ? -11.688 -24.156 0.036 1 95.62 56 SER B O 1
ATOM 3173 N N . SER B 1 57 ? -10.617 -22.406 -0.801 1 92.75 57 SER B N 1
ATOM 3174 C CA . SER B 1 57 ? -11.836 -21.844 -1.364 1 92.75 57 SER B CA 1
ATOM 3175 C C . SER B 1 57 ? -11.516 -20.781 -2.412 1 92.75 57 SER B C 1
ATOM 3177 O O . SER B 1 57 ? -10.344 -20.438 -2.617 1 92.75 57 SER B O 1
ATOM 3179 N N . GLY B 1 58 ? -12.508 -20.438 -3.156 1 94 58 GLY B N 1
ATOM 3180 C CA . GLY B 1 58 ? -12.438 -19.281 -4.035 1 94 58 GLY B CA 1
ATOM 3181 C C . GLY B 1 58 ? -11.406 -19.422 -5.133 1 94 58 GLY B C 1
ATOM 3182 O O . GLY B 1 58 ? -11.383 -20.438 -5.84 1 94 58 GLY B O 1
ATOM 3183 N N . ILE B 1 59 ? -10.672 -18.422 -5.297 1 96.81 59 ILE B N 1
ATOM 3184 C CA . ILE B 1 59 ? -9.688 -18.359 -6.375 1 96.81 59 ILE B CA 1
ATOM 3185 C C . ILE B 1 59 ? -8.633 -19.453 -6.168 1 96.81 59 ILE B C 1
ATOM 3187 O O . ILE B 1 59 ? -8.281 -20.172 -7.109 1 96.81 59 ILE B O 1
ATOM 3191 N N . GLY B 1 60 ? -8.141 -19.656 -4.91 1 98.31 60 GLY B N 1
ATOM 3192 C CA . GLY B 1 60 ? -7.113 -20.641 -4.613 1 98.31 60 GLY B CA 1
ATOM 3193 C C . GLY B 1 60 ? -7.531 -22.047 -4.957 1 98.31 60 GLY B C 1
ATOM 3194 O O . GLY B 1 60 ? -6.746 -22.812 -5.535 1 98.31 60 GLY B O 1
ATOM 3195 N N . GLU B 1 61 ? -8.766 -22.344 -4.629 1 98.12 61 GLU B N 1
ATOM 3196 C CA . GLU B 1 61 ? -9.344 -23.641 -4.949 1 98.12 61 GLU B CA 1
ATOM 3197 C C . GLU B 1 61 ? -9.336 -23.891 -6.453 1 98.12 61 GLU B C 1
ATOM 3199 O O . GLU B 1 61 ? -8.914 -24.953 -6.906 1 98.12 61 GLU B O 1
ATOM 3204 N N . HIS B 1 62 ? -9.711 -22.938 -7.18 1 98.38 62 HIS B N 1
ATOM 3205 C CA . HIS B 1 62 ? -9.867 -23.125 -8.617 1 98.38 62 HIS B CA 1
ATOM 3206 C C . HIS B 1 62 ? -8.531 -23 -9.336 1 98.38 62 HIS B C 1
ATOM 3208 O O . HIS B 1 62 ? -8.367 -23.516 -10.445 1 98.38 62 HIS B O 1
ATOM 3214 N N . LEU B 1 63 ? -7.602 -22.281 -8.703 1 98.88 63 LEU B N 1
ATOM 3215 C CA . LEU B 1 63 ? -6.238 -22.344 -9.219 1 9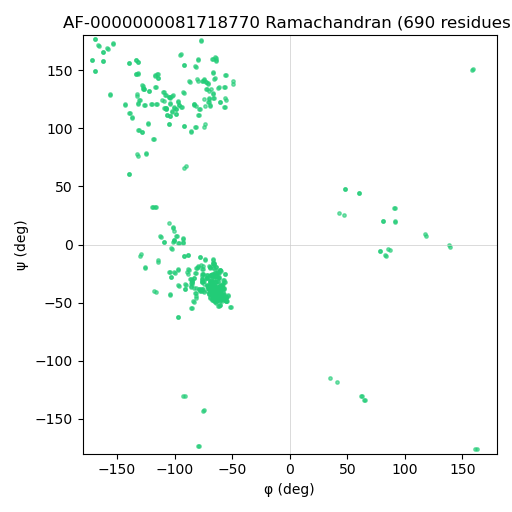8.88 63 LEU B CA 1
ATOM 3216 C C . LEU B 1 63 ? -5.672 -23.75 -9.102 1 98.88 63 LEU B C 1
ATOM 3218 O O . LEU B 1 63 ? -5.008 -24.234 -10.016 1 98.88 63 LEU B O 1
ATOM 3222 N N . ALA B 1 64 ? -5.953 -24.391 -7.949 1 98.88 64 ALA B N 1
ATOM 3223 C CA . ALA B 1 64 ? -5.523 -25.766 -7.766 1 98.88 64 ALA B CA 1
ATOM 3224 C C . ALA B 1 64 ? -6.094 -26.672 -8.859 1 98.88 64 ALA B C 1
ATOM 3226 O O . ALA B 1 64 ? -5.379 -27.5 -9.43 1 98.88 64 ALA B O 1
ATOM 3227 N N . TYR B 1 65 ? -7.398 -26.484 -9.188 1 98.88 65 TYR B N 1
ATOM 3228 C CA . TYR B 1 65 ? -8.047 -27.281 -10.219 1 98.88 65 TYR B CA 1
ATOM 3229 C C . TYR B 1 65 ? -7.414 -27.031 -11.586 1 98.88 65 TYR B C 1
ATOM 3231 O O . TYR B 1 65 ? -7.145 -27.969 -12.336 1 98.88 65 TYR B O 1
ATOM 3239 N N . GLU B 1 66 ? -7.18 -25.734 -11.883 1 98.88 66 GLU B N 1
ATOM 3240 C CA . GLU B 1 66 ? -6.633 -25.391 -13.195 1 98.88 66 GLU B CA 1
ATOM 3241 C C . GLU B 1 66 ? -5.215 -25.922 -13.359 1 98.88 66 GLU B C 1
ATOM 3243 O O . GLU B 1 66 ? -4.883 -26.5 -14.406 1 98.88 66 GLU B O 1
ATOM 3248 N N . TYR B 1 67 ? -4.336 -25.781 -12.359 1 98.88 67 TYR B N 1
ATOM 3249 C CA . TYR B 1 67 ? -2.99 -26.344 -12.398 1 98.88 67 TYR B CA 1
ATOM 3250 C C . TYR B 1 67 ? -3.039 -27.859 -12.484 1 98.88 67 TYR B C 1
ATOM 3252 O O . TYR B 1 67 ? -2.24 -28.484 -13.203 1 98.88 67 TYR B O 1
ATOM 3260 N N . GLY B 1 68 ? -3.959 -28.469 -11.742 1 98.81 68 GLY B N 1
ATOM 3261 C CA . GLY B 1 68 ? -4.145 -29.906 -11.805 1 98.81 68 GLY B CA 1
ATOM 3262 C C . GLY B 1 68 ? -4.492 -30.406 -13.195 1 98.81 68 GLY B C 1
ATOM 3263 O O . GLY B 1 68 ? -3.896 -31.375 -13.68 1 98.81 68 GLY B O 1
ATOM 3264 N N . ARG B 1 69 ? -5.457 -29.719 -13.828 1 98.75 69 ARG B N 1
ATOM 3265 C CA . ARG B 1 69 ? -5.867 -30.062 -15.188 1 98.75 69 ARG B CA 1
ATOM 3266 C C . ARG B 1 69 ? -4.68 -30.031 -16.141 1 98.75 69 ARG B C 1
ATOM 3268 O O . ARG B 1 69 ? -4.645 -30.781 -17.125 1 98.75 69 ARG B O 1
ATOM 3275 N N . ARG B 1 70 ? -3.693 -29.266 -15.789 1 98.69 70 ARG B N 1
ATOM 3276 C CA . ARG B 1 70 ? -2.529 -29.094 -16.656 1 98.69 70 ARG B CA 1
ATOM 3277 C C . ARG B 1 70 ? -1.395 -30.031 -16.234 1 98.69 70 ARG B C 1
ATOM 3279 O O . ARG B 1 70 ? -0.284 -29.938 -16.766 1 98.69 70 ARG B O 1
ATOM 3286 N N . GLY B 1 71 ? -1.656 -30.812 -15.242 1 98.81 71 GLY B N 1
ATOM 3287 C CA . GLY B 1 71 ? -0.745 -31.906 -14.898 1 98.81 71 GLY B CA 1
ATOM 3288 C C . GLY B 1 71 ? 0.306 -31.5 -13.883 1 98.81 71 GLY B C 1
ATOM 3289 O O . GLY B 1 71 ? 1.348 -32.156 -13.773 1 98.81 71 GLY B O 1
ATOM 3290 N N . ALA B 1 72 ? 0.098 -30.453 -13.141 1 98.88 72 ALA B N 1
ATOM 3291 C CA . ALA B 1 72 ? 1.067 -30 -12.156 1 98.88 72 ALA B CA 1
ATOM 3292 C C . ALA B 1 72 ? 0.945 -30.781 -10.852 1 98.88 72 ALA B C 1
ATOM 3294 O O . ALA B 1 72 ? -0.102 -31.375 -10.57 1 98.88 72 ALA B O 1
ATOM 3295 N N . ARG B 1 73 ? 2.029 -30.875 -10.109 1 98.94 73 ARG B N 1
ATOM 3296 C CA . ARG B 1 73 ? 2.027 -31.359 -8.727 1 98.94 73 ARG B CA 1
ATOM 3297 C C . ARG B 1 73 ? 1.755 -30.203 -7.754 1 98.94 73 ARG B C 1
ATOM 3299 O O . ARG B 1 73 ? 2.236 -29.094 -7.953 1 98.94 73 ARG B O 1
ATOM 3306 N N . LEU B 1 74 ? 0.969 -30.5 -6.738 1 98.94 74 LEU B N 1
ATOM 3307 C CA . LEU B 1 74 ? 0.433 -29.375 -5.98 1 98.94 74 LEU B CA 1
ATOM 3308 C C . LEU B 1 74 ? 0.729 -29.531 -4.496 1 98.94 74 LEU B C 1
ATOM 3310 O O . LEU B 1 74 ? 0.628 -30.641 -3.947 1 98.94 74 LEU B O 1
ATOM 3314 N N . ALA B 1 75 ? 1.193 -28.5 -3.859 1 98.94 75 ALA B N 1
ATOM 3315 C CA . ALA B 1 75 ? 1.168 -28.312 -2.412 1 98.94 75 ALA B CA 1
ATOM 3316 C C . ALA B 1 75 ? 0.13 -27.266 -2.014 1 98.94 75 ALA B C 1
ATOM 3318 O O . ALA B 1 75 ? 0.277 -26.078 -2.332 1 98.94 75 ALA B O 1
ATOM 3319 N N . LEU B 1 76 ? -0.933 -27.688 -1.356 1 98.94 76 LEU B N 1
ATOM 3320 C CA . LEU B 1 76 ? -2.059 -26.812 -1.022 1 98.94 76 LEU B CA 1
ATOM 3321 C C . LEU B 1 76 ? -2.031 -26.438 0.454 1 98.94 76 LEU B C 1
ATOM 3323 O O . LEU B 1 76 ? -1.97 -27.312 1.324 1 98.94 76 LEU B O 1
ATOM 3327 N N . VAL B 1 77 ? -2.084 -25.141 0.717 1 98.81 77 VAL B N 1
ATOM 3328 C CA . VAL B 1 77 ? -1.951 -24.625 2.076 1 98.81 77 VAL B CA 1
ATOM 3329 C C . VAL B 1 77 ? -3.186 -23.812 2.441 1 98.81 77 VAL B C 1
ATOM 3331 O O . VAL B 1 77 ? -3.605 -22.938 1.682 1 98.81 77 VAL B O 1
ATOM 3334 N N . ALA B 1 78 ? -3.746 -24.016 3.518 1 98.12 78 ALA B N 1
ATOM 3335 C CA . ALA B 1 78 ? -4.824 -23.25 4.137 1 98.12 78 ALA B CA 1
ATOM 3336 C C . ALA B 1 78 ? -5.043 -23.672 5.582 1 98.12 78 ALA B C 1
ATOM 3338 O O . ALA B 1 78 ? -4.395 -24.609 6.066 1 98.12 78 ALA B O 1
ATOM 3339 N N . ARG B 1 79 ? -5.914 -23.047 6.262 1 94.06 79 ARG B N 1
ATOM 3340 C CA . ARG B 1 79 ? -6.148 -23.344 7.672 1 94.06 79 ARG B CA 1
ATOM 3341 C C . ARG B 1 79 ? -7.145 -24.484 7.836 1 94.06 79 ARG B C 1
ATOM 3343 O O . ARG B 1 79 ? -7.062 -25.25 8.789 1 94.06 79 ARG B O 1
ATOM 3350 N N . ARG B 1 80 ? -8.086 -24.609 6.836 1 91.31 80 ARG B N 1
ATOM 3351 C CA . ARG B 1 80 ? -9.164 -25.578 6.953 1 91.31 80 ARG B CA 1
ATOM 3352 C C . ARG B 1 80 ? -8.766 -26.906 6.312 1 91.31 80 ARG B C 1
ATOM 3354 O O . ARG B 1 80 ? -8.938 -27.094 5.105 1 91.31 80 ARG B O 1
ATOM 3361 N N . GLU B 1 81 ? -8.422 -27.781 7.16 1 95.5 81 GLU B N 1
ATOM 3362 C CA . GLU B 1 81 ? -7.82 -29.031 6.699 1 95.5 81 GLU B CA 1
ATOM 3363 C C . GLU B 1 81 ? -8.812 -29.859 5.883 1 95.5 81 GLU B C 1
ATOM 3365 O O . GLU B 1 81 ? -8.469 -30.375 4.816 1 95.5 81 GLU B O 1
ATOM 3370 N N . ASN B 1 82 ? -10.031 -29.953 6.371 1 96.62 82 ASN B N 1
ATOM 3371 C CA . ASN B 1 82 ? -11.023 -30.781 5.688 1 96.62 82 ASN B CA 1
ATOM 3372 C C . ASN B 1 82 ? -11.32 -30.25 4.285 1 96.62 82 ASN B C 1
ATOM 3374 O O . ASN B 1 82 ? -11.43 -31.016 3.334 1 96.62 82 ASN B O 1
ATOM 3378 N N . ARG B 1 83 ? -11.414 -28.953 4.164 1 95.81 83 ARG B N 1
ATOM 3379 C CA . ARG B 1 83 ? -11.648 -28.344 2.857 1 95.81 83 ARG B CA 1
ATOM 3380 C C . ARG B 1 83 ? -10.453 -28.547 1.932 1 95.81 83 ARG B C 1
ATOM 3382 O O . ARG B 1 83 ? -10.625 -28.719 0.722 1 95.81 83 ARG B O 1
ATOM 3389 N N . LEU B 1 84 ? -9.305 -28.531 2.514 1 97.44 84 LEU B N 1
ATOM 3390 C CA . LEU B 1 84 ? -8.086 -28.719 1.735 1 97.44 84 LEU B CA 1
ATOM 3391 C C . LEU B 1 84 ? -8.055 -30.125 1.122 1 97.44 84 LEU B C 1
ATOM 3393 O O . LEU B 1 84 ? -7.66 -30.281 -0.035 1 97.44 84 LEU B O 1
ATOM 3397 N N . LYS B 1 85 ? -8.453 -31.031 1.907 1 97.94 85 LYS B N 1
ATOM 3398 C CA . LYS B 1 85 ? -8.469 -32.406 1.437 1 97.94 85 LYS B CA 1
ATOM 3399 C C . LYS B 1 85 ? -9.453 -32.594 0.292 1 97.94 85 LYS B C 1
ATOM 3401 O O . LYS B 1 85 ? -9.18 -33.344 -0.663 1 97.94 85 LYS B O 1
ATOM 3406 N N . GLU B 1 86 ? -10.578 -31.953 0.43 1 98.12 86 GLU B N 1
ATOM 3407 C CA . GLU B 1 86 ? -11.562 -32 -0.649 1 98.12 86 GLU B CA 1
ATOM 3408 C C . GLU B 1 86 ? -10.992 -31.406 -1.935 1 98.12 86 GLU B C 1
ATOM 3410 O O . GLU B 1 86 ? -11.172 -31.969 -3.016 1 98.12 86 GLU B O 1
ATOM 3415 N N . VAL B 1 87 ? -10.336 -30.281 -1.809 1 98.56 87 VAL B N 1
ATOM 3416 C CA . VAL B 1 87 ? -9.742 -29.625 -2.967 1 98.56 87 VAL B CA 1
ATOM 3417 C C . VAL B 1 87 ? -8.664 -30.531 -3.568 1 98.56 87 VAL B C 1
ATOM 3419 O O . VAL B 1 87 ? -8.562 -30.656 -4.793 1 98.56 87 VAL B O 1
ATOM 3422 N N . ALA B 1 88 ? -7.898 -31.156 -2.732 1 98.75 88 ALA B N 1
ATOM 3423 C CA . ALA B 1 88 ? -6.836 -32.062 -3.186 1 98.75 88 ALA B CA 1
ATOM 3424 C C . ALA B 1 88 ? -7.402 -33.219 -3.986 1 98.75 88 ALA B C 1
ATOM 3426 O O . ALA B 1 88 ? -6.879 -33.562 -5.047 1 98.75 88 ALA B O 1
ATOM 3427 N N . THR B 1 89 ? -8.477 -33.781 -3.498 1 98.69 89 THR B N 1
ATOM 3428 C CA . THR B 1 89 ? -9.117 -34.906 -4.172 1 98.69 89 THR B CA 1
ATOM 3429 C C . THR B 1 89 ? -9.625 -34.5 -5.551 1 98.69 89 THR B C 1
ATOM 3431 O O . THR B 1 89 ? -9.414 -35.219 -6.539 1 98.69 89 THR B O 1
ATOM 3434 N N . THR B 1 90 ? -10.266 -33.375 -5.559 1 98.69 90 THR B N 1
ATOM 3435 C CA . THR B 1 90 ? -10.812 -32.875 -6.812 1 98.69 90 THR B CA 1
ATOM 3436 C C . THR B 1 90 ? -9.688 -32.531 -7.793 1 98.69 90 THR B C 1
ATOM 3438 O O . THR B 1 90 ? -9.805 -32.812 -8.992 1 98.69 90 THR B O 1
ATOM 3441 N N . ALA B 1 91 ? -8.609 -31.953 -7.324 1 98.75 91 ALA B N 1
ATOM 3442 C CA . ALA B 1 91 ? -7.473 -31.625 -8.18 1 98.75 91 ALA B CA 1
ATOM 3443 C C . ALA B 1 91 ? -6.844 -32.875 -8.773 1 98.75 91 ALA B C 1
ATOM 3445 O O . ALA B 1 91 ? -6.457 -32.875 -9.945 1 98.75 91 ALA B O 1
ATOM 3446 N N . LYS B 1 92 ? -6.719 -33.938 -7.988 1 98.62 92 LYS B N 1
ATOM 3447 C CA . LYS B 1 92 ? -6.211 -35.219 -8.484 1 98.62 92 LYS B CA 1
ATOM 3448 C C . LYS B 1 92 ? -7.121 -35.781 -9.57 1 98.62 92 LYS B C 1
ATOM 3450 O O . LYS B 1 92 ? -6.641 -36.281 -10.594 1 98.62 92 LYS B O 1
ATOM 3455 N N . SER B 1 93 ? -8.383 -35.656 -9.32 1 98.5 93 SER B N 1
ATOM 3456 C CA . SER B 1 93 ? -9.352 -36.125 -10.297 1 98.5 93 SER B CA 1
ATOM 3457 C C . SER B 1 93 ? -9.258 -35.344 -11.609 1 98.5 93 SER B C 1
ATOM 3459 O O . SER B 1 93 ? -9.562 -35.875 -12.672 1 98.5 93 SER B O 1
ATOM 3461 N N . HIS B 1 94 ? -8.805 -34.125 -11.555 1 98 94 HIS B N 1
ATOM 3462 C CA . HIS B 1 94 ? -8.672 -33.281 -12.742 1 98 94 HIS B CA 1
ATOM 3463 C C . HIS B 1 94 ? -7.391 -33.594 -13.5 1 98 94 HIS B C 1
ATOM 3465 O O . HIS B 1 94 ? -7.254 -33.219 -14.672 1 98 94 HIS B O 1
ATOM 3471 N N . GLY B 1 95 ? -6.406 -34.25 -12.742 1 98.31 95 GLY B N 1
ATOM 3472 C CA . GLY B 1 95 ? -5.242 -34.656 -13.516 1 98.31 95 GLY B CA 1
ATOM 3473 C C . GLY B 1 95 ? -3.934 -34.406 -12.773 1 98.31 95 GLY B C 1
ATOM 3474 O O . GLY B 1 95 ? -2.863 -34.75 -13.281 1 98.31 95 GLY B O 1
ATOM 3475 N N . SER B 1 96 ? -3.963 -33.875 -11.594 1 98.81 96 SER B N 1
ATOM 3476 C CA . SER B 1 96 ? -2.73 -33.688 -10.836 1 98.81 96 SER B CA 1
ATOM 3477 C C . SER B 1 96 ? -2.115 -35.031 -10.43 1 98.81 96 SER B C 1
ATOM 3479 O O . SER B 1 96 ? -2.779 -35.844 -9.805 1 98.81 96 SER B O 1
ATOM 3481 N N . PRO B 1 97 ? -0.898 -35.219 -10.758 1 98.69 97 PRO B N 1
ATOM 3482 C CA . PRO B 1 97 ? -0.295 -36.531 -10.43 1 98.69 97 PRO B CA 1
ATOM 3483 C C . PRO B 1 97 ? -0.039 -36.688 -8.938 1 98.69 97 PRO B C 1
ATOM 3485 O O . PRO B 1 97 ? 0.063 -37.844 -8.453 1 98.69 97 PRO B O 1
ATOM 3488 N N . ASP B 1 98 ? 0.144 -35.625 -8.211 1 98.69 98 ASP B N 1
ATOM 3489 C CA . ASP B 1 98 ? 0.436 -35.688 -6.777 1 98.69 98 ASP B CA 1
ATOM 3490 C C . ASP B 1 98 ? 0.03 -34.375 -6.086 1 98.69 98 ASP B C 1
ATOM 3492 O O . ASP B 1 98 ? 0.327 -33.281 -6.574 1 98.69 98 ASP B O 1
ATOM 3496 N N . VAL B 1 99 ? -0.708 -34.531 -5.023 1 98.88 99 VAL B N 1
ATOM 3497 C CA . VAL B 1 99 ? -1.161 -33.375 -4.258 1 98.88 99 VAL B CA 1
ATOM 3498 C C . VAL B 1 99 ? -0.924 -33.594 -2.768 1 98.88 99 VAL B C 1
ATOM 3500 O O . VAL B 1 99 ? -1.326 -34.625 -2.229 1 98.88 99 VAL B O 1
ATOM 3503 N N . ILE B 1 100 ? -0.28 -32.688 -2.094 1 98.81 100 ILE B N 1
ATOM 3504 C CA . ILE B 1 100 ? -0.198 -32.75 -0.638 1 98.81 100 ILE B CA 1
ATOM 3505 C C . ILE B 1 100 ? -0.948 -31.562 -0.03 1 98.81 100 ILE B C 1
ATOM 3507 O O . ILE B 1 100 ? -1.039 -30.5 -0.643 1 98.81 100 ILE B O 1
ATOM 3511 N N . THR B 1 101 ? -1.541 -31.781 1.108 1 98.75 101 THR B N 1
ATOM 3512 C CA . THR B 1 101 ? -2.238 -30.75 1.863 1 98.75 101 THR B CA 1
ATOM 3513 C C . THR B 1 101 ? -1.477 -30.406 3.139 1 98.75 101 THR B C 1
ATOM 3515 O O . THR B 1 101 ? -1.007 -31.297 3.85 1 98.75 101 THR B O 1
ATOM 3518 N N . ILE B 1 102 ? -1.264 -29.141 3.396 1 98.75 102 ILE B N 1
ATOM 3519 C CA . ILE B 1 102 ? -0.512 -28.688 4.562 1 98.75 102 ILE B CA 1
ATOM 3520 C C . ILE B 1 102 ? -1.324 -27.641 5.324 1 98.75 102 ILE B C 1
ATOM 3522 O O . ILE B 1 102 ? -1.273 -26.453 5.008 1 98.75 102 ILE B O 1
ATOM 3526 N N . PRO B 1 103 ? -2.055 -28.062 6.383 1 98.5 103 PRO B N 1
ATOM 3527 C CA . PRO B 1 103 ? -2.738 -27.062 7.211 1 98.5 103 PRO B CA 1
ATOM 3528 C C . PRO B 1 103 ? -1.771 -26.062 7.855 1 98.5 103 PRO B C 1
ATOM 3530 O O . PRO B 1 103 ? -0.807 -26.484 8.508 1 98.5 103 PRO B O 1
ATOM 3533 N N . ALA B 1 104 ? -1.983 -24.781 7.582 1 98.5 104 ALA B N 1
ATOM 3534 C CA . ALA B 1 104 ? -1.082 -23.766 8.117 1 98.5 104 ALA B CA 1
ATOM 3535 C C . ALA B 1 104 ? -1.728 -22.375 8.07 1 98.5 104 ALA B C 1
ATOM 3537 O O . ALA B 1 104 ? -2.729 -22.172 7.379 1 98.5 104 ALA B O 1
ATOM 3538 N N . ASP B 1 105 ? -1.236 -21.5 8.891 1 98.19 105 ASP B N 1
ATOM 3539 C CA . ASP B 1 105 ? -1.595 -20.078 8.938 1 98.19 105 ASP B CA 1
ATOM 3540 C C . ASP B 1 105 ? -0.467 -19.219 8.391 1 98.19 105 ASP B C 1
ATOM 3542 O O . ASP B 1 105 ? 0.601 -19.109 9 1 98.19 105 ASP B O 1
ATOM 3546 N N . VAL B 1 106 ? -0.79 -18.531 7.293 1 98.19 106 VAL B N 1
ATOM 3547 C CA . VAL B 1 106 ? 0.265 -17.797 6.594 1 98.19 106 VAL B CA 1
ATOM 3548 C C . VAL B 1 106 ? 0.724 -16.609 7.438 1 98.19 106 VAL B C 1
ATOM 3550 O O . VAL B 1 106 ? 1.777 -16.031 7.18 1 98.19 106 VAL B O 1
ATOM 3553 N N . SER B 1 107 ? -0.096 -16.156 8.414 1 96.88 107 SER B N 1
ATOM 3554 C CA . SER B 1 107 ? 0.288 -15.031 9.266 1 96.88 107 SER B CA 1
ATOM 3555 C C . SER B 1 107 ? 1.353 -15.445 10.273 1 96.88 107 SER B C 1
ATOM 3557 O O . SER B 1 107 ? 1.938 -14.594 10.945 1 96.88 107 SER B O 1
ATOM 3559 N N . ILE B 1 108 ? 1.602 -16.734 10.453 1 97.75 108 ILE B N 1
ATOM 3560 C CA . ILE B 1 108 ? 2.6 -17.266 11.367 1 97.75 108 ILE B CA 1
ATOM 3561 C C . ILE B 1 108 ? 3.871 -17.625 10.602 1 97.75 108 ILE B C 1
ATOM 3563 O O . ILE B 1 108 ? 3.877 -18.547 9.789 1 97.75 108 ILE B O 1
ATOM 3567 N N . VAL B 1 109 ? 4.949 -16.984 10.891 1 96.94 109 VAL B N 1
ATOM 3568 C CA . VAL B 1 109 ? 6.199 -17.078 10.148 1 96.94 109 VAL B CA 1
ATOM 3569 C C . VAL B 1 109 ? 6.695 -18.531 10.156 1 96.94 109 VAL B C 1
ATOM 3571 O O . VAL B 1 109 ? 7.137 -19.047 9.125 1 96.94 109 VAL B O 1
ATOM 3574 N N . LYS B 1 110 ? 6.652 -19.188 11.273 1 97.75 110 LYS B N 1
ATOM 3575 C CA . LYS B 1 110 ? 7.117 -20.562 11.398 1 97.75 110 LYS B CA 1
ATOM 3576 C C . LYS B 1 110 ? 6.309 -21.5 10.5 1 97.75 110 LYS B C 1
ATOM 3578 O O . LYS B 1 110 ? 6.844 -22.469 9.969 1 97.75 110 LYS B O 1
ATOM 3583 N N . ASP B 1 111 ? 5.031 -21.25 10.367 1 98.62 111 ASP B N 1
ATOM 3584 C CA . ASP B 1 111 ? 4.188 -22.031 9.469 1 98.62 111 ASP B CA 1
ATOM 3585 C C . ASP B 1 111 ? 4.617 -21.859 8.016 1 98.62 111 ASP B C 1
ATOM 3587 O O . ASP B 1 111 ? 4.625 -22.828 7.246 1 98.62 111 ASP B O 1
ATOM 3591 N N . CYS B 1 112 ? 4.953 -20.625 7.656 1 98.56 112 CYS B N 1
ATOM 3592 C CA . CYS B 1 112 ? 5.395 -20.344 6.293 1 98.56 112 CYS B CA 1
ATOM 3593 C C . CYS B 1 112 ? 6.656 -21.141 5.957 1 98.56 112 CYS B C 1
ATOM 3595 O O . CYS B 1 112 ? 6.742 -21.75 4.895 1 98.56 112 CYS B O 1
ATOM 3597 N N . LYS B 1 113 ? 7.547 -21.078 6.895 1 98.44 113 LYS B N 1
ATOM 3598 C CA . LYS B 1 113 ? 8.758 -21.875 6.688 1 98.44 113 LYS B CA 1
ATOM 3599 C C . LYS B 1 113 ? 8.43 -23.359 6.594 1 98.44 113 LYS B C 1
ATOM 3601 O O . LYS B 1 113 ? 8.961 -24.062 5.734 1 98.44 113 LYS B O 1
ATOM 3606 N N . ARG B 1 114 ? 7.613 -23.797 7.465 1 98.69 114 ARG B N 1
ATOM 3607 C CA . ARG B 1 114 ? 7.273 -25.219 7.566 1 98.69 114 ARG B CA 1
ATOM 3608 C C . ARG B 1 114 ? 6.637 -25.719 6.273 1 98.69 114 ARG B C 1
ATOM 3610 O O . ARG B 1 114 ? 7.016 -26.766 5.758 1 98.69 114 ARG B O 1
ATOM 3617 N N . PHE B 1 115 ? 5.633 -25 5.711 1 98.69 115 PHE B N 1
ATOM 3618 C CA . PHE B 1 115 ? 4.953 -25.562 4.551 1 98.69 115 PHE B CA 1
ATOM 3619 C C . PHE B 1 115 ? 5.824 -25.453 3.307 1 98.69 115 PHE B C 1
ATOM 3621 O O . PHE B 1 115 ? 5.656 -26.219 2.357 1 98.69 115 PHE B O 1
ATOM 3628 N N . VAL B 1 116 ? 6.777 -24.484 3.238 1 98.88 116 VAL B N 1
ATOM 3629 C CA . VAL B 1 116 ? 7.746 -24.453 2.146 1 98.88 116 VAL B CA 1
ATOM 3630 C C . VAL B 1 116 ? 8.68 -25.656 2.258 1 98.88 116 VAL B C 1
ATOM 3632 O O . VAL B 1 116 ? 8.93 -26.344 1.271 1 98.88 116 VAL B O 1
ATOM 3635 N N . ASP B 1 117 ? 9.148 -25.906 3.5 1 98.81 117 ASP B N 1
ATOM 3636 C CA . ASP B 1 117 ? 10.039 -27.031 3.742 1 98.81 117 ASP B CA 1
ATOM 3637 C C . ASP B 1 117 ? 9.367 -28.359 3.396 1 98.81 117 ASP B C 1
ATOM 3639 O O . ASP B 1 117 ? 9.977 -29.234 2.773 1 98.81 117 ASP B O 1
ATOM 3643 N N . LEU B 1 118 ? 8.156 -28.531 3.811 1 98.88 118 LEU B N 1
ATOM 3644 C CA . LEU B 1 118 ? 7.422 -29.766 3.527 1 98.88 118 LEU B CA 1
ATOM 3645 C C . LEU B 1 118 ? 7.254 -29.969 2.023 1 98.88 118 LEU B C 1
ATOM 3647 O O . LEU B 1 118 ? 7.328 -31.094 1.529 1 98.88 118 LEU B O 1
ATOM 3651 N N . THR B 1 119 ? 6.973 -28.844 1.327 1 98.88 119 THR B N 1
ATOM 3652 C CA . THR B 1 119 ? 6.848 -28.891 -0.126 1 98.88 119 THR B CA 1
ATOM 3653 C C . THR B 1 119 ? 8.148 -29.359 -0.765 1 98.88 119 THR B C 1
ATOM 3655 O O . THR B 1 119 ? 8.141 -30.266 -1.612 1 98.88 119 THR B O 1
ATOM 3658 N N . ILE B 1 120 ? 9.258 -28.844 -0.335 1 98.81 120 ILE B N 1
ATOM 3659 C CA . ILE B 1 120 ? 10.562 -29.172 -0.884 1 98.81 120 ILE B CA 1
ATOM 3660 C C . ILE B 1 120 ? 10.93 -30.609 -0.517 1 98.81 120 ILE B C 1
ATOM 3662 O O . ILE B 1 120 ? 11.445 -31.359 -1.348 1 98.81 120 ILE B O 1
ATOM 3666 N N . ASN B 1 121 ? 10.711 -30.938 0.726 1 98.69 121 ASN B N 1
ATOM 3667 C CA . ASN B 1 121 ? 11.031 -32.281 1.18 1 98.69 121 ASN B CA 1
ATOM 3668 C C . ASN B 1 121 ? 10.25 -33.344 0.396 1 98.69 121 ASN B C 1
ATOM 3670 O O . ASN B 1 121 ? 10.773 -34.406 0.109 1 98.69 121 ASN B O 1
ATOM 3674 N N . HIS B 1 122 ? 9.039 -33.062 0.039 1 98.81 122 HIS B N 1
ATOM 3675 C CA . HIS B 1 122 ? 8.188 -34.031 -0.639 1 98.81 122 HIS B CA 1
ATOM 3676 C C . HIS B 1 122 ? 8.492 -34.094 -2.131 1 98.81 122 HIS B C 1
ATOM 3678 O O . HIS B 1 122 ? 8.57 -35.188 -2.709 1 98.81 122 HIS B O 1
ATOM 3684 N N . PHE B 1 123 ? 8.641 -32.938 -2.756 1 98.75 123 PHE B N 1
ATOM 3685 C CA . PHE B 1 123 ? 8.695 -32.906 -4.215 1 98.75 123 PHE B CA 1
ATOM 3686 C C . PHE B 1 123 ? 10.125 -32.688 -4.695 1 98.75 123 PHE B C 1
ATOM 3688 O O . PHE B 1 123 ? 10.422 -32.906 -5.871 1 98.75 123 PHE B O 1
ATOM 3695 N N . GLY B 1 124 ? 11 -32.094 -3.875 1 98.44 124 GLY B N 1
ATOM 3696 C CA . GLY B 1 124 ? 12.391 -31.844 -4.219 1 98.44 124 GLY B CA 1
ATOM 3697 C C . GLY B 1 124 ? 12.602 -30.531 -4.957 1 98.44 124 GLY B C 1
ATOM 3698 O O . GLY B 1 124 ? 13.734 -30.172 -5.297 1 98.44 124 GLY B O 1
ATOM 3699 N N . ARG B 1 125 ? 11.5 -29.859 -5.266 1 98.25 125 ARG B N 1
ATOM 3700 C CA . ARG B 1 125 ? 11.594 -28.609 -6.02 1 98.25 125 ARG B CA 1
ATOM 3701 C C . ARG B 1 125 ? 10.352 -27.75 -5.812 1 98.25 125 ARG B C 1
ATOM 3703 O O . ARG B 1 125 ? 9.359 -28.203 -5.254 1 98.25 125 ARG B O 1
ATOM 3710 N N . LEU B 1 126 ? 10.422 -26.484 -6.246 1 98.81 126 LEU B N 1
ATOM 3711 C CA . LEU B 1 126 ? 9.32 -25.531 -6.277 1 98.81 126 LEU B CA 1
ATOM 3712 C C . LEU B 1 126 ? 9.406 -24.656 -7.523 1 98.81 126 LEU B C 1
ATOM 3714 O O . LEU B 1 126 ? 10.375 -23.922 -7.711 1 98.81 126 LEU B O 1
ATOM 3718 N N . ASP B 1 127 ? 8.359 -24.719 -8.32 1 98.88 127 ASP B N 1
ATOM 3719 C CA . ASP B 1 127 ? 8.391 -24.031 -9.602 1 98.88 127 ASP B CA 1
ATOM 3720 C C . ASP B 1 127 ? 7.551 -22.75 -9.555 1 98.88 127 ASP B C 1
ATOM 3722 O O . ASP B 1 127 ? 7.934 -21.734 -10.117 1 98.88 127 ASP B O 1
ATOM 3726 N N . HIS B 1 128 ? 6.359 -22.828 -8.961 1 98.94 128 HIS B N 1
ATOM 3727 C CA . HIS B 1 128 ? 5.492 -21.672 -8.805 1 98.94 128 HIS B CA 1
ATOM 3728 C C . HIS B 1 128 ? 5.059 -21.5 -7.352 1 98.94 128 HIS B C 1
ATOM 3730 O O . HIS B 1 128 ? 4.715 -22.469 -6.68 1 98.94 128 HIS B O 1
ATOM 3736 N N . LEU B 1 129 ? 5.137 -20.297 -6.871 1 98.94 129 LEU B N 1
ATOM 3737 C CA . LEU B 1 129 ? 4.496 -19.891 -5.629 1 98.94 129 LEU B CA 1
ATOM 3738 C C . LEU B 1 129 ? 3.291 -19 -5.906 1 98.94 129 LEU B C 1
ATOM 3740 O O . LEU B 1 129 ? 3.422 -17.953 -6.539 1 98.94 129 LEU B O 1
ATOM 3744 N N . VAL B 1 130 ? 2.141 -19.453 -5.523 1 98.94 130 VAL B N 1
ATOM 3745 C CA . VAL B 1 130 ? 0.931 -18.641 -5.648 1 98.94 130 VAL B CA 1
ATOM 3746 C C . VAL B 1 130 ? 0.522 -18.109 -4.277 1 98.94 130 VAL B C 1
ATOM 3748 O O . VAL B 1 130 ? -0.01 -18.844 -3.449 1 98.94 130 VAL B O 1
ATOM 3751 N N . ASN B 1 131 ? 0.795 -16.875 -4.066 1 98.81 131 ASN B N 1
ATOM 3752 C CA . ASN B 1 131 ? 0.316 -16.188 -2.871 1 98.81 131 ASN B CA 1
ATOM 3753 C C . ASN B 1 131 ? -1.125 -15.719 -3.037 1 98.81 131 ASN B C 1
ATOM 3755 O O . ASN B 1 131 ? -1.37 -14.641 -3.588 1 98.81 131 ASN B O 1
ATOM 3759 N N . ASN B 1 132 ? -2.064 -16.453 -2.459 1 98.5 132 ASN B N 1
ATOM 3760 C CA . ASN B 1 132 ? -3.482 -16.203 -2.691 1 98.5 132 ASN B CA 1
ATOM 3761 C C . ASN B 1 132 ? -4.238 -16 -1.38 1 98.5 132 ASN B C 1
ATOM 3763 O O . ASN B 1 132 ? -5.328 -15.43 -1.367 1 98.5 132 ASN B O 1
ATOM 3767 N N . ALA B 1 133 ? -3.674 -16.469 -0.252 1 96.94 133 ALA B N 1
ATOM 3768 C CA . ALA B 1 133 ? -4.355 -16.344 1.033 1 96.94 133 ALA B CA 1
ATOM 3769 C C . ALA B 1 133 ? -4.695 -14.883 1.335 1 96.94 133 ALA B C 1
ATOM 3771 O O . ALA B 1 133 ? -3.883 -13.984 1.089 1 96.94 133 ALA B O 1
ATOM 3772 N N . GLY B 1 134 ? -5.895 -14.648 1.802 1 94.38 134 GLY B N 1
ATOM 3773 C CA . GLY B 1 134 ? -6.301 -13.289 2.117 1 94.38 134 GLY B CA 1
ATOM 3774 C C . GLY B 1 134 ? -7.637 -13.211 2.828 1 94.38 134 GLY B C 1
ATOM 3775 O O . GLY B 1 134 ? -8.422 -14.164 2.791 1 94.38 134 GLY B O 1
ATOM 3776 N N . VAL B 1 135 ? -7.879 -12.156 3.498 1 93.06 135 VAL B N 1
ATOM 3777 C CA . VAL B 1 135 ? -9.141 -11.859 4.164 1 93.06 135 VAL B CA 1
ATOM 3778 C C . VAL B 1 135 ? -9.594 -10.438 3.826 1 93.06 135 VAL B C 1
ATOM 3780 O O . VAL B 1 135 ? -8.773 -9.594 3.461 1 93.06 135 VAL B O 1
ATOM 3783 N N . VAL B 1 136 ? -10.836 -10.242 3.955 1 91.88 136 VAL B N 1
ATOM 3784 C CA . VAL B 1 136 ? -11.406 -8.945 3.635 1 91.88 136 VAL B CA 1
ATOM 3785 C C . VAL B 1 136 ? -12.156 -8.398 4.848 1 91.88 136 VAL B C 1
ATOM 3787 O O . VAL B 1 136 ? -13.273 -8.836 5.145 1 91.88 136 VAL B O 1
ATOM 3790 N N . PRO B 1 137 ? -11.625 -7.492 5.508 1 89.69 137 PRO B N 1
ATOM 3791 C CA . PRO B 1 137 ? -12.414 -6.781 6.52 1 89.69 137 PRO B CA 1
ATOM 3792 C C . PRO B 1 137 ? -13.375 -5.77 5.906 1 89.69 137 PRO B C 1
ATOM 3794 O O . PRO B 1 137 ? -13.023 -5.066 4.957 1 89.69 137 PRO B O 1
ATOM 3797 N N . ILE B 1 138 ? -14.531 -5.684 6.438 1 87.12 138 ILE B N 1
ATOM 3798 C CA . ILE B 1 138 ? -15.508 -4.719 5.953 1 87.12 138 ILE B CA 1
ATOM 3799 C C . ILE B 1 138 ? -16.031 -3.885 7.117 1 87.12 138 ILE B C 1
ATOM 3801 O O . ILE B 1 138 ? -16.281 -4.41 8.203 1 87.12 138 ILE B O 1
ATOM 3805 N N . GLY B 1 139 ? -16.141 -2.645 6.906 1 85.88 139 GLY B N 1
ATOM 3806 C CA . GLY B 1 139 ? -16.703 -1.717 7.875 1 85.88 139 GLY B CA 1
ATOM 3807 C C . GLY B 1 139 ? -16.281 -0.278 7.629 1 85.88 139 GLY B C 1
ATOM 3808 O O . GLY B 1 139 ? -15.234 -0.021 7.039 1 85.88 139 GLY B O 1
ATOM 3809 N N . LEU B 1 140 ? -17.156 0.601 8.039 1 86.94 140 LEU B N 1
ATOM 3810 C CA . LEU B 1 140 ? -16.766 2.006 8.016 1 86.94 140 LEU B CA 1
ATOM 3811 C C . LEU B 1 140 ? -15.758 2.311 9.109 1 86.94 140 LEU B C 1
ATOM 3813 O O . LEU B 1 140 ? -15.898 1.839 10.242 1 86.94 140 LEU B O 1
ATOM 3817 N N . PHE B 1 141 ? -14.805 3.098 8.789 1 89.69 141 PHE B N 1
ATOM 3818 C CA . PHE B 1 141 ? -13.695 3.381 9.688 1 89.69 141 PHE B CA 1
ATOM 3819 C C . PHE B 1 141 ? -14.203 3.982 10.992 1 89.69 141 PHE B C 1
ATOM 3821 O O . PHE B 1 141 ? -13.844 3.518 12.078 1 89.69 141 PHE B O 1
ATOM 3828 N N . GLU B 1 142 ? -15.117 4.848 10.891 1 86.75 142 GLU B N 1
ATOM 3829 C CA . GLU B 1 142 ? -15.602 5.582 12.055 1 86.75 142 GLU B CA 1
ATOM 3830 C C . GLU B 1 142 ? -16.5 4.711 12.922 1 86.75 142 GLU B C 1
ATOM 3832 O O . GLU B 1 142 ? -16.75 5.023 14.094 1 86.75 142 GLU B O 1
ATOM 3837 N N . HIS B 1 143 ? -16.984 3.65 12.32 1 84.38 143 HIS B N 1
ATOM 3838 C CA . HIS B 1 143 ? -17.938 2.83 13.047 1 84.38 143 HIS B CA 1
ATOM 3839 C C . HIS B 1 143 ? -17.281 1.586 13.625 1 84.38 143 HIS B C 1
ATOM 3841 O O . HIS B 1 143 ? -17.938 0.761 14.258 1 84.38 143 HIS B O 1
ATOM 3847 N N . THR B 1 144 ? -16.062 1.569 13.406 1 86.19 144 THR B N 1
ATOM 3848 C CA . THR B 1 144 ? -15.312 0.469 14 1 86.19 144 THR B CA 1
ATOM 3849 C C . THR B 1 144 ? -15.172 0.663 15.508 1 86.19 144 THR B C 1
ATOM 3851 O O . THR B 1 144 ? -14.922 1.776 15.969 1 86.19 144 THR B O 1
ATOM 3854 N N . THR B 1 145 ? -15.406 -0.351 16.266 1 84 145 THR B N 1
ATOM 3855 C CA . THR B 1 145 ? -15.336 -0.245 17.719 1 84 145 THR B CA 1
ATOM 3856 C C . THR B 1 145 ? -13.891 -0.361 18.188 1 84 145 THR B C 1
ATOM 3858 O O . THR B 1 145 ? -13.484 0.333 19.125 1 84 145 THR B O 1
ATOM 3861 N N . ASP B 1 146 ? -13.219 -1.307 17.547 1 90.94 146 ASP B N 1
ATOM 3862 C CA . ASP B 1 146 ? -11.812 -1.557 17.875 1 90.94 146 ASP B CA 1
ATOM 3863 C C . ASP B 1 146 ? -10.984 -1.749 16.609 1 90.94 146 ASP B C 1
ATOM 3865 O O . ASP B 1 146 ? -11 -2.822 16 1 90.94 146 ASP B O 1
ATOM 3869 N N . THR B 1 147 ? -10.18 -0.813 16.328 1 88.38 147 THR B N 1
ATOM 3870 C CA . THR B 1 147 ? -9.414 -0.818 15.094 1 88.38 147 THR B CA 1
ATOM 3871 C C . THR B 1 147 ? -8.391 -1.952 15.094 1 88.38 147 THR B C 1
ATOM 3873 O O . THR B 1 147 ? -7.949 -2.4 14.031 1 88.38 147 THR B O 1
ATOM 3876 N N . THR B 1 148 ? -7.969 -2.377 16.266 1 91.62 148 THR B N 1
ATOM 3877 C CA . THR B 1 148 ? -6.965 -3.432 16.359 1 91.62 148 THR B CA 1
ATOM 3878 C C . THR B 1 148 ? -7.512 -4.75 15.82 1 91.62 148 THR B C 1
ATOM 3880 O O . THR B 1 148 ? -6.75 -5.664 15.516 1 91.62 148 THR B O 1
ATOM 3883 N N . ASN B 1 149 ? -8.844 -4.797 15.711 1 90.56 149 ASN B N 1
ATOM 3884 C CA . ASN B 1 149 ? -9.484 -5.992 15.164 1 90.56 149 ASN B CA 1
ATOM 3885 C C . ASN B 1 149 ? -9.148 -6.188 13.688 1 90.56 149 ASN B C 1
ATOM 3887 O O . ASN B 1 149 ? -9.352 -7.273 13.141 1 90.56 149 ASN B O 1
ATOM 3891 N N . PHE B 1 150 ? -8.586 -5.199 13.086 1 90.62 150 PHE B N 1
ATOM 3892 C CA . PHE B 1 150 ? -8.328 -5.277 11.656 1 90.62 150 PHE B CA 1
ATOM 3893 C C . PHE B 1 150 ? -6.852 -5.566 11.391 1 90.62 150 PHE B C 1
ATOM 3895 O O . PHE B 1 150 ? -6.453 -5.777 10.242 1 90.62 150 PHE B O 1
ATOM 3902 N N . ALA B 1 151 ? -6.062 -5.629 12.43 1 90.19 151 ALA B N 1
ATOM 3903 C CA . ALA B 1 151 ? -4.625 -5.855 12.289 1 90.19 151 ALA B CA 1
ATOM 3904 C C . ALA B 1 151 ? -4.348 -7.168 11.562 1 90.19 151 ALA B C 1
ATOM 3906 O O . ALA B 1 151 ? -3.416 -7.254 10.758 1 90.19 151 ALA B O 1
ATOM 3907 N N . PRO B 1 152 ? -5.176 -8.195 11.742 1 92.44 152 PRO B N 1
ATOM 3908 C CA . PRO B 1 152 ? -4.922 -9.469 11.062 1 92.44 152 PRO B CA 1
ATOM 3909 C C . PRO B 1 152 ? -4.949 -9.344 9.539 1 92.44 152 PRO B C 1
ATOM 3911 O O . PRO B 1 152 ? -4.383 -10.188 8.844 1 92.44 152 PRO B O 1
ATOM 3914 N N . THR B 1 153 ? -5.652 -8.328 9.062 1 94.94 153 THR B N 1
ATOM 3915 C CA . THR B 1 153 ? -5.723 -8.133 7.617 1 94.94 153 THR B CA 1
ATOM 3916 C C . THR B 1 153 ? -4.328 -7.973 7.027 1 94.94 153 THR B C 1
ATOM 3918 O O . THR B 1 153 ? -3.99 -8.617 6.031 1 94.94 153 THR B O 1
ATOM 3921 N N . MET B 1 154 ? -3.475 -7.133 7.664 1 96.88 154 MET B N 1
ATOM 3922 C CA . MET B 1 154 ? -2.109 -6.922 7.195 1 96.88 154 MET B CA 1
ATOM 3923 C C . MET B 1 154 ? -1.253 -8.164 7.438 1 96.88 154 MET B C 1
ATOM 3925 O O . MET B 1 154 ? -0.395 -8.5 6.621 1 96.88 154 MET B O 1
ATOM 3929 N N . ASP B 1 155 ? -1.488 -8.844 8.562 1 96.5 155 ASP B N 1
ATOM 3930 C CA . ASP B 1 155 ? -0.739 -10.047 8.914 1 96.5 155 ASP B CA 1
ATOM 3931 C C . ASP B 1 155 ? -0.934 -11.141 7.867 1 96.5 155 ASP B C 1
ATOM 3933 O O . ASP B 1 155 ? 0.03 -11.789 7.445 1 96.5 155 ASP B O 1
ATOM 3937 N N . ILE B 1 156 ? -2.135 -11.273 7.441 1 97 156 ILE B N 1
ATOM 3938 C CA . ILE B 1 156 ? -2.482 -12.367 6.539 1 97 156 ILE B CA 1
ATOM 3939 C C . ILE B 1 156 ? -2.195 -11.953 5.098 1 97 156 ILE B C 1
ATOM 3941 O O . ILE B 1 156 ? -1.438 -12.625 4.391 1 97 156 ILE B O 1
ATOM 3945 N N . ASN B 1 157 ? -2.76 -10.828 4.672 1 98.06 157 ASN B N 1
ATOM 3946 C CA . ASN B 1 157 ? -2.697 -10.43 3.268 1 98.06 157 ASN B CA 1
ATOM 3947 C C . ASN B 1 157 ? -1.286 -10.016 2.865 1 98.06 157 ASN B C 1
ATOM 3949 O O . ASN B 1 157 ? -0.805 -10.391 1.796 1 98.06 157 ASN B O 1
ATOM 3953 N N . PHE B 1 158 ? -0.632 -9.273 3.723 1 98.31 158 PHE B N 1
ATOM 3954 C CA . PHE B 1 158 ? 0.654 -8.695 3.348 1 98.31 158 PHE B CA 1
ATOM 3955 C C . PHE B 1 158 ? 1.804 -9.555 3.861 1 98.31 158 PHE B C 1
ATOM 3957 O O . PHE B 1 158 ? 2.584 -10.094 3.074 1 98.31 158 PHE B O 1
ATOM 3964 N N . TRP B 1 159 ? 1.896 -9.695 5.199 1 98 159 TRP B N 1
ATOM 3965 C CA . TRP B 1 159 ? 3.031 -10.406 5.781 1 98 159 TRP B CA 1
ATOM 3966 C C . TRP B 1 159 ? 3.012 -11.883 5.391 1 98 159 TRP B C 1
ATOM 3968 O O . TRP B 1 159 ? 4.062 -12.484 5.164 1 98 159 TRP B O 1
ATOM 3978 N N . GLY B 1 160 ? 1.824 -12.469 5.352 1 98.25 160 GLY B N 1
ATOM 3979 C CA . GLY B 1 160 ? 1.719 -13.836 4.875 1 98.25 160 GLY B CA 1
ATOM 3980 C C . GLY B 1 160 ? 2.34 -14.047 3.504 1 98.25 160 GLY B C 1
ATOM 3981 O O . GLY B 1 160 ? 3.051 -15.023 3.279 1 98.25 160 GLY B O 1
ATOM 3982 N N . SER B 1 161 ? 2.086 -13.117 2.582 1 98.25 161 SER B N 1
ATOM 3983 C CA . SER B 1 161 ? 2.676 -13.172 1.248 1 98.25 161 SER B CA 1
ATOM 3984 C C . SER B 1 161 ? 4.188 -12.969 1.302 1 98.25 161 SER B C 1
ATOM 3986 O O . SER B 1 161 ? 4.938 -13.656 0.609 1 98.25 161 SER B O 1
ATOM 3988 N N . ALA B 1 162 ? 4.633 -12.047 2.139 1 97.75 162 ALA B N 1
ATOM 3989 C CA . ALA B 1 162 ? 6.055 -11.719 2.248 1 97.75 162 ALA B CA 1
ATOM 3990 C C . ALA B 1 162 ? 6.844 -12.891 2.822 1 97.75 162 ALA B C 1
ATOM 3992 O O . ALA B 1 162 ? 7.883 -13.273 2.281 1 97.75 162 ALA B O 1
ATOM 3993 N N . TYR B 1 163 ? 6.355 -13.477 3.926 1 97.81 163 TYR B N 1
ATOM 3994 C CA . TYR B 1 163 ? 7.051 -14.578 4.582 1 97.81 163 TYR B CA 1
ATOM 3995 C C . TYR B 1 163 ? 7.16 -15.781 3.658 1 97.81 163 TYR B C 1
ATOM 3997 O O . TYR B 1 163 ? 8.242 -16.359 3.504 1 97.81 163 TYR B O 1
ATOM 4005 N N . CYS B 1 164 ? 6.012 -16.094 3.033 1 98.19 164 CYS B N 1
ATOM 4006 C CA . CYS B 1 164 ? 6 -17.203 2.1 1 98.19 164 CYS B CA 1
ATOM 4007 C C . CYS B 1 164 ? 7.02 -17 0.985 1 98.19 164 CYS B C 1
ATOM 4009 O O . CYS B 1 164 ? 7.746 -17.922 0.623 1 98.19 164 CYS B O 1
ATOM 4011 N N . THR B 1 165 ? 7.027 -15.875 0.498 1 98.38 165 THR B N 1
ATOM 4012 C CA . THR B 1 165 ? 7.938 -15.516 -0.588 1 98.38 165 THR B CA 1
ATOM 4013 C C . THR B 1 165 ? 9.391 -15.648 -0.142 1 98.38 165 THR B C 1
ATOM 4015 O O . THR B 1 165 ? 10.211 -16.219 -0.855 1 98.38 165 THR B O 1
ATOM 4018 N N . TYR B 1 166 ? 9.695 -15.148 1.037 1 97.5 166 TYR B N 1
ATOM 4019 C CA . TYR B 1 166 ? 11.055 -15.156 1.565 1 97.5 166 TYR B CA 1
ATOM 4020 C C . TYR B 1 166 ? 11.617 -16.578 1.606 1 97.5 166 TYR B C 1
ATOM 4022 O O . TYR B 1 166 ? 12.703 -16.828 1.087 1 97.5 166 TYR B O 1
ATOM 4030 N N . PHE B 1 167 ? 10.891 -17.484 2.109 1 98.12 167 PHE B N 1
ATOM 4031 C CA . PHE B 1 167 ? 11.359 -18.859 2.299 1 98.12 167 PHE B CA 1
ATOM 4032 C C . PHE B 1 167 ? 11.383 -19.609 0.974 1 98.12 167 PHE B C 1
ATOM 4034 O O . PHE B 1 167 ? 12.078 -20.609 0.835 1 98.12 167 PHE B O 1
ATOM 4041 N N . SER B 1 168 ? 10.617 -19.141 -0.012 1 98.56 168 SER B N 1
ATOM 4042 C CA . SER B 1 168 ? 10.492 -19.828 -1.285 1 98.56 168 SER B CA 1
ATOM 4043 C C . SER B 1 168 ? 11.578 -19.391 -2.266 1 98.56 168 SER B C 1
ATOM 4045 O O . SER B 1 168 ? 11.93 -20.141 -3.188 1 98.56 168 SER B O 1
ATOM 4047 N N . ILE B 1 169 ? 12.125 -18.188 -2.107 1 97.75 169 ILE B N 1
ATOM 4048 C CA . ILE B 1 169 ? 13 -17.531 -3.074 1 97.75 169 ILE B CA 1
ATOM 4049 C C . ILE B 1 169 ? 14.18 -18.438 -3.406 1 97.75 169 ILE B C 1
ATOM 4051 O O . ILE B 1 169 ? 14.477 -18.688 -4.578 1 97.75 169 ILE B O 1
ATOM 4055 N N . PRO B 1 170 ? 14.852 -19.062 -2.361 1 96.88 170 PRO B N 1
ATOM 4056 C CA . PRO B 1 170 ? 16.016 -19.891 -2.715 1 96.88 170 PRO B CA 1
ATOM 4057 C C . PRO B 1 170 ? 15.648 -21.078 -3.596 1 96.88 170 PRO B C 1
ATOM 4059 O O . PRO B 1 170 ? 16.438 -21.469 -4.457 1 96.88 170 PRO B O 1
ATOM 4062 N N . HIS B 1 171 ? 14.531 -21.609 -3.461 1 98.19 171 HIS B N 1
ATOM 4063 C CA . HIS B 1 171 ? 14.094 -22.781 -4.215 1 98.19 171 HIS B CA 1
ATOM 4064 C C . HIS B 1 171 ? 13.586 -22.391 -5.598 1 98.19 171 HIS B C 1
ATOM 4066 O O . HIS B 1 171 ? 13.812 -23.109 -6.574 1 98.19 171 HIS B O 1
ATOM 4072 N N . LEU B 1 172 ? 12.891 -21.25 -5.68 1 98.38 172 LEU B N 1
ATOM 4073 C CA . LEU B 1 172 ? 12.398 -20.734 -6.957 1 98.38 172 LEU B CA 1
ATOM 4074 C C . LEU B 1 172 ? 13.555 -20.375 -7.879 1 98.38 172 LEU B C 1
ATOM 4076 O O . LEU B 1 172 ? 13.484 -20.594 -9.094 1 98.38 172 LEU B O 1
ATOM 4080 N N . ARG B 1 173 ? 14.531 -19.797 -7.289 1 96.12 173 ARG B N 1
ATOM 4081 C CA . ARG B 1 173 ? 15.688 -19.375 -8.07 1 96.12 173 ARG B CA 1
ATOM 4082 C C . ARG B 1 173 ? 16.344 -20.562 -8.766 1 96.12 173 ARG B C 1
ATOM 4084 O O . ARG B 1 173 ? 16.781 -20.438 -9.914 1 96.12 173 ARG B O 1
ATOM 4091 N N . LYS B 1 174 ? 16.391 -21.703 -8.109 1 96 174 LYS B N 1
ATOM 4092 C CA . LYS B 1 174 ? 17.016 -22.906 -8.648 1 96 174 LYS B CA 1
ATOM 4093 C C . LYS B 1 174 ? 16.281 -23.391 -9.891 1 96 174 LYS B C 1
ATOM 4095 O O . LYS B 1 174 ? 16.891 -24 -10.781 1 96 174 LYS B O 1
ATOM 4100 N N . CYS B 1 175 ? 15.016 -23.078 -9.977 1 95.19 175 CYS B N 1
ATOM 4101 C CA . CYS B 1 175 ? 14.172 -23.625 -11.031 1 95.19 175 CYS B CA 1
ATOM 4102 C C . CYS B 1 175 ? 13.75 -22.531 -12.008 1 95.19 175 CYS B C 1
ATOM 4104 O O . CYS B 1 175 ? 12.93 -22.766 -12.898 1 95.19 175 CYS B O 1
ATOM 4106 N N . LYS B 1 176 ? 14.352 -21.297 -11.805 1 95.25 176 LYS B N 1
ATOM 4107 C CA . LYS B 1 176 ? 13.852 -20.156 -12.562 1 95.25 176 LYS B CA 1
ATOM 4108 C C . LYS B 1 176 ? 12.328 -20.078 -12.5 1 95.25 176 LYS B C 1
ATOM 4110 O O . LYS B 1 176 ? 11.656 -19.984 -13.531 1 95.25 176 LYS B O 1
ATOM 4115 N N . GLY B 1 177 ? 11.875 -20.203 -11.266 1 98.12 177 GLY B N 1
ATOM 4116 C CA . GLY B 1 177 ? 10.445 -20.312 -11.008 1 98.12 177 GLY B CA 1
ATOM 4117 C C . GLY B 1 177 ? 9.727 -18.984 -11.055 1 98.12 177 GLY B C 1
ATOM 4118 O O . GLY B 1 177 ? 10.258 -18 -11.586 1 98.12 177 GLY B O 1
ATOM 4119 N N . LYS B 1 178 ? 8.406 -19.016 -10.688 1 98.62 178 LYS B N 1
ATOM 4120 C CA . LYS B 1 178 ? 7.551 -17.828 -10.781 1 98.62 178 LYS B CA 1
ATOM 4121 C C . LYS B 1 178 ? 6.766 -17.625 -9.484 1 98.62 178 LYS B C 1
ATOM 4123 O O . LYS B 1 178 ? 6.469 -18.578 -8.766 1 98.62 178 LYS B O 1
ATOM 4128 N N . ILE B 1 179 ? 6.551 -16.391 -9.219 1 98.81 179 ILE B N 1
ATOM 4129 C CA . ILE B 1 179 ? 5.656 -16 -8.133 1 98.81 179 ILE B CA 1
ATOM 4130 C C . ILE B 1 179 ? 4.395 -15.367 -8.711 1 98.81 179 ILE B C 1
ATOM 4132 O O . ILE B 1 179 ? 4.473 -14.477 -9.57 1 98.81 179 ILE B O 1
ATOM 4136 N N . ILE B 1 180 ? 3.262 -15.859 -8.398 1 98.94 180 ILE B N 1
ATOM 4137 C CA . ILE B 1 180 ? 1.967 -15.266 -8.703 1 98.94 180 ILE B CA 1
ATOM 4138 C C . ILE B 1 180 ? 1.38 -14.625 -7.449 1 98.94 180 ILE B C 1
ATOM 4140 O O . ILE B 1 180 ? 1.059 -15.32 -6.48 1 98.94 180 ILE B O 1
ATOM 4144 N N . ALA B 1 181 ? 1.311 -13.336 -7.43 1 98.69 181 ALA B N 1
ATOM 4145 C CA . ALA B 1 181 ? 0.76 -12.594 -6.297 1 98.69 181 ALA B CA 1
ATOM 4146 C C . ALA B 1 181 ? -0.686 -12.18 -6.562 1 98.69 181 ALA B C 1
ATOM 4148 O O . ALA B 1 181 ? -0.95 -11.328 -7.41 1 98.69 181 ALA B O 1
ATOM 4149 N N . ILE B 1 182 ? -1.586 -12.773 -5.812 1 98.62 182 ILE B N 1
ATOM 4150 C CA . ILE B 1 182 ? -2.992 -12.414 -5.949 1 98.62 182 ILE B CA 1
ATOM 4151 C C . ILE B 1 182 ? -3.299 -11.195 -5.078 1 98.62 182 ILE B C 1
ATOM 4153 O O . ILE B 1 182 ? -3.562 -11.336 -3.879 1 98.62 182 ILE B O 1
ATOM 4157 N N . ALA B 1 183 ? -3.275 -10.086 -5.703 1 98.06 183 ALA B N 1
ATOM 4158 C CA . ALA B 1 183 ? -3.674 -8.844 -5.043 1 98.06 183 ALA B CA 1
ATOM 4159 C C . ALA B 1 183 ? -5.16 -8.57 -5.246 1 98.06 183 ALA B C 1
ATOM 4161 O O . ALA B 1 183 ? -6.008 -9.398 -4.918 1 98.06 183 ALA B O 1
ATOM 4162 N N . SER B 1 184 ? -5.508 -7.336 -5.668 1 96.5 184 SER B N 1
ATOM 4163 C CA . SER B 1 184 ? -6.883 -6.926 -5.934 1 96.5 184 SER B CA 1
ATOM 4164 C C . SER B 1 184 ? -6.934 -5.574 -6.641 1 96.5 184 SER B C 1
ATOM 4166 O O . SER B 1 184 ? -6.062 -4.727 -6.43 1 96.5 184 SER B O 1
ATOM 4168 N N . ALA B 1 185 ? -7.961 -5.418 -7.449 1 95.44 185 ALA B N 1
ATOM 4169 C CA . ALA B 1 185 ? -8.211 -4.09 -8 1 95.44 185 ALA B CA 1
ATOM 4170 C C . ALA B 1 185 ? -8.484 -3.076 -6.895 1 95.44 185 ALA B C 1
ATOM 4172 O O . ALA B 1 185 ? -8.211 -1.885 -7.051 1 95.44 185 ALA B O 1
ATOM 4173 N N . ALA B 1 186 ? -8.891 -3.572 -5.77 1 93.31 186 ALA B N 1
ATOM 4174 C CA . ALA B 1 186 ? -9.133 -2.721 -4.609 1 93.31 186 ALA B CA 1
ATOM 4175 C C . ALA B 1 186 ? -7.836 -2.092 -4.105 1 93.31 186 ALA B C 1
ATOM 4177 O O . ALA B 1 186 ? -7.863 -1.118 -3.35 1 93.31 186 ALA B O 1
ATOM 4178 N N . GLY B 1 187 ? -6.719 -2.594 -4.516 1 95.19 187 GLY B N 1
ATOM 4179 C CA . GLY B 1 187 ? -5.438 -2.029 -4.133 1 95.19 187 GLY B CA 1
ATOM 4180 C C . GLY B 1 187 ? -5.164 -0.678 -4.77 1 95.19 187 GLY B C 1
ATOM 4181 O O . GLY B 1 187 ? -4.277 0.056 -4.324 1 95.19 187 GLY B O 1
ATOM 4182 N N . TRP B 1 188 ? -5.914 -0.42 -5.828 1 92.25 188 TRP B N 1
ATOM 4183 C CA . TRP B 1 188 ? -5.742 0.894 -6.441 1 92.25 188 TRP B CA 1
ATOM 4184 C C . TRP B 1 188 ? -7.09 1.58 -6.641 1 92.25 188 TRP B C 1
ATOM 4186 O O . TRP B 1 188 ? -7.145 2.766 -6.98 1 92.25 188 TRP B O 1
ATOM 4196 N N . LEU B 1 189 ? -8.164 0.947 -6.465 1 88.38 189 LEU B N 1
ATOM 4197 C CA . LEU B 1 189 ? -9.492 1.538 -6.531 1 88.38 189 LEU B CA 1
ATOM 4198 C C . LEU B 1 189 ? -10.039 1.814 -5.137 1 88.38 189 LEU B C 1
ATOM 4200 O O . LEU B 1 189 ? -10.234 0.888 -4.348 1 88.38 189 LEU B O 1
ATOM 4204 N N . PRO B 1 190 ? -10.25 3.029 -4.887 1 81.5 190 PRO B N 1
ATOM 4205 C CA . PRO B 1 190 ? -10.773 3.334 -3.557 1 81.5 190 PRO B CA 1
ATOM 4206 C C . PRO B 1 190 ? -12.242 2.943 -3.4 1 81.5 190 PRO B C 1
ATOM 4208 O O . PRO B 1 190 ? -13.117 3.551 -4.023 1 81.5 190 PRO B O 1
ATOM 4211 N N . ALA B 1 191 ? -12.555 1.857 -2.734 1 82.5 191 ALA B N 1
ATOM 4212 C CA . ALA B 1 191 ? -13.914 1.443 -2.389 1 82.5 191 ALA B CA 1
ATOM 4213 C C . ALA B 1 191 ? -14.172 1.608 -0.893 1 82.5 191 ALA B C 1
ATOM 4215 O O . ALA B 1 191 ? -13.383 1.144 -0.065 1 82.5 191 ALA B O 1
ATOM 4216 N N . PRO B 1 192 ? -15.242 2.264 -0.587 1 86.19 192 PRO B N 1
ATOM 4217 C CA . PRO B 1 192 ? -15.5 2.48 0.837 1 86.19 192 PRO B CA 1
ATOM 4218 C C . PRO B 1 192 ? -15.75 1.179 1.598 1 86.19 192 PRO B C 1
ATOM 4220 O O . PRO B 1 192 ? -15.992 0.137 0.983 1 86.19 192 PRO B O 1
ATOM 4223 N N . ARG B 1 193 ? -15.57 1.172 2.908 1 88.5 193 ARG B N 1
ATOM 4224 C CA . ARG B 1 193 ? -15.844 0.092 3.852 1 88.5 193 ARG B CA 1
ATOM 4225 C C . ARG B 1 193 ? -14.742 -0.964 3.807 1 88.5 193 ARG B C 1
ATOM 4227 O O . ARG B 1 193 ? -14.766 -1.925 4.578 1 88.5 193 ARG B O 1
ATOM 4234 N N . MET B 1 194 ? -13.82 -0.805 2.887 1 91.5 194 MET B N 1
ATOM 4235 C CA . MET B 1 194 ? -12.766 -1.798 2.738 1 91.5 194 MET B CA 1
ATOM 4236 C C . MET B 1 194 ? -11.391 -1.17 2.971 1 91.5 194 MET B C 1
ATOM 4238 O O . MET B 1 194 ? -10.406 -1.591 2.369 1 91.5 194 MET B O 1
ATOM 4242 N N . LEU B 1 195 ? -11.367 -0.267 3.783 1 93.75 195 LEU B N 1
ATOM 4243 C CA . LEU B 1 195 ? -10.195 0.585 3.975 1 93.75 195 LEU B CA 1
ATOM 4244 C C . LEU B 1 195 ? -8.945 -0.254 4.195 1 93.75 195 LEU B C 1
ATOM 4246 O O . LEU B 1 195 ? -7.957 -0.104 3.469 1 93.75 195 LEU B O 1
ATOM 4250 N N . PHE B 1 196 ? -8.977 -1.148 5.137 1 94.88 196 PHE B N 1
ATOM 4251 C CA . PHE B 1 196 ? -7.785 -1.895 5.516 1 94.88 196 PHE B CA 1
ATOM 4252 C C . PHE B 1 196 ? -7.477 -2.984 4.496 1 94.88 196 PHE B C 1
ATOM 4254 O O . PHE B 1 196 ? -6.312 -3.32 4.27 1 94.88 196 PHE B O 1
ATOM 4261 N N . TYR B 1 197 ? -8.484 -3.559 3.883 1 95.5 197 TYR B N 1
ATOM 4262 C CA . TYR B 1 197 ? -8.273 -4.488 2.777 1 95.5 197 TYR B CA 1
ATOM 4263 C C . TYR B 1 197 ? -7.547 -3.801 1.625 1 95.5 197 TYR B C 1
ATOM 4265 O O . TYR B 1 197 ? -6.535 -4.305 1.132 1 95.5 197 TYR B O 1
ATOM 4273 N N . ASN B 1 198 ? -8.117 -2.605 1.197 1 97.12 198 ASN B N 1
ATOM 4274 C CA . ASN B 1 198 ? -7.52 -1.839 0.109 1 97.12 198 ASN B CA 1
ATOM 4275 C C . ASN B 1 198 ? -6.059 -1.505 0.397 1 97.12 198 ASN B C 1
ATOM 4277 O O . ASN B 1 198 ? -5.195 -1.67 -0.469 1 97.12 198 ASN B O 1
ATOM 4281 N N . ALA B 1 199 ? -5.816 -1.079 1.598 1 97.62 199 ALA B N 1
ATOM 4282 C CA . ALA B 1 199 ? -4.457 -0.734 1.999 1 97.62 199 ALA B CA 1
ATOM 4283 C C . ALA B 1 199 ? -3.541 -1.953 1.942 1 97.62 199 ALA B C 1
ATOM 4285 O O . ALA B 1 199 ? -2.41 -1.866 1.461 1 97.62 199 ALA B O 1
ATOM 4286 N N . SER B 1 200 ? -3.986 -3.078 2.434 1 97.75 200 SER B N 1
ATOM 4287 C CA . SER B 1 200 ? -3.18 -4.297 2.443 1 97.75 200 SER B CA 1
ATOM 4288 C C . SER B 1 200 ? -2.832 -4.738 1.026 1 97.75 200 SER B C 1
ATOM 4290 O O . SER B 1 200 ? -1.705 -5.16 0.761 1 97.75 200 SER B O 1
ATOM 4292 N N . LYS B 1 201 ? -3.793 -4.648 0.136 1 98.31 201 LYS B N 1
ATOM 4293 C CA . LYS B 1 201 ? -3.564 -5.098 -1.234 1 98.31 201 LYS B CA 1
ATOM 4294 C C . LYS B 1 201 ? -2.699 -4.102 -2.002 1 98.31 201 LYS B C 1
ATOM 4296 O O . LYS B 1 201 ? -1.91 -4.492 -2.865 1 98.31 201 LYS B O 1
ATOM 4301 N N . ALA B 1 202 ? -2.836 -2.822 -1.645 1 97.94 202 ALA B N 1
ATOM 4302 C CA . ALA B 1 202 ? -1.887 -1.854 -2.186 1 97.94 202 ALA B CA 1
ATOM 4303 C C . ALA B 1 202 ? -0.459 -2.193 -1.768 1 97.94 202 ALA B C 1
ATOM 4305 O O . ALA B 1 202 ? 0.469 -2.109 -2.576 1 97.94 202 ALA B O 1
ATOM 4306 N N . ALA B 1 203 ? -0.307 -2.547 -0.544 1 98.19 203 ALA B N 1
ATOM 4307 C CA . ALA B 1 203 ? 1 -2.947 -0.029 1 98.19 203 ALA B CA 1
ATOM 4308 C C . ALA B 1 203 ? 1.525 -4.18 -0.763 1 98.19 203 ALA B C 1
ATOM 4310 O O . ALA B 1 203 ? 2.711 -4.25 -1.095 1 98.19 203 ALA B O 1
ATOM 4311 N N . VAL B 1 204 ? 0.673 -5.121 -1.038 1 98.44 204 VAL B N 1
ATOM 4312 C CA . VAL B 1 204 ? 1.055 -6.34 -1.743 1 98.44 204 VAL B CA 1
ATOM 4313 C C . VAL B 1 204 ? 1.528 -5.992 -3.154 1 98.44 204 VAL B C 1
ATOM 4315 O O . VAL B 1 204 ? 2.578 -6.465 -3.596 1 98.44 204 VAL B O 1
ATOM 4318 N N . ILE B 1 205 ? 0.768 -5.191 -3.861 1 97.94 205 ILE B N 1
ATOM 4319 C CA . ILE B 1 205 ? 1.139 -4.781 -5.211 1 97.94 205 ILE B CA 1
ATOM 4320 C C . ILE B 1 205 ? 2.531 -4.152 -5.195 1 97.94 205 ILE B C 1
ATOM 4322 O O . ILE B 1 205 ? 3.406 -4.551 -5.969 1 97.94 205 ILE B O 1
ATOM 4326 N N . THR B 1 206 ? 2.74 -3.24 -4.277 1 97.31 206 THR B N 1
ATOM 4327 C CA . THR B 1 206 ? 3.998 -2.506 -4.203 1 97.31 206 THR B CA 1
ATOM 4328 C C . THR B 1 206 ? 5.141 -3.436 -3.805 1 97.31 206 THR B C 1
ATOM 4330 O O . THR B 1 206 ? 6.258 -3.305 -4.309 1 97.31 206 THR B O 1
ATOM 4333 N N . LEU B 1 207 ? 4.883 -4.363 -2.914 1 97 207 LEU B N 1
ATOM 4334 C CA . LEU B 1 207 ? 5.883 -5.344 -2.51 1 97 207 LEU B CA 1
ATOM 4335 C C . LEU B 1 207 ? 6.441 -6.082 -3.723 1 97 207 LEU B C 1
ATOM 4337 O O . LEU B 1 207 ? 7.66 -6.152 -3.906 1 97 207 LEU B O 1
ATOM 4341 N N . TYR B 1 208 ? 5.633 -6.535 -4.539 1 97.19 208 TYR B N 1
ATOM 4342 C CA . TYR B 1 208 ? 6.066 -7.414 -5.621 1 97.19 208 TYR B CA 1
ATOM 4343 C C . TYR B 1 208 ? 6.59 -6.609 -6.801 1 97.19 208 TYR B C 1
ATOM 4345 O O . TYR B 1 208 ? 7.445 -7.082 -7.555 1 97.19 208 TYR B O 1
ATOM 4353 N N . GLU B 1 209 ? 6.074 -5.371 -6.98 1 95.62 209 GLU B N 1
ATOM 4354 C CA . GLU B 1 209 ? 6.711 -4.492 -7.957 1 95.62 209 GLU B CA 1
ATOM 4355 C C . GLU B 1 209 ? 8.172 -4.242 -7.605 1 95.62 209 GLU B C 1
ATOM 4357 O O . GLU B 1 209 ? 9.047 -4.285 -8.477 1 95.62 209 GLU B O 1
ATOM 4362 N N . ASN B 1 210 ? 8.391 -3.984 -6.332 1 94.56 210 ASN B N 1
ATOM 4363 C CA . ASN B 1 210 ? 9.758 -3.734 -5.879 1 94.56 210 ASN B CA 1
ATOM 4364 C C . ASN B 1 210 ? 10.609 -5.004 -5.926 1 94.56 210 ASN B C 1
ATOM 4366 O O . ASN B 1 210 ? 11.789 -4.953 -6.277 1 94.56 210 ASN B O 1
ATOM 4370 N N . LEU B 1 211 ? 9.992 -6.07 -5.578 1 95.12 211 LEU B N 1
ATOM 4371 C CA . LEU B 1 211 ? 10.719 -7.336 -5.578 1 95.12 211 LEU B CA 1
ATOM 4372 C C . LEU B 1 211 ? 11.164 -7.707 -6.988 1 95.12 211 LEU B C 1
ATOM 4374 O O . LEU B 1 211 ? 12.227 -8.297 -7.176 1 95.12 211 LEU B O 1
ATOM 4378 N N . ARG B 1 212 ? 10.344 -7.422 -7.973 1 93.75 212 ARG B N 1
ATOM 4379 C CA . ARG B 1 212 ? 10.711 -7.676 -9.359 1 93.75 212 ARG B CA 1
ATOM 4380 C C . ARG B 1 212 ? 12 -6.957 -9.727 1 93.75 212 ARG B C 1
ATOM 4382 O O . ARG B 1 212 ? 12.828 -7.496 -10.461 1 93.75 212 ARG B O 1
ATOM 4389 N N . THR B 1 213 ? 12.109 -5.746 -9.195 1 90.81 213 THR B N 1
ATOM 4390 C CA . THR B 1 213 ? 13.32 -4.977 -9.445 1 90.81 213 THR B CA 1
ATOM 4391 C C . THR B 1 213 ? 14.523 -5.633 -8.773 1 90.81 213 THR B C 1
ATOM 4393 O O . THR B 1 213 ? 15.617 -5.676 -9.344 1 90.81 213 THR B O 1
ATOM 4396 N N . GLU B 1 214 ? 14.344 -6.176 -7.648 1 91.25 214 GLU B N 1
ATOM 4397 C CA . GLU B 1 214 ? 15.445 -6.75 -6.883 1 91.25 214 GLU B CA 1
ATOM 4398 C C . GLU B 1 214 ? 15.867 -8.109 -7.445 1 91.25 214 GLU B C 1
ATOM 4400 O O . GLU B 1 214 ? 17.047 -8.422 -7.496 1 91.25 214 GLU B O 1
ATOM 4405 N N . LEU B 1 215 ? 14.844 -8.891 -7.879 1 91.69 215 LEU B N 1
ATOM 4406 C CA . LEU B 1 215 ? 15.133 -10.266 -8.297 1 91.69 215 LEU B CA 1
ATOM 4407 C C . LEU B 1 215 ? 15.5 -10.32 -9.773 1 91.69 215 LEU B C 1
ATOM 4409 O O . LEU B 1 215 ? 16.094 -11.297 -10.234 1 91.69 215 LEU B O 1
ATOM 4413 N N . GLY B 1 216 ? 15.109 -9.32 -10.523 1 87.31 216 GLY B N 1
ATOM 4414 C CA . GLY B 1 216 ? 15.391 -9.312 -11.953 1 87.31 216 GLY B CA 1
ATOM 4415 C C . GLY B 1 216 ? 14.734 -10.461 -12.695 1 87.31 216 GLY B C 1
ATOM 4416 O O . GLY B 1 216 ? 13.539 -10.711 -12.531 1 87.31 216 GLY B O 1
ATOM 4417 N N . ARG B 1 217 ? 15.523 -11.141 -13.492 1 86 217 ARG B N 1
ATOM 4418 C CA . ARG B 1 217 ? 14.969 -12.172 -14.367 1 86 217 ARG B CA 1
ATOM 4419 C C . ARG B 1 217 ? 15.133 -13.555 -13.75 1 86 217 ARG B C 1
ATOM 4421 O O . ARG B 1 217 ? 14.781 -14.562 -14.375 1 86 217 ARG B O 1
ATOM 4428 N N . ASP B 1 218 ? 15.562 -13.594 -12.562 1 90.81 218 ASP B N 1
ATOM 4429 C CA . ASP B 1 218 ? 15.805 -14.875 -11.898 1 90.81 218 ASP B CA 1
ATOM 4430 C C . ASP B 1 218 ? 14.484 -15.578 -11.562 1 90.81 218 ASP B C 1
ATOM 4432 O O . ASP B 1 218 ? 14.398 -16.797 -11.641 1 90.81 218 ASP B O 1
ATOM 4436 N N . ILE B 1 219 ? 13.586 -14.883 -11.156 1 96.62 219 ILE B N 1
ATOM 4437 C CA . ILE B 1 219 ? 12.258 -15.344 -10.781 1 96.62 219 ILE B CA 1
ATOM 4438 C C . ILE B 1 219 ? 11.195 -14.453 -11.43 1 96.62 219 ILE B C 1
ATOM 4440 O O . ILE B 1 219 ? 11.25 -13.227 -11.297 1 96.62 219 ILE B O 1
ATOM 4444 N N . GLY B 1 220 ? 10.312 -15.062 -12.234 1 97.38 220 GLY B N 1
ATOM 4445 C CA . GLY B 1 220 ? 9.211 -14.297 -12.789 1 97.38 220 GLY B CA 1
ATOM 4446 C C . GLY B 1 220 ? 8.156 -13.922 -11.766 1 97.38 220 GLY B C 1
ATOM 4447 O O . GLY B 1 220 ? 7.832 -14.727 -10.891 1 97.38 220 GLY B O 1
ATOM 4448 N N . ILE B 1 221 ? 7.68 -12.711 -11.836 1 97.94 221 ILE B N 1
ATOM 4449 C CA . ILE B 1 221 ? 6.645 -12.281 -10.906 1 97.94 221 ILE B CA 1
ATOM 4450 C C . ILE B 1 221 ? 5.445 -11.734 -11.688 1 97.94 221 ILE B C 1
ATOM 4452 O O . ILE B 1 221 ? 5.586 -10.797 -12.469 1 97.94 221 ILE B O 1
ATOM 4456 N N . THR B 1 222 ? 4.289 -12.344 -11.508 1 98.56 222 THR B N 1
ATOM 4457 C CA . THR B 1 222 ? 3.02 -11.867 -12.047 1 98.56 222 THR B CA 1
ATOM 4458 C C . THR B 1 222 ? 2.127 -11.32 -10.938 1 98.56 222 THR B C 1
ATOM 4460 O O . THR B 1 222 ? 1.794 -12.039 -9.992 1 98.56 222 THR B O 1
ATOM 4463 N N . ILE B 1 223 ? 1.815 -10.07 -11.016 1 98.38 223 ILE B N 1
ATOM 4464 C CA . ILE B 1 223 ? 0.9 -9.438 -10.078 1 98.38 223 ILE B CA 1
ATOM 4465 C C . ILE B 1 223 ? -0.518 -9.453 -10.641 1 98.38 223 ILE B C 1
ATOM 4467 O O . ILE B 1 223 ? -0.776 -8.867 -11.695 1 98.38 223 ILE B O 1
ATOM 4471 N N . VAL B 1 224 ? -1.408 -10.102 -9.953 1 98.75 224 VAL B N 1
ATOM 4472 C CA . VAL B 1 224 ? -2.789 -10.242 -10.406 1 98.75 224 VAL B CA 1
ATOM 4473 C C . VAL B 1 224 ? -3.693 -9.32 -9.594 1 98.75 224 VAL B C 1
ATOM 4475 O O . VAL B 1 224 ? -3.65 -9.32 -8.359 1 98.75 224 VAL B O 1
ATOM 4478 N N . THR B 1 225 ? -4.441 -8.523 -10.258 1 98 225 THR B N 1
ATOM 4479 C CA . THR B 1 225 ? -5.43 -7.66 -9.617 1 98 225 THR B CA 1
ATOM 4480 C C . THR B 1 225 ? -6.84 -8.008 -10.094 1 98 225 THR B C 1
ATOM 4482 O O . THR B 1 225 ? -7.352 -7.387 -11.031 1 98 225 THR B O 1
ATOM 4485 N N . PRO B 1 226 ? -7.48 -8.906 -9.375 1 96.81 226 PRO B N 1
ATOM 4486 C CA . PRO B 1 226 ? -8.844 -9.289 -9.734 1 96.81 226 PRO B CA 1
ATOM 4487 C C . PRO B 1 226 ? -9.875 -8.219 -9.375 1 96.81 226 PRO B C 1
ATOM 4489 O O . PRO B 1 226 ? -9.734 -7.539 -8.352 1 96.81 226 PRO B O 1
ATOM 4492 N N . GLY B 1 227 ? -10.82 -8.086 -10.258 1 93.56 227 GLY B N 1
ATOM 4493 C CA . GLY B 1 227 ? -12.047 -7.426 -9.852 1 93.56 227 GLY B CA 1
ATOM 4494 C C . GLY B 1 227 ? -12.93 -8.297 -8.977 1 93.56 227 GLY B C 1
ATOM 4495 O O . GLY B 1 227 ? -12.438 -9 -8.094 1 93.56 227 GLY B O 1
ATOM 4496 N N . LEU B 1 228 ? -14.203 -8.203 -9.156 1 90.12 228 LEU B N 1
ATOM 4497 C CA . LEU B 1 228 ? -15.109 -9.07 -8.406 1 90.12 228 LEU B CA 1
ATOM 4498 C C . LEU B 1 228 ? -15.172 -10.461 -9.031 1 90.12 228 LEU B C 1
ATOM 4500 O O . LEU B 1 228 ? -15.609 -10.609 -10.172 1 90.12 228 LEU B O 1
ATOM 4504 N N . VAL B 1 229 ? -14.625 -11.383 -8.289 1 91.44 229 VAL B N 1
ATOM 4505 C CA . VAL B 1 229 ? -14.609 -12.773 -8.727 1 91.44 229 VAL B CA 1
ATOM 4506 C C . VAL B 1 229 ? -15.414 -13.633 -7.75 1 91.44 229 VAL B C 1
ATOM 4508 O O . VAL B 1 229 ? -15.375 -13.414 -6.539 1 91.44 229 VAL B O 1
ATOM 4511 N N . GLU B 1 230 ? -16.016 -14.562 -8.305 1 88.19 230 GLU B N 1
ATOM 4512 C CA . GLU B 1 230 ? -16.781 -15.492 -7.484 1 88.19 230 GLU B CA 1
ATOM 4513 C C . GLU B 1 230 ? -15.914 -16.141 -6.414 1 88.19 230 GLU B C 1
ATOM 4515 O O . GLU B 1 230 ? -14.898 -16.781 -6.73 1 88.19 230 GLU B O 1
ATOM 4520 N N . SER B 1 231 ? -16.219 -15.93 -5.156 1 87.88 231 SER B N 1
ATOM 4521 C CA . SER B 1 231 ? -15.484 -16.422 -3.998 1 87.88 231 SER B CA 1
ATOM 4522 C C . SER B 1 231 ? -16.297 -16.281 -2.717 1 87.88 231 SER B C 1
ATOM 4524 O O . SER B 1 231 ? -17.391 -15.703 -2.732 1 87.88 231 SER B O 1
ATOM 4526 N N . GLU B 1 232 ? -15.773 -16.859 -1.704 1 82.69 232 GLU B N 1
ATOM 4527 C CA . GLU B 1 232 ? -16.422 -16.688 -0.413 1 82.69 232 GLU B CA 1
ATOM 4528 C C . GLU B 1 232 ? -16.531 -15.211 -0.043 1 82.69 232 GLU B C 1
ATOM 4530 O O . GLU B 1 232 ? -17.516 -14.789 0.59 1 82.69 232 GLU B O 1
ATOM 4535 N N . MET B 1 233 ? -15.617 -14.492 -0.493 1 80.12 233 MET B N 1
ATOM 4536 C CA . MET B 1 233 ? -15.617 -13.055 -0.231 1 80.12 233 MET B CA 1
ATOM 4537 C C . MET B 1 233 ? -16.812 -12.375 -0.902 1 80.12 233 MET B C 1
ATOM 4539 O O . MET B 1 233 ? -17.531 -11.609 -0.266 1 80.12 233 MET B O 1
ATOM 4543 N N . THR B 1 234 ? -17.031 -12.688 -2.131 1 81.5 234 THR B N 1
ATOM 4544 C CA . THR B 1 234 ? -18.125 -12.062 -2.875 1 81.5 234 THR B CA 1
ATOM 4545 C C . THR B 1 234 ? -19.453 -12.688 -2.502 1 81.5 234 THR B C 1
ATOM 4547 O O . THR B 1 234 ? -20.516 -12.18 -2.883 1 81.5 234 THR B O 1
ATOM 4550 N N . GLN B 1 235 ? -19.328 -13.789 -1.771 1 78.38 235 GLN B N 1
ATOM 4551 C CA . GLN B 1 235 ? -20.562 -14.391 -1.264 1 78.38 235 GLN B CA 1
ATOM 4552 C C . GLN B 1 235 ? -20.938 -13.797 0.089 1 78.38 235 GLN B C 1
ATOM 4554 O O . GLN B 1 235 ? -22.016 -14.078 0.612 1 78.38 235 GLN B O 1
ATOM 4559 N N . GLY B 1 236 ? -20.031 -12.992 0.665 1 77.69 236 GLY B N 1
ATOM 4560 C CA . GLY B 1 236 ? -20.406 -12.258 1.861 1 77.69 236 GLY B CA 1
ATOM 4561 C C . GLY B 1 236 ? -19.562 -12.625 3.076 1 77.69 236 GLY B C 1
ATOM 4562 O O . GLY B 1 236 ? -19.922 -12.281 4.203 1 77.69 236 GLY B O 1
ATOM 4563 N N . LYS B 1 237 ? -18.562 -13.398 2.848 1 80.19 237 LYS B N 1
ATOM 4564 C CA . LYS B 1 237 ? -17.672 -13.727 3.963 1 80.19 237 LYS B CA 1
ATOM 4565 C C . LYS B 1 237 ? -16.656 -12.617 4.199 1 80.19 237 LYS B C 1
ATOM 4567 O O . LYS B 1 237 ? -15.852 -12.312 3.318 1 80.19 237 LYS B O 1
ATOM 4572 N N . PHE B 1 238 ? -16.719 -12.055 5.395 1 82.56 238 PHE B N 1
ATOM 4573 C CA . PHE B 1 238 ? -15.891 -10.906 5.719 1 82.56 238 PHE B CA 1
ATOM 4574 C C . PHE B 1 238 ? -15.344 -11.016 7.141 1 82.56 238 PHE B C 1
ATOM 4576 O O . PHE B 1 238 ? -15.883 -11.766 7.957 1 82.56 238 PHE B O 1
ATOM 4583 N N . LEU B 1 239 ? -14.266 -10.344 7.352 1 82.06 239 LEU B N 1
ATOM 4584 C CA . LEU B 1 239 ? -13.812 -10.086 8.719 1 82.06 239 LEU B CA 1
ATOM 4585 C C . LEU B 1 239 ? -14.609 -8.953 9.344 1 82.06 239 LEU B C 1
ATOM 4587 O O . LEU B 1 239 ? -14.555 -7.812 8.875 1 82.06 239 LEU B O 1
ATOM 4591 N N . SER B 1 240 ? -15.336 -9.25 10.383 1 79.44 240 SER B N 1
ATOM 4592 C CA . SER B 1 240 ? -16.234 -8.281 11 1 79.44 240 SER B CA 1
ATOM 4593 C C . SER B 1 240 ? -15.461 -7.289 11.859 1 79.44 240 SER B C 1
ATOM 4595 O O . SER B 1 240 ? -14.258 -7.461 12.094 1 79.44 240 SER B O 1
ATOM 4597 N N . LYS B 1 241 ? -16.188 -6.312 12.383 1 79.88 241 LYS B N 1
ATOM 4598 C CA . LYS B 1 241 ? -15.625 -5.305 13.281 1 79.88 241 LYS B CA 1
ATOM 4599 C C . LYS B 1 241 ? -15.125 -5.938 14.578 1 79.88 241 LYS B C 1
ATOM 4601 O O . LYS B 1 241 ? -14.297 -5.352 15.281 1 79.88 241 LYS B O 1
ATOM 4606 N N . GLU B 1 242 ? -15.594 -7.113 14.883 1 79.31 242 GLU B N 1
ATOM 4607 C CA . GLU B 1 242 ? -15.188 -7.824 16.094 1 79.31 242 GLU B CA 1
ATOM 4608 C C . GLU B 1 242 ? -14.008 -8.75 15.82 1 79.31 242 GLU B C 1
ATOM 4610 O O . GLU B 1 242 ? -13.539 -9.453 16.719 1 79.31 242 GLU B O 1
ATOM 4615 N N . GLY B 1 243 ? -13.57 -8.703 14.609 1 78.06 243 GLY B N 1
ATOM 4616 C CA . GLY B 1 243 ? -12.398 -9.492 14.266 1 78.06 243 GLY B CA 1
ATOM 4617 C C . GLY B 1 243 ? -12.711 -10.953 14 1 78.06 243 GLY B C 1
ATOM 4618 O O . GLY B 1 243 ? -11.852 -11.82 14.156 1 78.06 243 GLY B O 1
ATOM 4619 N N . GLN B 1 244 ? -13.969 -11.188 13.711 1 82.69 244 GLN B N 1
ATOM 4620 C CA . GLN B 1 244 ? -14.391 -12.555 13.43 1 82.69 244 GLN B CA 1
ATOM 4621 C C . GLN B 1 244 ? -14.844 -12.703 11.984 1 82.69 244 GLN B C 1
ATOM 4623 O O . GLN B 1 244 ? -15.438 -11.789 11.414 1 82.69 244 GLN B O 1
ATOM 4628 N N . MET B 1 245 ? -14.516 -13.828 11.508 1 83.75 245 MET B N 1
ATOM 4629 C CA . MET B 1 245 ? -15.047 -14.125 10.18 1 83.75 245 MET B CA 1
ATOM 4630 C C . MET B 1 245 ? -16.547 -14.367 10.242 1 83.75 245 MET B C 1
ATOM 4632 O O . MET B 1 245 ? -17.031 -15.18 11.039 1 83.75 245 MET B O 1
ATOM 4636 N N . VAL B 1 246 ? -17.312 -13.594 9.398 1 82.25 246 VAL B N 1
ATOM 4637 C CA . VAL B 1 246 ? -18.766 -13.703 9.422 1 82.25 246 VAL B CA 1
ATOM 4638 C C . VAL B 1 246 ? -19.297 -13.797 7.996 1 82.25 246 VAL B C 1
ATOM 4640 O O . VAL B 1 246 ? -18.609 -13.422 7.043 1 82.25 246 VAL B O 1
ATOM 4643 N N . LEU B 1 247 ? -20.5 -14.328 7.891 1 82.88 247 LEU B N 1
ATOM 4644 C CA . LEU B 1 247 ? -21.266 -14.312 6.648 1 82.88 247 LEU B CA 1
ATOM 4645 C C . LEU B 1 247 ? -22.344 -13.242 6.695 1 82.88 247 LEU B C 1
ATOM 4647 O O . LEU B 1 247 ? -23.25 -13.305 7.539 1 82.88 247 LEU B O 1
ATOM 4651 N N . ASP B 1 248 ? -22.203 -12.242 5.844 1 79.94 248 ASP B N 1
ATOM 4652 C CA . ASP B 1 248 ? -23.141 -11.125 5.816 1 79.94 248 ASP B CA 1
ATOM 4653 C C . ASP B 1 248 ? -23.609 -10.828 4.391 1 79.94 248 ASP B C 1
ATOM 4655 O O . ASP B 1 248 ? -22.953 -10.062 3.672 1 79.94 248 ASP B O 1
ATOM 4659 N N . GLN B 1 249 ? -24.734 -11.312 4.059 1 76.69 249 GLN B N 1
ATOM 4660 C CA . GLN B 1 249 ? -25.219 -11.195 2.688 1 76.69 249 GLN B CA 1
ATOM 4661 C C . GLN B 1 249 ? -25.734 -9.789 2.406 1 76.69 249 GLN B C 1
ATOM 4663 O O . GLN B 1 249 ? -25.672 -9.305 1.272 1 76.69 249 GLN B O 1
ATOM 4668 N N . GLU B 1 250 ? -26.219 -9.156 3.439 1 75.69 250 GLU B N 1
ATOM 4669 C CA . GLU B 1 250 ? -26.672 -7.781 3.254 1 75.69 250 GLU B CA 1
ATOM 4670 C C . GLU B 1 250 ? -25.5 -6.859 2.902 1 75.69 250 GLU B C 1
ATOM 4672 O O . GLU B 1 250 ? -25.609 -6.039 1.99 1 75.69 250 GLU B O 1
ATOM 4677 N N . MET B 1 251 ? -24.484 -7.09 3.615 1 76.56 251 MET B N 1
ATOM 4678 C CA . MET B 1 251 ? -23.312 -6.277 3.35 1 76.56 251 MET B CA 1
ATOM 4679 C C . MET B 1 251 ? -22.703 -6.617 1.988 1 76.56 251 MET B C 1
ATOM 4681 O O . MET B 1 251 ? -22.141 -5.75 1.32 1 76.56 251 MET B O 1
ATOM 4685 N N . ARG B 1 252 ? -22.859 -7.832 1.638 1 76.5 252 ARG B N 1
ATOM 4686 C CA . ARG B 1 252 ? -22.422 -8.242 0.306 1 76.5 252 ARG B CA 1
ATOM 4687 C C . ARG B 1 252 ? -23.141 -7.434 -0.775 1 76.5 252 ARG B C 1
ATOM 4689 O O . ARG B 1 252 ? -22.5 -6.945 -1.708 1 76.5 252 ARG B O 1
ATOM 4696 N N . ASP B 1 253 ? -24.422 -7.277 -0.609 1 75.69 253 ASP B N 1
ATOM 4697 C CA . ASP B 1 253 ? -25.219 -6.559 -1.604 1 75.69 253 ASP B CA 1
ATOM 4698 C C . ASP B 1 253 ? -24.844 -5.082 -1.646 1 75.69 253 ASP B C 1
ATOM 4700 O O . ASP B 1 253 ? -24.953 -4.434 -2.689 1 75.69 253 ASP B O 1
ATOM 4704 N N . VAL B 1 254 ? -24.375 -4.633 -0.562 1 73 254 VAL B N 1
ATOM 4705 C CA . VAL B 1 254 ? -23.953 -3.238 -0.488 1 73 254 VAL B CA 1
ATOM 4706 C C . VAL B 1 254 ? -22.594 -3.074 -1.188 1 73 254 VAL B C 1
ATOM 4708 O O . VAL B 1 254 ? -22.406 -2.121 -1.946 1 73 254 VAL B O 1
ATOM 4711 N N . GLN B 1 255 ? -21.781 -3.977 -0.993 1 74.62 255 GLN B N 1
ATOM 4712 C CA . GLN B 1 255 ? -20.406 -3.854 -1.462 1 74.62 255 GLN B CA 1
ATOM 4713 C C . GLN B 1 255 ? -20.281 -4.246 -2.932 1 74.62 255 GLN B C 1
ATOM 4715 O O . GLN B 1 255 ? -19.609 -3.57 -3.709 1 74.62 255 GLN B O 1
ATOM 4720 N N . VAL B 1 256 ? -20.812 -5.383 -3.352 1 72.12 256 VAL B N 1
ATOM 4721 C CA . VAL B 1 256 ? -20.719 -5.902 -4.711 1 72.12 256 VAL B CA 1
ATOM 4722 C C . VAL B 1 256 ? -21.641 -5.109 -5.633 1 72.12 256 VAL B C 1
ATOM 4724 O O . VAL B 1 256 ? -21.281 -4.797 -6.77 1 72.12 256 VAL B O 1
ATOM 4727 N N . SER B 1 257 ? -22.797 -4.66 -5.113 1 71.94 257 SER B N 1
ATOM 4728 C CA . SER B 1 257 ? -23.781 -3.766 -5.711 1 71.94 257 SER B CA 1
ATOM 4729 C C . SER B 1 257 ? -24 -4.086 -7.188 1 71.94 257 SER B C 1
ATOM 4731 O O . SER B 1 257 ? -24.266 -5.234 -7.547 1 71.94 257 SER B O 1
ATOM 4733 N N . VAL B 1 258 ? -23.703 -3.125 -8.141 1 72.88 258 VAL B N 1
ATOM 4734 C CA . VAL B 1 258 ? -24.094 -3.232 -9.539 1 72.88 258 VAL B CA 1
ATOM 4735 C C . VAL B 1 258 ? -22.906 -3.686 -10.383 1 72.88 258 VAL B C 1
ATOM 4737 O O . VAL B 1 258 ? -22.969 -3.713 -11.609 1 72.88 258 VAL B O 1
ATOM 4740 N N . MET B 1 259 ? -21.906 -4.172 -9.75 1 82.19 259 MET B N 1
ATOM 4741 C CA . MET B 1 259 ? -20.719 -4.598 -10.492 1 82.19 259 MET B CA 1
ATOM 4742 C C . MET B 1 259 ? -20.812 -6.074 -10.867 1 82.19 259 MET B C 1
ATOM 4744 O O . MET B 1 259 ? -21.109 -6.914 -10.016 1 82.19 259 MET B O 1
ATOM 4748 N N . PRO B 1 260 ? -20.562 -6.355 -12.125 1 85.81 260 PRO B N 1
ATOM 4749 C CA . PRO B 1 260 ? -20.609 -7.766 -12.523 1 85.81 260 PRO B CA 1
ATOM 4750 C C . PRO B 1 260 ? -19.516 -8.602 -11.852 1 85.81 260 PRO B C 1
ATOM 4752 O O . PRO B 1 260 ? -18.391 -8.133 -11.68 1 85.81 260 PRO B O 1
ATOM 4755 N N . ILE B 1 261 ? -19.906 -9.82 -11.531 1 89 261 ILE B N 1
ATOM 4756 C CA . ILE B 1 261 ? -19 -10.75 -10.875 1 89 261 ILE B CA 1
ATOM 4757 C C . ILE B 1 261 ? -18.469 -11.758 -11.891 1 89 261 ILE B C 1
ATOM 4759 O O . ILE B 1 261 ? -19.25 -12.383 -12.617 1 89 261 ILE B O 1
ATOM 4763 N N . ARG B 1 262 ? -17.172 -11.938 -11.984 1 90.44 262 ARG B N 1
ATOM 4764 C CA . ARG B 1 262 ? -16.516 -12.852 -12.906 1 90.44 262 ARG B CA 1
ATOM 4765 C C . ARG B 1 262 ? -16.547 -14.281 -12.383 1 90.44 262 ARG B C 1
ATOM 4767 O O . ARG B 1 262 ? -16.375 -14.508 -11.18 1 90.44 262 ARG B O 1
ATOM 4774 N N . SER B 1 263 ? -16.734 -15.242 -13.312 1 92.25 263 SER B N 1
ATOM 4775 C CA . SER B 1 263 ? -16.672 -16.656 -12.945 1 92.25 263 SER B CA 1
ATOM 4776 C C . SER B 1 263 ? -15.281 -17.016 -12.414 1 92.25 263 SER B C 1
ATOM 4778 O O . SER B 1 263 ? -14.266 -16.609 -13 1 92.25 263 SER B O 1
ATOM 4780 N N . VAL B 1 264 ? -15.25 -17.766 -11.305 1 94.62 264 VAL B N 1
ATOM 4781 C CA . VAL B 1 264 ? -13.984 -18.125 -10.672 1 94.62 264 VAL B CA 1
ATOM 4782 C C . VAL B 1 264 ? -13.203 -19.062 -11.578 1 94.62 264 VAL B C 1
ATOM 4784 O O . VAL B 1 264 ? -11.969 -19 -11.633 1 94.62 264 VAL B O 1
ATOM 4787 N N . THR B 1 265 ? -13.875 -19.938 -12.352 1 95.56 265 THR B N 1
ATOM 4788 C CA . THR B 1 265 ? -13.227 -20.875 -13.258 1 95.56 265 THR B CA 1
ATOM 4789 C C . THR B 1 265 ? -12.508 -20.125 -14.375 1 95.56 265 THR B C 1
ATOM 4791 O O . THR B 1 265 ? -11.352 -20.422 -14.688 1 95.56 265 THR B O 1
ATOM 4794 N N . GLU B 1 266 ? -13.18 -19.109 -14.914 1 95.12 266 GLU B N 1
ATOM 4795 C CA . GLU B 1 266 ? -12.578 -18.328 -15.992 1 95.12 266 GLU B CA 1
ATOM 4796 C C . GLU B 1 266 ? -11.438 -17.453 -15.469 1 95.12 266 GLU B C 1
ATOM 4798 O O . GLU B 1 266 ? -10.43 -17.266 -16.156 1 95.12 266 GLU B O 1
ATOM 4803 N N . ALA B 1 267 ? -11.656 -16.953 -14.289 1 96.19 267 ALA B N 1
ATOM 4804 C CA . ALA B 1 267 ? -10.602 -16.156 -13.688 1 96.19 267 ALA B CA 1
ATOM 4805 C C . ALA B 1 267 ? -9.352 -17 -13.422 1 96.19 267 ALA B C 1
ATOM 4807 O O . ALA B 1 267 ? -8.234 -16.562 -13.703 1 96.19 267 ALA B O 1
ATOM 4808 N N . ALA B 1 268 ? -9.516 -18.188 -12.867 1 98.19 268 ALA B N 1
ATOM 4809 C CA . ALA B 1 268 ? -8.398 -19.078 -12.578 1 98.19 268 ALA B CA 1
ATOM 4810 C C . ALA B 1 268 ? -7.641 -19.453 -13.852 1 98.19 268 ALA B C 1
ATOM 4812 O O . ALA B 1 268 ? -6.406 -19.453 -13.867 1 98.19 268 ALA B O 1
ATOM 4813 N N . LYS B 1 269 ? -8.391 -19.75 -14.906 1 98.19 269 LYS B N 1
ATOM 4814 C CA . LYS B 1 269 ? -7.777 -20.047 -16.188 1 98.19 269 LYS B CA 1
ATOM 4815 C C . LYS B 1 269 ? -6.93 -18.891 -16.688 1 98.19 269 LYS B C 1
ATOM 4817 O O . LYS B 1 269 ? -5.801 -19.078 -17.156 1 98.19 269 LYS B O 1
ATOM 4822 N N . ALA B 1 270 ? -7.48 -17.672 -16.609 1 98 270 ALA B N 1
ATOM 4823 C CA . ALA B 1 270 ? -6.762 -16.469 -17.047 1 98 270 ALA B CA 1
ATOM 4824 C C . ALA B 1 270 ? -5.492 -16.266 -16.234 1 98 270 ALA B C 1
ATOM 4826 O O . ALA B 1 270 ? -4.449 -15.891 -16.781 1 98 270 ALA B O 1
ATOM 4827 N N . ILE B 1 271 ? -5.57 -16.531 -14.953 1 98.75 271 ILE B N 1
ATOM 4828 C CA . ILE B 1 271 ? -4.445 -16.312 -14.047 1 98.75 271 ILE B CA 1
ATOM 4829 C C . ILE B 1 271 ? -3.326 -17.297 -14.375 1 98.75 271 ILE B C 1
ATOM 4831 O O . ILE B 1 271 ? -2.166 -16.906 -14.523 1 98.75 271 ILE B O 1
ATOM 4835 N N . VAL B 1 272 ? -3.639 -18.578 -14.539 1 98.88 272 VAL B N 1
ATOM 4836 C CA . VAL B 1 272 ? -2.619 -19.578 -14.836 1 98.88 272 VAL B CA 1
ATOM 4837 C C . VAL B 1 272 ? -2.021 -19.312 -16.219 1 98.88 272 VAL B C 1
ATOM 4839 O O . VAL B 1 272 ? -0.809 -19.422 -16.406 1 98.88 272 VAL B O 1
ATOM 4842 N N . ASN B 1 273 ? -2.875 -18.906 -17.25 1 98.75 273 ASN B N 1
ATOM 4843 C CA . ASN B 1 273 ? -2.365 -18.547 -18.562 1 98.75 273 ASN B CA 1
ATOM 4844 C C . ASN B 1 273 ? -1.347 -17.406 -18.469 1 98.75 273 ASN B C 1
ATOM 4846 O O . ASN B 1 273 ? -0.281 -17.469 -19.078 1 98.75 273 ASN B O 1
ATOM 4850 N N . SER B 1 274 ? -1.707 -16.422 -17.719 1 98.56 274 SER B N 1
ATOM 4851 C CA . SER B 1 274 ? -0.84 -15.258 -17.562 1 98.56 274 SER B CA 1
ATOM 4852 C C . SER B 1 274 ? 0.469 -15.641 -16.875 1 98.56 274 SER B C 1
ATOM 4854 O O . SER B 1 274 ? 1.542 -15.188 -17.297 1 98.56 274 SER B O 1
ATOM 4856 N N . ALA B 1 275 ? 0.342 -16.438 -15.82 1 98.31 275 ALA B N 1
ATOM 4857 C CA . ALA B 1 275 ? 1.524 -16.906 -15.102 1 98.31 275 ALA B CA 1
ATOM 4858 C C . ALA B 1 275 ? 2.449 -17.688 -16.031 1 98.31 275 ALA B C 1
ATOM 4860 O O . ALA B 1 275 ? 3.66 -17.453 -16.047 1 98.31 275 ALA B O 1
ATOM 4861 N N . CYS B 1 276 ? 1.887 -18.625 -16.781 1 98.62 276 CYS B N 1
ATOM 4862 C CA . CYS B 1 276 ? 2.66 -19.469 -17.688 1 98.62 276 CYS B CA 1
ATOM 4863 C C . CYS B 1 276 ? 3.303 -18.641 -18.797 1 98.62 276 CYS B C 1
ATOM 4865 O O . CYS B 1 276 ? 4.418 -18.938 -19.219 1 98.62 276 CYS B O 1
ATOM 4867 N N . ARG B 1 277 ? 2.611 -17.641 -19.25 1 97.88 277 ARG B N 1
ATOM 4868 C CA . ARG B 1 277 ? 3.146 -16.75 -20.281 1 97.88 277 ARG B CA 1
ATOM 4869 C C . ARG B 1 277 ? 4.25 -15.859 -19.703 1 97.88 277 ARG B C 1
ATOM 4871 O O . ARG B 1 277 ? 5.137 -15.414 -20.438 1 97.88 277 ARG B O 1
ATOM 4878 N N . GLY B 1 278 ? 4.18 -15.562 -18.422 1 97.06 278 GLY B N 1
ATOM 4879 C CA . GLY B 1 278 ? 5.18 -14.734 -17.766 1 97.06 278 GLY B CA 1
ATOM 4880 C C . GLY B 1 278 ? 4.824 -13.258 -17.766 1 97.06 278 GLY B C 1
ATOM 4881 O O . GLY B 1 278 ? 5.703 -12.398 -17.875 1 97.06 278 GLY B O 1
ATOM 4882 N N . ASP B 1 279 ? 3.486 -12.938 -17.719 1 97.25 279 ASP B N 1
ATOM 4883 C CA . ASP B 1 279 ? 3.047 -11.539 -17.688 1 97.25 279 ASP B CA 1
ATOM 4884 C C . ASP B 1 279 ? 3.461 -10.875 -16.375 1 97.25 279 ASP B C 1
ATOM 4886 O O . ASP B 1 279 ? 3.473 -11.516 -15.32 1 97.25 279 ASP B O 1
ATOM 4890 N N . SER B 1 280 ? 3.727 -9.57 -16.469 1 96 280 SER B N 1
ATOM 4891 C CA . SER B 1 280 ? 4.066 -8.828 -15.258 1 96 280 SER B CA 1
ATOM 4892 C C . SER B 1 280 ? 2.82 -8.484 -14.445 1 96 280 SER B C 1
ATOM 4894 O O . SER B 1 280 ? 2.859 -8.461 -13.219 1 96 280 SER B O 1
ATOM 4896 N N . TYR B 1 281 ? 1.787 -8.156 -15.242 1 97.12 281 TYR B N 1
ATOM 4897 C CA . TYR B 1 281 ? 0.527 -7.77 -14.617 1 97.12 281 TYR B CA 1
ATOM 4898 C C . TYR B 1 281 ? -0.65 -8.469 -15.281 1 97.12 281 TYR B C 1
ATOM 4900 O O . TYR B 1 281 ? -0.635 -8.711 -16.5 1 97.12 281 TYR B O 1
ATOM 4908 N N . LEU B 1 282 ? -1.656 -8.773 -14.469 1 98.12 282 LEU B N 1
ATOM 4909 C CA . LEU B 1 282 ? -2.943 -9.227 -14.977 1 98.12 282 LEU B CA 1
ATOM 4910 C C . LEU B 1 282 ? -4.094 -8.594 -14.195 1 98.12 282 LEU B C 1
ATOM 4912 O O . LEU B 1 282 ? -4.184 -8.766 -12.977 1 98.12 282 LEU B O 1
ATOM 4916 N N . THR B 1 283 ? -4.824 -7.805 -14.797 1 97.5 283 THR B N 1
ATOM 4917 C CA . THR B 1 283 ? -6.121 -7.402 -14.266 1 97.5 283 THR B CA 1
ATOM 4918 C C . THR B 1 283 ? -7.238 -8.234 -14.883 1 97.5 283 THR B C 1
ATOM 4920 O O . THR B 1 283 ? -7.352 -8.328 -16.109 1 97.5 283 THR B O 1
ATOM 4923 N N . GLU B 1 284 ? -7.961 -8.836 -14.047 1 95.31 284 GLU B N 1
ATOM 4924 C CA . GLU B 1 284 ? -8.992 -9.758 -14.508 1 95.31 284 GLU B CA 1
ATOM 4925 C C . GLU B 1 284 ? -10.336 -9.469 -13.836 1 95.31 284 GLU B C 1
ATOM 4927 O O . GLU B 1 284 ? -10.438 -9.492 -12.609 1 95.31 284 GLU B O 1
ATOM 4932 N N . PRO B 1 285 ? -11.547 -9.203 -14.609 1 95.38 285 PRO B N 1
ATOM 4933 C CA . PRO B 1 285 ? -11.57 -9.047 -16.062 1 95.38 285 PRO B CA 1
ATOM 4934 C C . PRO B 1 285 ? -10.852 -7.789 -16.547 1 95.38 285 PRO B C 1
ATOM 4936 O O . PRO B 1 285 ? -10.656 -6.855 -15.766 1 95.38 285 PRO B O 1
ATOM 4939 N N . ALA B 1 286 ? -10.492 -7.758 -17.719 1 95.62 286 ALA B N 1
ATOM 4940 C CA . ALA B 1 286 ? -9.594 -6.738 -18.266 1 95.62 286 ALA B CA 1
ATOM 4941 C C . ALA B 1 286 ? -10.234 -5.355 -18.219 1 95.62 286 ALA B C 1
ATOM 4943 O O . ALA B 1 286 ? -9.547 -4.355 -18 1 95.62 286 ALA B O 1
ATOM 4944 N N . TRP B 1 287 ? -11.555 -5.293 -18.359 1 94.88 287 TRP B N 1
ATOM 4945 C CA . TRP B 1 287 ? -12.227 -4.004 -18.469 1 94.88 287 TRP B CA 1
ATOM 4946 C C . TRP B 1 287 ? -12.117 -3.219 -17.172 1 94.88 287 TRP B C 1
ATOM 4948 O O . TRP B 1 287 ? -12.266 -1.994 -17.156 1 94.88 287 TRP B O 1
ATOM 4958 N N . VAL B 1 288 ? -11.852 -3.842 -16.062 1 95 288 VAL B N 1
ATOM 4959 C CA . VAL B 1 288 ? -11.727 -3.205 -14.758 1 95 288 VAL B CA 1
ATOM 4960 C C . VAL B 1 288 ? -10.555 -2.225 -14.773 1 95 288 VAL B C 1
ATOM 4962 O O . VAL B 1 288 ? -10.555 -1.235 -14.039 1 95 288 VAL B O 1
ATOM 4965 N N . LYS B 1 289 ? -9.633 -2.41 -15.656 1 94.56 289 LYS B N 1
ATOM 4966 C CA . LYS B 1 289 ? -8.453 -1.558 -15.766 1 94.56 289 LYS B CA 1
ATOM 4967 C C . LYS B 1 289 ? -8.836 -0.136 -16.156 1 94.56 289 LYS B C 1
ATOM 4969 O O . LYS B 1 289 ? -8.086 0.81 -15.906 1 94.56 289 LYS B O 1
ATOM 4974 N N . ALA B 1 290 ? -9.984 -0.001 -16.797 1 93.94 290 ALA B N 1
ATOM 4975 C CA . ALA B 1 290 ? -10.461 1.333 -17.141 1 93.94 290 ALA B CA 1
ATOM 4976 C C . ALA B 1 290 ? -10.602 2.213 -15.906 1 93.94 290 ALA B C 1
ATOM 4978 O O . ALA B 1 290 ? -10.297 3.406 -15.945 1 93.94 290 ALA B O 1
ATOM 4979 N N . ALA B 1 291 ? -11.031 1.573 -14.844 1 92.88 291 ALA B N 1
ATOM 4980 C CA . ALA B 1 291 ? -11.211 2.316 -13.602 1 92.88 291 ALA B CA 1
ATOM 4981 C C . ALA B 1 291 ? -9.867 2.812 -13.062 1 92.88 291 ALA B C 1
ATOM 4983 O O . ALA B 1 291 ? -9.797 3.869 -12.43 1 92.88 291 ALA B O 1
ATOM 4984 N N . PHE B 1 292 ? -8.836 2.094 -13.344 1 94.31 292 PHE B N 1
ATOM 4985 C CA . PHE B 1 292 ? -7.496 2.49 -12.922 1 94.31 292 PHE B CA 1
ATOM 4986 C C . PHE B 1 292 ? -7.109 3.826 -13.547 1 94.31 292 PHE B C 1
ATOM 4988 O O . PHE B 1 292 ? -6.574 4.703 -12.859 1 94.31 292 PHE B O 1
ATOM 4995 N N . TYR B 1 293 ? -7.398 4.012 -14.766 1 93.75 293 TYR B N 1
ATOM 4996 C CA . TYR B 1 293 ? -7.035 5.242 -15.461 1 93.75 293 TYR B CA 1
ATOM 4997 C C . TYR B 1 293 ? -7.891 6.41 -14.977 1 93.75 293 TYR B C 1
ATOM 4999 O O . TYR B 1 293 ? -7.418 7.547 -14.906 1 93.75 293 TYR B O 1
ATOM 5007 N N . TRP B 1 294 ? -9.133 6.102 -14.672 1 93.69 294 TRP B N 1
ATOM 5008 C CA . TRP B 1 294 ? -9.961 7.145 -14.078 1 93.69 294 TRP B CA 1
ATOM 5009 C C . TRP B 1 294 ? -9.383 7.605 -12.742 1 93.69 294 TRP B C 1
ATOM 5011 O O . TRP B 1 294 ? -9.398 8.797 -12.43 1 93.69 294 TRP B O 1
ATOM 5021 N N . LYS B 1 295 ? -8.852 6.672 -12.016 1 93.62 295 LYS B N 1
ATOM 5022 C CA . LYS B 1 295 ? -8.227 6.988 -10.734 1 93.62 295 LYS B CA 1
ATOM 5023 C C . LYS B 1 295 ? -7.012 7.891 -10.914 1 93.62 295 LYS B C 1
ATOM 5025 O O . LYS B 1 295 ? -6.758 8.773 -10.094 1 93.62 295 LYS B O 1
ATOM 5030 N N . ILE B 1 296 ? -6.277 7.637 -11.969 1 93.06 296 ILE B N 1
ATOM 5031 C CA . ILE B 1 296 ? -5.027 8.352 -12.211 1 93.06 296 ILE B CA 1
ATOM 5032 C C . ILE B 1 296 ? -5.328 9.766 -12.711 1 93.06 296 ILE B C 1
ATOM 5034 O O . ILE B 1 296 ? -4.73 10.734 -12.242 1 93.06 296 ILE B O 1
ATOM 5038 N N . PHE B 1 297 ? -6.355 9.914 -13.547 1 93 297 PHE B N 1
ATOM 5039 C CA . PHE B 1 297 ? -6.516 11.18 -14.25 1 93 297 PHE B CA 1
ATOM 5040 C C . PHE B 1 297 ? -7.617 12.016 -13.617 1 93 297 PHE B C 1
ATOM 5042 O O . PHE B 1 297 ? -7.602 13.25 -13.711 1 93 297 PHE B O 1
ATOM 5049 N N . CYS B 1 298 ? -8.578 11.352 -13 1 93.31 298 CYS B N 1
ATOM 5050 C CA . CYS B 1 298 ? -9.711 12.062 -12.406 1 93.31 298 CYS B CA 1
ATOM 5051 C C . CYS B 1 298 ? -10.086 11.461 -11.062 1 93.31 298 CYS B C 1
ATOM 5053 O O . CYS B 1 298 ? -11.234 11.062 -10.852 1 93.31 298 CYS B O 1
ATOM 5055 N N . PRO B 1 299 ? -9.133 11.5 -10.156 1 91.81 299 PRO B N 1
ATOM 5056 C CA . PRO B 1 299 ? -9.383 10.82 -8.883 1 91.81 299 PRO B CA 1
ATOM 5057 C C . PRO B 1 299 ? -10.586 11.391 -8.141 1 91.81 299 PRO B C 1
ATOM 5059 O O . PRO B 1 299 ? -11.352 10.641 -7.52 1 91.81 299 PRO B O 1
ATOM 5062 N N . GLU B 1 300 ? -10.82 12.703 -8.211 1 91.31 300 GLU B N 1
ATOM 5063 C CA . GLU B 1 300 ? -11.922 13.305 -7.473 1 91.31 300 GLU B CA 1
ATOM 5064 C C . GLU B 1 300 ? -13.273 12.883 -8.047 1 91.31 300 GLU B C 1
ATOM 5066 O O . GLU B 1 300 ? -14.258 12.773 -7.316 1 91.31 300 GLU B O 1
ATOM 5071 N N . VAL B 1 301 ? -13.281 12.68 -9.359 1 90.06 301 VAL B N 1
ATOM 5072 C CA . VAL B 1 301 ? -14.508 12.211 -10 1 90.06 301 VAL B CA 1
ATOM 5073 C C . VAL B 1 301 ? -14.844 10.805 -9.5 1 90.06 301 VAL B C 1
ATOM 5075 O O . VAL B 1 301 ? -16 10.516 -9.172 1 90.06 301 VAL B O 1
ATOM 5078 N N . LEU B 1 302 ? -13.875 10.008 -9.445 1 89.5 302 LEU B N 1
ATOM 5079 C CA . LEU B 1 302 ? -14.078 8.648 -8.969 1 89.5 302 LEU B CA 1
ATOM 5080 C C . LEU B 1 302 ? -14.5 8.641 -7.504 1 89.5 302 LEU B C 1
ATOM 5082 O O . LEU B 1 302 ? -15.367 7.863 -7.109 1 89.5 302 LEU B O 1
ATOM 5086 N N . GLU B 1 303 ? -13.836 9.453 -6.695 1 89 303 GLU B N 1
ATOM 5087 C CA . GLU B 1 303 ? -14.188 9.578 -5.281 1 89 303 GLU B CA 1
ATOM 5088 C C . GLU B 1 303 ? -15.641 10 -5.105 1 89 303 GLU B C 1
ATOM 5090 O O . GLU B 1 303 ? -16.359 9.453 -4.266 1 89 303 GLU B O 1
ATOM 5095 N N . PHE B 1 304 ? -16.016 10.93 -5.887 1 88.06 304 PHE B N 1
ATOM 5096 C CA . PHE B 1 304 ? -17.391 11.43 -5.832 1 88.06 304 PHE B CA 1
ATOM 5097 C C . PHE B 1 304 ? -18.375 10.328 -6.203 1 88.06 304 PHE B C 1
ATOM 5099 O O . PHE B 1 304 ? -19.375 10.125 -5.512 1 88.06 304 PHE B O 1
ATOM 5106 N N . CYS B 1 305 ? -18.109 9.617 -7.285 1 87.75 305 CYS B N 1
ATOM 5107 C CA . CYS B 1 305 ? -18.984 8.547 -7.746 1 87.75 305 CYS B CA 1
ATOM 5108 C C . CYS B 1 305 ? -19.094 7.438 -6.703 1 87.75 305 CYS B C 1
ATOM 5110 O O . CYS B 1 305 ? -20.188 6.941 -6.43 1 87.75 305 CYS B O 1
ATOM 5112 N N . ASN B 1 306 ? -18.016 7.098 -6.109 1 87.75 306 ASN B N 1
ATOM 5113 C CA . ASN B 1 306 ? -18 6.047 -5.098 1 87.75 306 ASN B CA 1
ATOM 5114 C C . ASN B 1 306 ? -18.797 6.457 -3.861 1 87.75 306 ASN B C 1
ATOM 5116 O O . ASN B 1 306 ? -19.562 5.652 -3.311 1 87.75 306 ASN B O 1
ATOM 5120 N N . ARG B 1 307 ? -18.609 7.625 -3.443 1 86.69 307 ARG B N 1
ATOM 5121 C CA . ARG B 1 307 ? -19.359 8.094 -2.283 1 86.69 307 ARG B CA 1
ATOM 5122 C C . ARG B 1 307 ? -20.859 8.133 -2.576 1 86.69 307 ARG B C 1
ATOM 5124 O O . ARG B 1 307 ? -21.672 7.695 -1.757 1 86.69 307 ARG B O 1
ATOM 5131 N N . TRP B 1 308 ? -21.141 8.625 -3.727 1 85.75 308 TRP B N 1
ATOM 5132 C CA . TRP B 1 308 ? -22.547 8.758 -4.117 1 85.75 308 TRP B CA 1
ATOM 5133 C C . TRP B 1 308 ? -23.203 7.383 -4.211 1 85.75 308 TRP B C 1
ATOM 5135 O O . TRP B 1 308 ? -24.312 7.188 -3.703 1 85.75 308 TRP B O 1
ATOM 5145 N N . LEU B 1 309 ? -22.516 6.441 -4.746 1 83.5 309 LEU B N 1
ATOM 5146 C CA . LEU B 1 309 ? -23.109 5.137 -5.031 1 83.5 309 LEU B CA 1
ATOM 5147 C C . LEU B 1 309 ? -23.047 4.238 -3.801 1 83.5 309 LEU B C 1
ATOM 5149 O O . LEU B 1 309 ? -23.984 3.473 -3.547 1 83.5 309 LEU B O 1
ATOM 5153 N N . LEU B 1 310 ? -22.016 4.387 -3.004 1 83.5 310 LEU B N 1
ATOM 5154 C CA . LEU B 1 310 ? -21.734 3.312 -2.055 1 83.5 310 LEU B CA 1
ATOM 5155 C C . LEU B 1 310 ? -21.922 3.793 -0.621 1 83.5 310 LEU B C 1
ATOM 5157 O O . LEU B 1 310 ? -21.984 2.984 0.308 1 83.5 310 LEU B O 1
ATOM 5161 N N . ILE B 1 311 ? -22.016 5.062 -0.429 1 80.06 311 ILE B N 1
ATOM 5162 C CA . ILE B 1 311 ? -22.125 5.57 0.932 1 80.06 311 ILE B CA 1
ATOM 5163 C C . ILE B 1 311 ? -23.469 6.293 1.096 1 80.06 311 ILE B C 1
ATOM 5165 O O . ILE B 1 311 ? -24.156 6.125 2.109 1 80.06 311 ILE B O 1
ATOM 5169 N N . SER B 1 312 ? -23.719 6.98 0.022 1 77.56 312 SER B N 1
ATOM 5170 C CA . SER B 1 312 ? -24.906 7.809 0.125 1 77.56 312 SER B CA 1
ATOM 5171 C C . SER B 1 312 ? -26.172 6.953 0.15 1 77.56 312 SER B C 1
ATOM 5173 O O . SER B 1 312 ? -26.188 5.84 -0.374 1 77.56 312 SER B O 1
ATOM 5175 N N . GLY B 1 313 ? -27.078 7.223 1.088 1 71.81 313 GLY B N 1
ATOM 5176 C CA . GLY B 1 313 ? -28.344 6.523 1.279 1 71.81 313 GLY B CA 1
ATOM 5177 C C . GLY B 1 313 ? -28.953 6.758 2.648 1 71.81 313 GLY B C 1
ATOM 5178 O O . GLY B 1 313 ? -28.453 7.57 3.428 1 71.81 313 GLY B O 1
ATOM 5179 N N . SER B 1 314 ? -29.922 6.125 2.812 1 69.88 314 SER B N 1
ATOM 5180 C CA . SER B 1 314 ? -30.672 6.375 4.035 1 69.88 314 SER B CA 1
ATOM 5181 C C . SER B 1 314 ? -30 5.75 5.246 1 69.88 314 SER B C 1
ATOM 5183 O O . SER B 1 314 ? -30.219 6.176 6.379 1 69.88 314 SER B O 1
ATOM 5185 N N . SER B 1 315 ? -29.219 4.684 4.941 1 72.94 315 SER B N 1
ATOM 5186 C CA . SER B 1 315 ? -28.469 4.012 6 1 72.94 315 SER B CA 1
ATOM 5187 C C . SER B 1 315 ? -27.219 3.324 5.445 1 72.94 315 SER B C 1
ATOM 5189 O O . SER B 1 315 ? -27.016 3.283 4.23 1 72.94 315 SER B O 1
ATOM 5191 N N . GLU B 1 316 ? -26.422 2.834 6.32 1 69.75 316 GLU B N 1
ATOM 5192 C CA . GLU B 1 316 ? -25.219 2.127 5.922 1 69.75 316 GLU B CA 1
ATOM 5193 C C . GLU B 1 316 ? -25.547 0.91 5.059 1 69.75 316 GLU B C 1
ATOM 5195 O O . GLU B 1 316 ? -24.719 0.48 4.246 1 69.75 316 GLU B O 1
ATOM 5200 N N . ARG B 1 317 ? -26.812 0.432 5.211 1 73.38 317 ARG B N 1
ATOM 5201 C CA . ARG B 1 317 ? -27.172 -0.789 4.5 1 73.38 317 ARG B CA 1
ATOM 5202 C C . ARG B 1 317 ? -28.141 -0.49 3.357 1 73.38 317 ARG B C 1
ATOM 5204 O O . ARG B 1 317 ? -28.641 -1.407 2.707 1 73.38 317 ARG B O 1
ATOM 5211 N N . ASP B 1 318 ? -28.422 0.743 3.207 1 76.62 318 ASP B N 1
ATOM 5212 C CA . ASP B 1 318 ? -29.328 1.159 2.143 1 76.62 318 ASP B CA 1
ATOM 5213 C C . ASP B 1 318 ? -28.688 2.205 1.242 1 76.62 318 ASP B C 1
ATOM 5215 O O . ASP B 1 318 ? -29.094 3.369 1.236 1 76.62 318 ASP B O 1
ATOM 5219 N N . THR B 1 319 ? -27.844 1.684 0.4 1 74.69 319 THR B N 1
ATOM 5220 C CA . THR B 1 319 ? -27.109 2.561 -0.499 1 74.69 319 THR B CA 1
ATOM 5221 C C . THR B 1 319 ? -27.812 2.688 -1.842 1 74.69 319 THR B C 1
ATOM 5223 O O . THR B 1 319 ? -28.719 1.901 -2.15 1 74.69 319 THR B O 1
ATOM 5226 N N . ILE B 1 320 ? -27.453 3.682 -2.613 1 74.56 320 ILE B N 1
ATOM 5227 C CA . ILE B 1 320 ? -28.031 3.896 -3.936 1 74.56 320 ILE B CA 1
ATOM 5228 C C . ILE B 1 320 ? -27.734 2.699 -4.832 1 74.56 320 ILE B C 1
ATOM 5230 O O . ILE B 1 320 ? -28.594 2.252 -5.598 1 74.56 320 ILE B O 1
ATOM 5234 N N . SER B 1 321 ? -26.547 2.184 -4.707 1 74.69 321 SER B N 1
ATOM 5235 C CA . SER B 1 321 ? -26.141 1.048 -5.531 1 74.69 321 SER B CA 1
ATOM 5236 C C . SER B 1 321 ? -27 -0.178 -5.238 1 74.69 321 SER B C 1
ATOM 5238 O O . SER B 1 321 ? -27.391 -0.903 -6.152 1 74.69 321 SER B O 1
ATOM 5240 N N . LYS B 1 322 ? -27.219 -0.399 -3.984 1 74.62 322 LYS B N 1
ATOM 5241 C CA . LYS B 1 322 ? -28.078 -1.523 -3.611 1 74.62 322 LYS B CA 1
ATOM 5242 C C . LYS B 1 322 ? -29.484 -1.348 -4.16 1 74.62 322 LYS B C 1
ATOM 5244 O O . LYS B 1 322 ? -30.094 -2.307 -4.641 1 74.62 322 LYS B O 1
ATOM 5249 N N . LYS B 1 323 ? -29.953 -0.089 -4.086 1 75.44 323 LYS B N 1
ATOM 5250 C CA . LYS B 1 323 ? -31.281 0.201 -4.605 1 75.44 323 LYS B CA 1
ATOM 5251 C C . LYS B 1 323 ? -31.359 -0.056 -6.105 1 75.44 323 LYS B C 1
ATOM 5253 O O . LYS B 1 323 ? -32.344 -0.62 -6.598 1 75.44 323 LYS B O 1
ATOM 5258 N N . LEU B 1 324 ? -30.312 0.309 -6.766 1 74.69 324 LEU B N 1
ATOM 5259 C CA . LEU B 1 324 ? -30.266 0.104 -8.211 1 74.69 324 LEU B CA 1
ATOM 5260 C C . LEU B 1 324 ? -30.234 -1.384 -8.547 1 74.69 324 LEU B C 1
ATOM 5262 O O . LEU B 1 324 ? -30.859 -1.812 -9.516 1 74.69 324 LEU B O 1
ATOM 5266 N N . LEU B 1 325 ? -29.547 -2.137 -7.777 1 73.31 325 LEU B N 1
ATOM 5267 C CA . LEU B 1 325 ? -29.453 -3.58 -7.961 1 73.31 325 LEU B CA 1
ATOM 5268 C C . LEU B 1 325 ? -30.812 -4.246 -7.84 1 73.31 325 LEU B C 1
ATOM 5270 O O . LEU B 1 325 ? -31.125 -5.176 -8.586 1 73.31 325 LEU B O 1
ATOM 5274 N N . HIS B 1 326 ? -31.609 -3.746 -6.973 1 74.44 326 HIS B N 1
ATOM 5275 C CA . HIS B 1 326 ? -32.906 -4.352 -6.707 1 74.44 326 HIS B CA 1
ATOM 5276 C C . HIS B 1 326 ? -33.969 -3.859 -7.699 1 74.44 326 HIS B C 1
ATOM 5278 O O . HIS B 1 326 ? -34.906 -4.578 -8.008 1 74.44 326 HIS B O 1
ATOM 5284 N N . LEU B 1 327 ? -33.844 -2.654 -8.133 1 68.62 327 LEU B N 1
ATOM 5285 C CA . LEU B 1 327 ? -34.812 -2.084 -9.047 1 68.62 327 LEU B CA 1
ATOM 5286 C C . LEU B 1 327 ? -34.75 -2.771 -10.406 1 68.62 327 LEU B C 1
ATOM 5288 O O . LEU B 1 327 ? -35.781 -3.035 -11.023 1 68.62 327 LEU B O 1
ATOM 5292 N N . SER B 1 328 ? -33.594 -3.092 -10.93 1 63.5 328 SER B N 1
ATOM 5293 C CA . SER B 1 328 ? -33.469 -3.477 -12.328 1 63.5 328 SER B CA 1
ATOM 5294 C C . SER B 1 328 ? -33.375 -4.992 -12.484 1 63.5 328 SER B C 1
ATOM 5296 O O . SER B 1 328 ? -33.281 -5.504 -13.602 1 63.5 328 SER B O 1
ATOM 5298 N N . ARG B 1 329 ? -33.656 -5.758 -11.406 1 67.75 329 ARG B N 1
ATOM 5299 C CA . ARG B 1 329 ? -33.438 -7.195 -11.461 1 67.75 329 ARG B CA 1
ATOM 5300 C C . ARG B 1 329 ? -32.062 -7.52 -12.055 1 67.75 329 ARG B C 1
ATOM 5302 O O . ARG B 1 329 ? -31.922 -8.484 -12.805 1 67.75 329 ARG B O 1
ATOM 5309 N N . LEU B 1 330 ? -31.141 -6.648 -11.953 1 73.94 330 LEU B N 1
ATOM 5310 C CA . LEU B 1 330 ? -29.812 -6.734 -12.555 1 73.94 330 LEU B CA 1
ATOM 5311 C C . LEU B 1 330 ? -29 -7.871 -11.938 1 73.94 330 LEU B C 1
ATOM 5313 O O . LEU B 1 330 ? -28.047 -8.367 -12.547 1 73.94 330 LEU B O 1
ATOM 5317 N N . LYS B 1 331 ? -29.453 -8.328 -10.82 1 73.75 331 LYS B N 1
ATOM 5318 C CA . LYS B 1 331 ? -28.719 -9.352 -10.102 1 73.75 331 LYS B CA 1
ATOM 5319 C C . LYS B 1 331 ? -28.547 -10.609 -10.953 1 73.75 331 LYS B C 1
ATOM 5321 O O . LYS B 1 331 ? -27.5 -11.258 -10.922 1 73.75 331 LYS B O 1
ATOM 5326 N N . THR B 1 332 ? -29.531 -10.883 -11.711 1 73.38 332 THR B N 1
ATOM 5327 C CA . THR B 1 332 ? -29.531 -12.094 -12.523 1 73.38 332 THR B CA 1
ATOM 5328 C C . THR B 1 332 ? -28.484 -12.008 -13.625 1 73.38 332 THR B C 1
ATOM 5330 O O . THR B 1 332 ? -27.891 -13.016 -14.008 1 73.38 332 THR B O 1
ATOM 5333 N N . TYR B 1 333 ? -28.188 -10.789 -14.008 1 73.5 333 TYR B N 1
ATOM 5334 C CA . TYR B 1 333 ? -27.25 -10.609 -15.109 1 73.5 333 TYR B CA 1
ATOM 5335 C C . TYR B 1 333 ? -25.844 -10.344 -14.594 1 73.5 333 TYR B C 1
ATOM 5337 O O . TYR B 1 333 ? -24.859 -10.664 -15.266 1 73.5 333 TYR B O 1
ATOM 5345 N N . LEU B 1 334 ? -25.828 -9.891 -13.375 1 76.06 334 LEU B N 1
ATOM 5346 C CA . LEU B 1 334 ? -24.547 -9.391 -12.883 1 76.06 334 LEU B CA 1
ATOM 5347 C C . LEU B 1 334 ? -23.859 -10.43 -12.008 1 76.06 334 LEU B C 1
ATOM 5349 O O . LEU B 1 334 ? -22.625 -10.438 -11.891 1 76.06 334 LEU B O 1
ATOM 5353 N N . TYR B 1 335 ? -24.703 -11.375 -11.422 1 74.94 335 TYR B N 1
ATOM 5354 C CA . TYR B 1 335 ? -24.141 -12.312 -10.461 1 74.94 335 TYR B CA 1
ATOM 5355 C C . TYR B 1 335 ? -24.25 -13.742 -10.961 1 74.94 335 TYR B C 1
ATOM 5357 O O . TYR B 1 335 ? -25.297 -14.156 -11.445 1 74.94 335 TYR B O 1
ATOM 5365 N N . PRO B 1 336 ? -23.156 -14.492 -10.805 1 71.06 336 PRO B N 1
ATOM 5366 C CA . PRO B 1 336 ? -23.281 -15.922 -11.078 1 71.06 336 PRO B CA 1
ATOM 5367 C C . PRO B 1 336 ? -24.234 -16.625 -10.109 1 71.06 336 PRO B C 1
ATOM 5369 O O . PRO B 1 336 ? -24.547 -16.078 -9.039 1 71.06 336 PRO B O 1
ATOM 5372 N N . GLU B 1 337 ? -24.672 -17.781 -10.562 1 71.94 337 GLU B N 1
ATOM 5373 C CA . GLU B 1 337 ? -25.641 -18.531 -9.781 1 71.94 337 GLU B CA 1
ATOM 5374 C C . GLU B 1 337 ? -25.141 -18.812 -8.375 1 71.94 337 GLU B C 1
ATOM 5376 O O . GLU B 1 337 ? -25.906 -18.797 -7.41 1 71.94 337 GLU B O 1
ATOM 5381 N N . SER B 1 338 ? -23.922 -18.969 -8.211 1 69.88 338 SER B N 1
ATOM 5382 C CA . SER B 1 338 ? -23.344 -19.328 -6.918 1 69.88 338 SER B CA 1
ATOM 5383 C C . SER B 1 338 ? -23.453 -18.172 -5.93 1 69.88 338 SER B C 1
ATOM 5385 O O . SER B 1 338 ? -23.422 -18.375 -4.715 1 69.88 338 SER B O 1
ATOM 5387 N N . ILE B 1 339 ? -23.5 -17.016 -6.441 1 71.25 339 ILE B N 1
ATOM 5388 C CA . ILE B 1 339 ? -23.609 -15.844 -5.586 1 71.25 339 ILE B CA 1
ATOM 5389 C C . ILE B 1 339 ? -25.078 -15.57 -5.258 1 71.25 339 ILE B C 1
ATOM 5391 O O . ILE B 1 339 ? -25.406 -15.164 -4.145 1 71.25 339 ILE B O 1
ATOM 5395 N N . ARG B 1 340 ? -26 -15.836 -6.277 1 69.88 340 ARG B N 1
ATOM 5396 C CA . ARG B 1 340 ? -27.438 -15.602 -6.09 1 69.88 340 ARG B CA 1
ATOM 5397 C C . ARG B 1 340 ? -28.031 -16.594 -5.09 1 69.88 340 ARG B C 1
ATOM 5399 O O . ARG B 1 340 ? -28.906 -16.234 -4.305 1 69.88 340 ARG B O 1
ATOM 5406 N N . ASN B 1 341 ? -27.344 -17.781 -5.148 1 68.12 341 ASN B N 1
ATOM 5407 C CA . ASN B 1 341 ? -27.75 -18.875 -4.258 1 68.12 341 ASN B CA 1
ATOM 5408 C C . ASN B 1 341 ? -26.547 -19.484 -3.549 1 68.12 341 ASN B C 1
ATOM 5410 O O . ASN B 1 341 ? -26.062 -20.547 -3.949 1 68.12 341 ASN B O 1
ATOM 5414 N N . PRO B 1 342 ? -26.125 -18.688 -2.543 1 62.38 342 PRO B N 1
ATOM 5415 C CA . PRO B 1 342 ? -24.875 -19.156 -1.936 1 62.38 342 PRO B CA 1
ATOM 5416 C C . PRO B 1 342 ? -25.062 -20.453 -1.138 1 62.38 342 PRO B C 1
ATOM 5418 O O . PRO B 1 342 ? -26.094 -20.641 -0.498 1 62.38 342 PRO B O 1
ATOM 5421 N N . ASN B 1 343 ? -24.422 -21.5 -1.479 1 59.91 343 ASN B N 1
ATOM 5422 C CA . ASN B 1 343 ? -24.281 -22.688 -0.645 1 59.91 343 ASN B CA 1
ATOM 5423 C C . ASN B 1 343 ? -23.047 -22.609 0.252 1 59.91 343 ASN B C 1
ATOM 5425 O O . ASN B 1 343 ? -22 -23.172 -0.072 1 59.91 343 ASN B O 1
ATOM 5429 N N . LEU B 1 344 ? -23.062 -21.734 1.178 1 59.28 344 LEU B N 1
ATOM 5430 C CA . LEU B 1 344 ? -21.891 -21.406 1.986 1 59.28 344 LEU B CA 1
ATOM 5431 C C . LEU B 1 344 ? -21.594 -22.516 2.98 1 59.28 344 LEU B C 1
ATOM 5433 O O . LEU B 1 344 ? -22.484 -23.031 3.648 1 59.28 344 LEU B O 1
ATOM 5437 N N . LYS B 1 345 ? -20.453 -23.109 2.883 1 54.44 345 LYS B N 1
ATOM 5438 C CA . LYS B 1 345 ? -19.969 -24.141 3.789 1 54.44 345 LYS B CA 1
ATOM 5439 C C . LYS B 1 345 ? -19.641 -23.562 5.164 1 54.44 345 LYS B C 1
ATOM 5441 O O . LYS B 1 345 ? -19.031 -22.5 5.266 1 54.44 345 LYS B O 1
ATOM 5446 N N . PRO B 1 346 ? -20.297 -24.125 6.223 1 53.75 346 PRO B N 1
ATOM 5447 C CA . PRO B 1 346 ? -20.031 -23.641 7.578 1 53.75 346 PRO B CA 1
ATOM 5448 C C . PRO B 1 346 ? -18.531 -23.547 7.891 1 53.75 346 PRO B C 1
ATOM 5450 O O . PRO B 1 346 ? -17.734 -24.234 7.27 1 53.75 346 PRO B O 1
ATOM 5453 N N . ASN B 1 347 ? -18.031 -22.344 8.648 1 49.34 347 ASN B N 1
ATOM 5454 C CA . ASN B 1 347 ? -16.656 -22.188 9.094 1 49.34 347 ASN B CA 1
ATOM 5455 C C . ASN B 1 347 ? -16.141 -23.453 9.781 1 49.34 347 ASN B C 1
ATOM 5457 O O . ASN B 1 347 ? -16.875 -24.141 10.492 1 49.34 347 ASN B O 1
#

pLDDT: mean 91.21, std 9.69, range [49.34, 98.94]

Secondary structure (DSSP, 8-state):
-HHHHHHHHHHHHHHHHHHHHHHHHHHHHHHHHHHHHHHHTPPP-TT-EEEEESTTSHHHHHHHHHHHHTT-EEEEEES-HHHHHHHHHHHHHHT-S-EEEEE--TTSHHHHHHHHHHHHHHHS---EEEE-----B---GGG-S-GGGGHHHHIIIIIHHHHHHHHHHHHHHHTT-EEEEE--GGGTS--TT-HHHHHHHHHHHHHHHHHHHHHTTSSEEEEEEE-SBSSTTTTTEEE-TTS-EEE-HHHHHHHHTTSPPBPHHHHHHHHHHHHHHT-SEEEESGGGHHHHHHHHH-HHHHHHHHHHHHT-EEETTEEHHHHHHHHTTTHHHHS-HHHHS--PPP-/-HHHHHHHHHHHHHHHHHHHHHHHHHHHHHHHHHHHHHHHTPPP-TT-EEEEESTTSHHHHHHHHHHHHTT-EEEEEES-HHHHHHHHHHHHHHT-S-EEEEE--TTSHHHHHHHHHHHHHHHS---EEEE-----B---GGG-S-GGGGHHHHIIIIIHHHHHHHHHHHHHHHTT-EEEEE--GGGTS--TT-HHHHHHHHHHHHHHHHHHHHHTTSSEEEEEEE-SBSSTTTTTEEE-TTS-EEE-HHHHHHHHTTSPPBPHHHHHHHHHHHHHHT-SEEEESGGGHHHHHHHHH-HHHHHHHHHHHHT-EEETTEEHHHHHHHHTTTHHHHS-HHHHS--PPP-

Organism: Abrus precatorius (NCBI:txid3816)

Nearest PDB structures (foldseek):
  3pk0-assembly1_C  TM=8.609E-01  e=1.148E-19  Mycolicibacterium smegmatis MC2 155
  3rih-assembly1_C  TM=8.479E-01  e=5.430E-19  Mycobacteroides abscessus ATCC 19977
  4yqy-assembly1_A-2  TM=8.173E-01  e=2.288E-17  Sulfitobacter sp. NAS-14.1
  1vl8-assembly1_B  TM=7.612E-01  e=6.090E-18  Thermotoga maritima MSB8
  4fc7-assembly1_D  TM=8.567E-01  e=4.067E-16  Homo sapiens

Radius of gyration: 24.92 Å; Cα contacts (8 Å, |Δi|>4): 1443; chains: 2; bounding box: 68×70×58 Å

Sequence (694 aa):
MDLIHGILNILAPPLSLILMLYIIPPYMLFKFLHFIIRSMFSENVAGKVILITGASSGIGEHLAYEYGRRGARLALVARRENRLKEVATTAKSHGSPDVITIPADVSIVKDCKRFVDLTINHFGRLDHLVNNAGVVPIGLFEHTTDTTNFAPTMDINFWGSAYCTYFSIPHLRKCKGKIIAIASAAGWLPAPRMLFYNASKAAVITLYENLRTELGRDIGITIVTPGLVESEMTQGKFLSKEGQMVLDQEMRDVQVSVMPIRSVTEAAKAIVNSACRGDSYLTEPAWVKAAFYWKIFCPEVLEFCNRWLLISGSSERDTISKKLLHLSRLKTYLYPESIRNPNLKPNMDLIHGILNILAPPLSLILMLYIIPPYMLFKFLHFIIRSMFSENVAGKVILITGASSGIGEHLAYEYGRRGARLALVARRENRLKEVATTAKSHGSPDVITIPADVSIVKDCKRFVDLTINHFGRLDHLVNNAGVVPIGLFEHTTDTTNFAPTMDINFWGSAYCTYFSIPHLRKCKGKIIAIASAAGWLPAPRMLFYNASKAAVITLYENLRTELGRDIGITIVTPGLVESEMTQGKFLSKEGQMVLDQEMRDVQVSVMPIRSVTEAAKAIVNSACRGDSYLTEPAWVKAAFYWKIFCPEVLEFCNRWLLISGSSERDTISKKLLHLSRLKTYLYPESIRNPNLKPN